Protein AF-A0A8J1ZLV4-F1 (afdb_monomer)

Secondary structure (DSSP, 8-state):
-HHHHHHHHHHHHHHH-TTT-TTS-HHHHHHHHHHHHHHHHHHHHHHTTSSTTSS------------S--SSS------B--EEEEEEEEEEPTTT-PEEEEEEEEEEEEEPPB-SSPPPHHHHHHHHHHHHHHHHHHHHHHHHHHHH-----GGGS----------------------------------------------------------HHHHHHHHHHHHHHHHHHHHHHHHHHHS-HHHHHHHHHHHHHHHHHHHHHHHHHHT-SSHHHHHHHHHHHHHHHHHHHHHHH-STTSS---S------------------------SHHHHHHHHHHHHHHHT--GGGEEE-TT--HHHHHHHHHHHTTTTTTS--TTS---------S---TTHHHHHHHHHHHHHHHHHHTTS-TT-PPPEEEES-SS--EEETTEEEEETT--HHHHHHHHHHHHHHHHHHHHHHHHHHHHHHTS-------------------

Solvent-accessible surface area (backbone atoms only — not comparable to full-atom values): 31861 Å² total; per-residue (Å²): 115,77,76,54,55,58,52,53,51,51,52,52,48,60,48,37,35,46,84,72,35,75,52,40,44,69,69,46,31,53,44,19,50,54,34,50,51,54,50,48,56,52,50,46,57,67,53,68,50,72,73,80,81,83,79,79,76,93,71,92,70,90,74,92,82,81,90,88,81,87,87,80,86,76,79,65,70,70,57,47,66,62,44,76,37,55,38,39,29,66,37,56,43,84,90,77,65,46,69,43,73,71,34,66,43,69,35,63,41,76,45,74,58,43,71,75,71,66,74,56,70,74,52,48,58,48,53,53,52,51,49,52,52,42,53,52,49,29,57,52,50,40,63,52,48,67,73,72,56,72,88,79,55,81,91,70,56,75,82,73,76,71,91,65,77,91,68,94,76,82,93,79,82,89,84,87,88,86,88,89,85,88,90,75,89,84,88,83,90,83,85,85,83,88,81,89,78,91,79,90,78,82,91,78,92,78,80,89,82,74,88,78,78,66,54,76,72,50,53,53,47,53,55,47,52,51,48,49,53,50,51,52,50,50,50,54,47,45,51,60,67,69,48,50,68,66,57,56,52,49,50,56,49,50,52,56,48,42,54,55,44,42,54,53,44,49,53,58,21,69,69,42,86,50,70,68,62,21,50,56,39,54,69,44,35,60,62,55,29,52,52,54,48,34,74,74,74,44,73,92,69,81,65,84,84,80,69,78,90,80,72,90,81,77,89,79,83,90,81,88,88,80,88,89,80,94,72,89,72,90,75,71,68,67,66,58,55,53,56,50,51,51,51,34,46,74,78,69,42,62,71,94,35,63,44,72,43,87,83,44,50,76,67,47,51,51,46,24,49,33,49,75,69,39,53,59,54,74,49,75,74,92,78,84,81,82,81,90,73,79,89,84,83,97,76,80,71,83,60,72,75,54,54,38,56,52,53,43,53,47,49,54,48,53,59,45,58,40,47,67,41,88,84,34,61,46,38,37,32,33,33,70,52,83,80,49,75,47,78,54,91,34,29,38,36,32,18,32,80,59,54,67,66,61,54,48,54,52,45,74,74,40,47,69,60,31,36,51,46,34,45,53,49,55,51,52,58,55,59,66,65,71,61,70,82,79,68,88,74,83,78,74,81,80,78,77,85,80,80,85,88,134

Structure (mmCIF, N/CA/C/O backbone):
data_AF-A0A8J1ZLV4-F1
#
_entry.id   AF-A0A8J1ZLV4-F1
#
loop_
_atom_site.group_PDB
_atom_site.id
_atom_site.type_symbol
_atom_site.label_atom_id
_atom_site.label_alt_id
_atom_site.label_comp_id
_atom_site.label_asym_id
_atom_site.label_entity_id
_atom_site.label_seq_id
_atom_site.pdbx_PDB_ins_code
_atom_site.Cartn_x
_atom_site.Cartn_y
_atom_site.Cartn_z
_atom_site.occupancy
_atom_site.B_iso_or_equiv
_atom_site.auth_seq_id
_atom_site.auth_comp_id
_atom_site.auth_asym_id
_atom_site.auth_atom_id
_atom_site.pdbx_PDB_model_num
ATOM 1 N N . MET A 1 1 ? -1.671 8.544 0.742 1.00 43.75 1 MET A N 1
ATOM 2 C CA . MET A 1 1 ? -2.894 8.120 1.467 1.00 43.75 1 MET A CA 1
ATOM 3 C C . MET A 1 1 ? -3.347 6.707 1.066 1.00 43.75 1 MET A C 1
ATOM 5 O O . MET A 1 1 ? -3.432 5.865 1.949 1.00 43.75 1 MET A O 1
ATOM 9 N N . ALA A 1 2 ? -3.531 6.382 -0.225 1.00 36.53 2 ALA A N 1
ATOM 10 C CA . ALA A 1 2 ? -4.007 5.056 -0.681 1.00 36.53 2 ALA A CA 1
ATOM 11 C C . ALA A 1 2 ? -3.123 3.840 -0.300 1.00 36.53 2 ALA A C 1
ATOM 13 O O . ALA A 1 2 ? -3.612 2.726 -0.151 1.00 36.53 2 ALA A O 1
ATOM 14 N N . THR A 1 3 ? -1.817 4.026 -0.082 1.00 41.91 3 THR A N 1
ATOM 15 C CA . THR A 1 3 ? -0.927 2.947 0.393 1.00 41.91 3 THR A CA 1
ATOM 16 C C . THR A 1 3 ? -1.152 2.575 1.862 1.00 41.91 3 THR A C 1
ATOM 18 O O . THR A 1 3 ? -0.768 1.480 2.275 1.00 41.91 3 THR A O 1
ATOM 21 N N . SER A 1 4 ? -1.775 3.457 2.653 1.00 66.56 4 SER A N 1
ATOM 22 C CA . SER A 1 4 ? -2.093 3.206 4.064 1.00 66.56 4 SER A CA 1
ATOM 23 C C . SER A 1 4 ? -3.337 2.330 4.204 1.00 66.56 4 SER A C 1
ATOM 25 O O . SER A 1 4 ? -3.338 1.383 4.983 1.00 66.56 4 SER A O 1
ATOM 27 N N . THR A 1 5 ? -4.362 2.573 3.383 1.00 72.31 5 THR A N 1
ATOM 28 C CA . THR A 1 5 ? -5.672 1.910 3.484 1.00 72.31 5 THR A CA 1
ATOM 29 C C . THR A 1 5 ? -5.595 0.411 3.187 1.00 72.31 5 THR A C 1
ATOM 31 O O . THR A 1 5 ? -6.107 -0.406 3.954 1.00 72.31 5 THR A O 1
ATOM 34 N N . ARG A 1 6 ? -4.862 0.022 2.134 1.00 72.75 6 ARG A N 1
ATOM 35 C CA . ARG A 1 6 ? -4.633 -1.394 1.787 1.00 72.75 6 ARG A CA 1
ATOM 36 C C . ARG A 1 6 ? -3.902 -2.147 2.899 1.00 72.75 6 ARG A C 1
ATOM 38 O O . ARG A 1 6 ? -4.239 -3.291 3.190 1.00 72.75 6 ARG A O 1
ATOM 45 N N . LYS A 1 7 ? -2.915 -1.505 3.535 1.00 77.44 7 LYS A N 1
ATOM 46 C CA . LYS A 1 7 ? -2.153 -2.098 4.645 1.00 77.44 7 LYS A CA 1
ATOM 47 C C . LYS A 1 7 ? -3.035 -2.309 5.874 1.00 77.44 7 LYS A C 1
ATOM 49 O O . LYS A 1 7 ? -2.958 -3.380 6.474 1.00 77.44 7 LYS A O 1
ATOM 54 N N . SER A 1 8 ? -3.885 -1.340 6.210 1.00 81.25 8 SER A N 1
ATOM 55 C CA . SER A 1 8 ? -4.806 -1.433 7.346 1.00 81.25 8 SER A CA 1
ATOM 56 C C . SER A 1 8 ? -5.842 -2.543 7.163 1.00 81.25 8 SER A C 1
ATOM 58 O O . SER A 1 8 ? -5.988 -3.381 8.054 1.00 81.25 8 SER A O 1
ATOM 60 N N . LEU A 1 9 ? -6.477 -2.645 5.986 1.00 86.12 9 LEU A N 1
ATOM 61 C CA . LEU A 1 9 ? -7.403 -3.750 5.683 1.00 86.12 9 LEU A CA 1
ATOM 62 C C . LEU A 1 9 ? -6.711 -5.103 5.689 1.00 86.12 9 LEU A C 1
ATOM 64 O O . LEU A 1 9 ? -7.200 -6.041 6.311 1.00 86.12 9 LEU A O 1
ATOM 68 N N . HIS A 1 10 ? -5.554 -5.203 5.037 1.00 88.12 10 HIS A N 1
ATOM 69 C CA . HIS A 1 10 ? -4.784 -6.439 5.031 1.00 88.12 10 HIS A CA 1
ATOM 70 C C . HIS A 1 10 ? -4.438 -6.882 6.459 1.00 88.12 10 HIS A C 1
ATOM 72 O O . HIS A 1 10 ? -4.551 -8.061 6.792 1.00 88.12 10 HIS A O 1
ATOM 78 N N . PHE A 1 11 ? -4.058 -5.946 7.334 1.00 91.44 11 PHE A N 1
ATOM 79 C CA . PHE A 1 11 ? -3.778 -6.257 8.731 1.00 91.44 11 PHE A CA 1
ATOM 80 C C . PHE A 1 11 ? -5.035 -6.683 9.497 1.00 91.44 11 PHE A C 1
ATOM 82 O O . PHE A 1 11 ? -4.968 -7.651 10.254 1.00 91.44 11 PHE A O 1
ATOM 89 N N . PHE A 1 12 ? -6.173 -6.019 9.279 1.00 94.94 12 PHE A N 1
ATOM 90 C CA . PHE A 1 12 ? -7.457 -6.417 9.856 1.00 94.94 12 PHE A CA 1
ATOM 91 C C . PHE A 1 12 ? -7.840 -7.839 9.436 1.00 94.94 12 PHE A C 1
ATOM 93 O O . PHE A 1 12 ? -7.981 -8.706 10.301 1.00 94.94 12 PHE A O 1
ATOM 100 N N . VAL A 1 13 ? -7.892 -8.114 8.129 1.00 95.69 13 VAL A N 1
ATOM 101 C CA . VAL A 1 13 ? -8.229 -9.435 7.575 1.00 95.69 13 VAL A CA 1
ATOM 102 C C . VAL A 1 13 ? -7.271 -10.493 8.106 1.00 95.69 13 VAL A C 1
ATOM 104 O O . VAL A 1 13 ? -7.720 -11.495 8.650 1.00 95.69 13 VAL A O 1
ATOM 107 N N . LYS A 1 14 ? -5.957 -10.246 8.089 1.00 95.12 14 LYS A N 1
ATOM 108 C CA . LYS A 1 14 ? -4.962 -11.186 8.632 1.00 95.12 14 LYS A CA 1
ATOM 109 C C . LYS A 1 14 ? -5.216 -11.562 10.097 1.00 95.12 14 LYS A C 1
ATOM 111 O O . LYS A 1 14 ? -4.832 -12.649 10.518 1.00 95.12 14 LYS A O 1
ATOM 116 N N . LYS A 1 15 ? -5.826 -10.674 10.888 1.00 94.88 15 LYS A N 1
ATOM 117 C CA . LYS A 1 15 ? -6.109 -10.899 12.315 1.00 94.88 15 LYS A CA 1
ATOM 118 C C . LYS A 1 15 ? -7.453 -11.566 12.591 1.00 94.88 15 LYS A C 1
ATOM 120 O O . LYS A 1 15 ? -7.589 -12.135 13.673 1.00 94.88 15 LYS A O 1
ATOM 125 N N . VAL A 1 16 ? -8.419 -11.478 11.678 1.00 96.69 16 VAL A N 1
ATOM 126 C CA . VAL A 1 16 ? -9.776 -12.026 11.874 1.00 96.69 16 VAL A CA 1
ATOM 127 C C . VAL A 1 16 ? -10.106 -13.185 10.931 1.00 96.69 16 VAL A C 1
ATOM 129 O O . VAL A 1 16 ? -11.077 -13.895 11.168 1.00 96.69 16 VAL A O 1
ATOM 132 N N . HIS A 1 17 ? -9.317 -13.425 9.882 1.00 97.31 17 HIS A N 1
ATOM 133 C CA . HIS A 1 17 ? -9.607 -14.480 8.914 1.00 97.31 17 HIS A CA 1
ATOM 134 C C . HIS A 1 17 ? -9.605 -15.861 9.593 1.00 97.31 17 HIS A C 1
ATOM 136 O O . HIS A 1 17 ? -8.646 -16.167 10.320 1.00 97.31 17 HIS A O 1
ATOM 142 N N . PRO A 1 18 ? -10.635 -16.699 9.365 1.00 95.62 18 PRO A N 1
ATOM 143 C CA . PRO A 1 18 ? -10.770 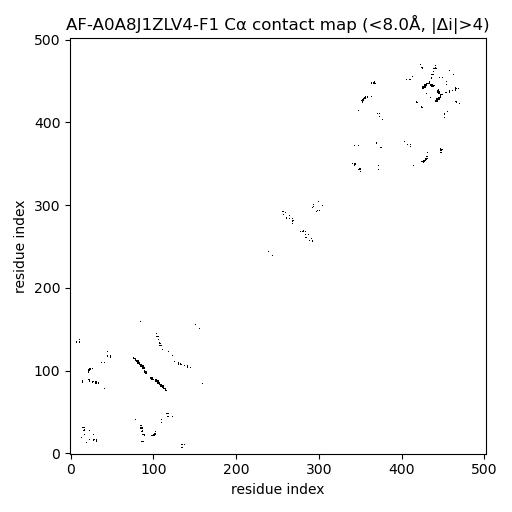-17.996 10.029 1.00 95.62 18 PRO A CA 1
ATOM 144 C C . PRO A 1 18 ? -9.582 -18.929 9.747 1.00 95.62 18 PRO A C 1
ATOM 146 O O . PRO A 1 18 ? -9.091 -19.579 10.672 1.00 95.62 18 PRO A O 1
ATOM 149 N N . ASP A 1 19 ? -9.063 -18.915 8.515 1.00 94.88 19 ASP A N 1
ATOM 150 C CA . ASP A 1 19 ? -7.973 -19.811 8.093 1.00 94.88 19 ASP A CA 1
ATOM 151 C C . ASP A 1 19 ? -6.590 -19.353 8.570 1.00 94.88 19 ASP A C 1
ATOM 153 O O . ASP A 1 19 ? -5.724 -20.168 8.884 1.00 94.88 19 ASP A O 1
ATOM 157 N N . LEU A 1 20 ? -6.383 -18.037 8.687 1.00 93.75 20 LEU A N 1
ATOM 158 C CA . LEU A 1 20 ? -5.107 -17.471 9.140 1.00 93.75 20 LEU A CA 1
ATOM 159 C C . LEU A 1 20 ? -4.970 -17.511 10.669 1.00 93.75 20 LEU A C 1
ATOM 161 O O . LEU A 1 20 ? -3.871 -17.375 11.206 1.00 93.75 20 LEU A O 1
ATOM 165 N N . SER A 1 21 ? -6.081 -17.712 11.378 1.00 91.19 21 SER A N 1
ATOM 166 C CA . SER A 1 21 ? -6.157 -17.673 12.837 1.00 91.19 21 SER A CA 1
ATOM 167 C C . SER A 1 21 ? -6.386 -19.072 13.409 1.00 91.19 21 SER A C 1
ATOM 169 O O . SER A 1 21 ? -7.411 -19.347 14.035 1.00 91.19 21 SER A O 1
ATOM 171 N N . GLN A 1 22 ? -5.424 -19.977 13.202 1.00 89.81 22 GLN A N 1
ATOM 172 C CA . GLN A 1 22 ? -5.557 -21.397 13.557 1.00 89.81 22 GLN A CA 1
ATOM 173 C C . GLN A 1 22 ? -5.930 -21.638 15.029 1.00 89.81 22 GLN A C 1
ATOM 175 O O . GLN A 1 22 ? -6.708 -22.547 15.309 1.00 89.81 22 GLN A O 1
ATOM 180 N N . THR A 1 23 ? -5.461 -20.783 15.940 1.00 93.25 23 THR A N 1
ATOM 181 C CA . THR A 1 23 ? -5.664 -20.880 17.397 1.00 93.25 23 THR A CA 1
ATOM 182 C C . THR A 1 23 ? -7.024 -20.382 17.898 1.00 93.25 23 THR A C 1
ATOM 184 O O . THR A 1 23 ? -7.307 -20.495 19.095 1.00 93.25 23 THR A O 1
ATOM 187 N N . LEU A 1 24 ? -7.860 -19.802 17.027 1.00 94.38 24 LEU A N 1
ATOM 188 C CA . LEU A 1 24 ? -9.204 -19.367 17.406 1.00 94.38 24 LEU A CA 1
ATOM 189 C C . LEU A 1 24 ? -10.125 -20.575 17.657 1.00 94.38 24 LEU A C 1
ATOM 191 O O . LEU A 1 24 ? -10.098 -21.531 16.876 1.00 94.38 24 LEU A O 1
ATOM 195 N N . PRO A 1 25 ? -11.008 -20.510 18.673 1.00 95.00 25 PRO A N 1
ATOM 196 C CA . PRO A 1 25 ? -12.066 -21.500 18.858 1.00 95.00 25 PRO A CA 1
ATOM 197 C C . PRO A 1 25 ? -12.945 -21.650 17.606 1.00 95.00 25 PRO A C 1
ATOM 199 O O . PRO A 1 25 ? -13.244 -20.663 16.931 1.00 95.00 25 PRO A O 1
ATOM 202 N N . ALA A 1 26 ? -13.422 -22.868 17.325 1.00 94.12 26 ALA A N 1
ATOM 203 C CA . ALA A 1 26 ? -14.232 -23.165 16.135 1.00 94.12 26 ALA A CA 1
ATOM 204 C C . ALA A 1 26 ? -15.488 -22.275 16.017 1.00 94.12 26 ALA A C 1
ATOM 206 O O . ALA A 1 26 ? -15.815 -21.795 14.933 1.00 94.12 26 ALA A O 1
ATOM 207 N N . HIS A 1 27 ? -16.144 -21.981 17.144 1.00 95.19 27 HIS A N 1
ATOM 208 C CA . HIS A 1 27 ? -17.286 -21.065 17.194 1.00 95.19 27 HIS A CA 1
ATOM 209 C C . HIS A 1 27 ? -16.918 -19.638 16.745 1.00 95.19 27 HIS A C 1
ATOM 211 O O . HIS A 1 27 ? -17.624 -19.036 15.939 1.00 95.19 27 HIS A O 1
ATOM 217 N N . ALA A 1 28 ? -15.771 -19.119 17.196 1.00 95.88 28 ALA A N 1
ATOM 218 C CA . ALA A 1 28 ? -15.279 -17.799 16.806 1.00 95.88 28 ALA A CA 1
ATOM 219 C C . ALA A 1 28 ? -14.928 -17.735 15.309 1.00 95.88 28 ALA A C 1
ATOM 221 O O . ALA A 1 28 ? -15.234 -16.744 14.649 1.00 95.88 28 ALA A O 1
ATOM 222 N N . LYS A 1 29 ? -14.352 -18.811 14.750 1.00 96.06 29 LYS A N 1
ATOM 223 C CA . LYS A 1 29 ? -14.090 -18.920 13.304 1.00 96.06 29 LYS A CA 1
ATOM 224 C C . LYS A 1 29 ? -15.383 -18.857 12.486 1.00 96.06 29 LYS A C 1
ATOM 226 O O . LYS A 1 29 ? -15.428 -18.126 11.501 1.00 96.06 29 LYS A O 1
ATOM 231 N N . ARG A 1 30 ? -16.441 -19.554 12.922 1.00 96.69 30 ARG A N 1
ATOM 232 C CA . ARG A 1 30 ? -17.759 -19.523 12.262 1.00 96.69 30 ARG A CA 1
ATOM 233 C C . ARG A 1 30 ? -18.365 -18.117 12.265 1.00 96.69 30 ARG A C 1
ATOM 235 O O . ARG A 1 30 ? -18.846 -17.674 11.227 1.00 96.69 30 ARG A O 1
ATOM 242 N N . ILE A 1 31 ? -18.292 -17.400 13.391 1.00 96.62 31 ILE A N 1
ATOM 243 C CA . ILE A 1 31 ? -18.765 -16.007 13.468 1.00 96.62 31 ILE A CA 1
ATOM 244 C C . ILE A 1 31 ? -17.950 -15.104 12.537 1.00 96.62 31 ILE A C 1
ATOM 246 O O . ILE A 1 31 ? -18.533 -14.346 11.769 1.00 96.62 31 ILE A O 1
ATOM 250 N N . ASN A 1 32 ? -16.619 -15.223 12.531 1.00 97.00 32 ASN A N 1
ATOM 251 C CA . ASN A 1 32 ? -15.780 -14.436 11.625 1.00 97.00 32 ASN A CA 1
ATOM 252 C C . ASN A 1 32 ? -16.119 -14.698 10.155 1.00 97.00 32 ASN A C 1
ATOM 254 O O . ASN A 1 32 ? -16.189 -13.752 9.378 1.00 97.00 32 ASN A O 1
ATOM 258 N N . GLN A 1 33 ? -16.359 -15.955 9.774 1.00 97.25 33 GLN A N 1
ATOM 259 C CA . GLN A 1 33 ? -16.752 -16.316 8.412 1.00 97.25 33 GLN A CA 1
ATOM 260 C C . GLN A 1 33 ? -18.093 -15.678 8.019 1.00 97.25 33 GLN A C 1
ATOM 262 O O . GLN A 1 33 ? -18.198 -15.089 6.944 1.00 97.25 33 GLN A O 1
ATOM 267 N N . GLN A 1 34 ? -19.096 -15.733 8.901 1.00 97.12 34 GLN A N 1
ATOM 268 C CA . GLN A 1 34 ? -20.394 -15.089 8.676 1.00 97.12 34 GLN A CA 1
ATOM 269 C C . GLN A 1 34 ? -20.260 -13.565 8.558 1.00 97.12 34 GLN A C 1
ATOM 271 O O . GLN A 1 34 ? -20.787 -12.971 7.620 1.00 97.12 34 GLN A O 1
ATOM 276 N N . SER A 1 35 ? -19.511 -12.932 9.460 1.00 96.75 35 SER A N 1
ATOM 277 C CA . SER A 1 35 ? -19.289 -11.485 9.439 1.00 96.75 35 SER A CA 1
ATOM 278 C C . SER A 1 35 ? -18.499 -11.028 8.210 1.00 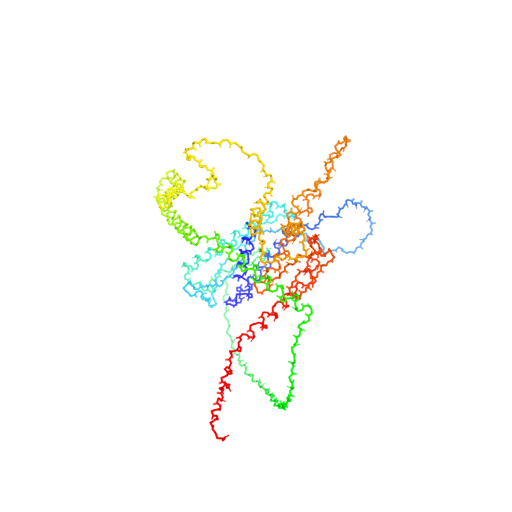96.75 35 SER A C 1
ATOM 280 O O . SER A 1 35 ? -18.826 -9.994 7.634 1.00 96.75 35 SER A O 1
ATOM 282 N N . LEU A 1 36 ? -17.501 -11.798 7.759 1.00 96.31 36 LEU A N 1
ATOM 283 C CA . LEU A 1 36 ? -16.779 -11.522 6.509 1.00 96.31 36 LEU A CA 1
ATOM 284 C C . LEU A 1 36 ? -17.695 -11.637 5.287 1.00 96.31 36 LEU A C 1
ATOM 286 O O . LEU A 1 36 ? -17.598 -10.814 4.384 1.00 96.31 36 LEU A O 1
ATOM 290 N N . MET A 1 37 ? -18.610 -12.608 5.268 1.00 95.69 37 MET A N 1
ATOM 291 C CA . MET A 1 37 ? -19.595 -12.737 4.193 1.00 95.69 37 MET A CA 1
ATOM 292 C C . MET A 1 37 ? -20.515 -11.509 4.123 1.00 95.69 37 MET A C 1
ATOM 294 O O . MET A 1 37 ? -20.711 -10.960 3.042 1.00 95.69 37 MET A O 1
ATOM 298 N N . VAL A 1 38 ? -21.037 -11.038 5.263 1.00 95.06 38 VAL A N 1
ATOM 299 C CA . VAL A 1 38 ? -21.876 -9.824 5.310 1.00 95.06 38 VAL A CA 1
ATOM 300 C C . VAL A 1 38 ? -21.075 -8.578 4.920 1.00 95.06 38 VAL A C 1
ATOM 302 O O . VAL A 1 38 ? -21.583 -7.726 4.193 1.00 95.06 38 VAL A O 1
ATOM 305 N N . LEU A 1 39 ? -19.813 -8.483 5.350 1.00 95.44 39 LEU A N 1
ATOM 306 C CA . LEU A 1 39 ? -18.914 -7.398 4.956 1.00 95.44 39 LEU A CA 1
ATOM 307 C C . LEU A 1 39 ? -18.675 -7.381 3.439 1.00 95.44 39 LEU A C 1
ATOM 309 O O . LEU A 1 39 ? -18.774 -6.320 2.833 1.00 95.44 39 LEU A O 1
ATOM 313 N N . ASN A 1 40 ? -18.415 -8.536 2.821 1.00 92.81 40 ASN A N 1
ATOM 314 C CA . ASN A 1 40 ? -18.231 -8.634 1.372 1.00 92.81 40 ASN A CA 1
ATOM 315 C C . ASN A 1 40 ? -19.504 -8.230 0.624 1.00 92.81 40 ASN A C 1
ATOM 317 O O . ASN A 1 40 ? -19.433 -7.390 -0.260 1.00 92.81 40 ASN A O 1
ATOM 321 N N . GLN A 1 41 ? -20.678 -8.701 1.056 1.00 91.75 41 GLN A N 1
ATOM 322 C CA . GLN A 1 41 ? -21.953 -8.269 0.468 1.00 91.75 41 GLN A CA 1
ATOM 323 C C . GLN A 1 41 ? -22.170 -6.751 0.575 1.00 91.75 41 GLN A C 1
ATOM 325 O O . GLN A 1 41 ? -22.767 -6.141 -0.314 1.00 91.75 41 GLN A O 1
ATOM 330 N N . TRP A 1 42 ? -21.717 -6.127 1.665 1.00 93.62 42 TRP A N 1
ATOM 331 C CA . TRP A 1 42 ? -21.770 -4.674 1.832 1.00 93.62 42 TRP A CA 1
ATOM 332 C C . TRP A 1 42 ? -20.806 -3.955 0.874 1.00 93.62 42 TRP A C 1
ATOM 334 O O . TRP A 1 42 ? -21.210 -2.984 0.234 1.00 93.62 42 TRP A O 1
ATOM 344 N N . ILE A 1 43 ? -19.578 -4.462 0.714 1.00 92.12 43 ILE A N 1
ATOM 345 C CA . ILE A 1 43 ? -18.584 -3.945 -0.244 1.00 92.12 43 ILE A CA 1
ATOM 346 C C . ILE A 1 43 ? -19.100 -4.083 -1.682 1.00 92.12 43 ILE A C 1
ATOM 348 O O . ILE A 1 43 ? -19.110 -3.102 -2.422 1.00 92.12 43 ILE A O 1
ATOM 352 N N . ASP A 1 44 ? -19.635 -5.246 -2.051 1.00 88.94 44 ASP A N 1
ATOM 353 C CA . ASP A 1 44 ? -20.192 -5.504 -3.381 1.00 88.94 44 ASP A CA 1
ATOM 354 C C . ASP A 1 44 ? -21.329 -4.529 -3.708 1.00 88.94 44 ASP A C 1
ATOM 356 O O . ASP A 1 44 ? -21.441 -4.039 -4.827 1.00 88.94 44 ASP A O 1
ATOM 360 N N . ARG A 1 45 ? -22.174 -4.161 -2.738 1.00 89.12 45 ARG A N 1
ATOM 361 C CA . ARG A 1 45 ? -23.234 -3.156 -2.961 1.00 89.12 45 ARG A CA 1
ATOM 362 C C . ARG A 1 45 ? -22.671 -1.764 -3.250 1.00 89.12 45 ARG A C 1
ATOM 364 O O . ARG A 1 45 ? -23.234 -1.036 -4.075 1.00 89.12 45 ARG A O 1
ATOM 371 N N . ILE A 1 46 ? -21.572 -1.405 -2.598 1.00 90.38 46 ILE A N 1
ATOM 372 C CA . ILE A 1 46 ? -20.864 -0.145 -2.835 1.00 90.38 46 ILE A CA 1
ATOM 373 C C . ILE A 1 46 ? -20.177 -0.156 -4.206 1.00 90.38 46 ILE A C 1
ATOM 375 O O . ILE A 1 46 ? -20.219 0.854 -4.914 1.00 90.38 46 ILE A O 1
ATOM 379 N N . ASP A 1 47 ? -19.604 -1.293 -4.603 1.00 85.56 47 ASP A N 1
ATOM 380 C CA . ASP A 1 47 ? -18.777 -1.431 -5.804 1.00 85.56 47 ASP A CA 1
ATOM 381 C C . ASP A 1 47 ? -19.587 -1.718 -7.074 1.00 85.56 47 ASP A C 1
ATOM 383 O O . ASP A 1 47 ? -19.418 -1.011 -8.068 1.00 85.56 47 ASP A O 1
ATOM 387 N N . CYS A 1 48 ? -20.539 -2.660 -7.043 1.00 72.62 48 CYS A N 1
ATOM 388 C CA . CYS A 1 48 ? -21.437 -3.001 -8.161 1.00 72.62 48 CYS A CA 1
ATOM 389 C C . CYS A 1 48 ? -22.360 -1.853 -8.580 1.00 72.62 48 CYS A C 1
ATOM 391 O O . CYS A 1 48 ? -23.132 -1.977 -9.525 1.00 72.62 48 CYS A O 1
ATOM 393 N N . SER A 1 49 ? -22.309 -0.726 -7.884 1.00 58.66 49 SER A N 1
ATOM 394 C CA . SER A 1 49 ? -22.935 0.495 -8.356 1.00 58.66 49 SER A CA 1
ATOM 395 C C . SER A 1 49 ? -22.238 1.083 -9.596 1.00 58.66 49 SER A C 1
ATOM 397 O O . SER A 1 49 ? -22.815 1.935 -10.259 1.00 58.66 49 SER A O 1
ATOM 399 N N . SER A 1 50 ? -21.018 0.668 -9.946 1.00 54.75 50 SER A N 1
ATOM 400 C CA . SER A 1 50 ? -20.231 1.288 -11.023 1.00 54.75 50 SER A CA 1
ATOM 401 C C . SER A 1 50 ? -20.606 0.873 -12.454 1.00 54.75 50 SER A C 1
ATOM 403 O O . SER A 1 50 ? -20.357 1.662 -13.362 1.00 54.75 50 SER A O 1
ATOM 405 N N . ALA A 1 51 ? -21.216 -0.299 -12.666 1.00 53.81 51 ALA A N 1
ATOM 406 C CA . ALA A 1 51 ? -21.190 -0.969 -13.973 1.00 53.81 51 ALA A CA 1
ATOM 407 C C . ALA A 1 51 ? -22.387 -0.718 -14.918 1.00 53.81 51 ALA A C 1
ATOM 409 O O . ALA A 1 51 ? -22.280 -1.011 -16.103 1.00 53.81 51 ALA A O 1
ATOM 410 N N . THR A 1 52 ? -23.518 -0.169 -14.464 1.00 52.41 52 THR A N 1
ATOM 411 C CA . THR A 1 52 ? -24.765 -0.187 -15.266 1.00 52.41 52 THR A CA 1
ATOM 412 C C . THR A 1 52 ? -25.061 1.038 -16.139 1.00 52.41 52 THR A C 1
ATOM 414 O O . THR A 1 52 ? -26.069 1.032 -16.832 1.00 52.41 52 THR A O 1
ATOM 417 N N . ASN A 1 53 ? -24.200 2.062 -16.197 1.00 50.97 53 ASN A N 1
ATOM 418 C CA . ASN A 1 53 ? -24.516 3.309 -16.926 1.00 50.97 53 ASN A CA 1
ATOM 419 C C . ASN A 1 53 ? -23.710 3.561 -18.214 1.00 50.97 53 ASN A C 1
ATOM 421 O O . ASN A 1 53 ? -23.682 4.691 -18.688 1.00 50.97 53 ASN A O 1
ATOM 425 N N . ALA A 1 54 ? -23.073 2.547 -18.804 1.00 51.19 54 ALA A N 1
ATOM 426 C CA . ALA A 1 54 ? -22.266 2.748 -20.014 1.00 51.19 54 ALA A CA 1
ATOM 427 C C . ALA A 1 54 ? -22.967 2.419 -21.352 1.00 51.19 54 ALA A C 1
ATOM 429 O O . ALA A 1 54 ? -22.319 2.534 -22.385 1.00 51.19 54 ALA A O 1
ATOM 430 N N . GLY A 1 55 ? -24.255 2.038 -21.399 1.00 49.50 55 GLY A N 1
ATOM 431 C CA . GLY A 1 55 ? -24.835 1.629 -22.694 1.00 49.50 55 GLY A CA 1
ATOM 432 C C . GLY A 1 55 ? -26.350 1.465 -22.820 1.00 49.50 55 GLY A C 1
ATOM 433 O O . GLY A 1 55 ? -26.790 0.706 -23.673 1.00 49.50 55 GLY A O 1
ATOM 434 N N . GLY A 1 56 ? -27.160 2.138 -22.002 1.00 43.31 56 GLY A N 1
ATOM 435 C CA . GLY A 1 56 ? -28.624 2.050 -22.075 1.00 43.31 56 GLY A CA 1
ATOM 436 C C . GLY A 1 56 ? -29.259 3.325 -22.608 1.00 43.31 56 GLY A C 1
ATOM 437 O O . GLY A 1 56 ? -29.936 4.023 -21.859 1.00 43.31 56 GLY A O 1
ATOM 438 N N . GLY A 1 57 ? -28.997 3.654 -23.873 1.00 41.84 57 GLY A N 1
ATOM 439 C CA . GLY A 1 57 ? -29.737 4.690 -24.584 1.00 41.84 57 GLY A CA 1
ATOM 440 C C . GLY A 1 57 ? -31.231 4.373 -24.579 1.00 41.84 57 GLY A C 1
ATOM 441 O O . GLY A 1 57 ? -31.643 3.227 -24.756 1.00 41.84 57 GLY A O 1
ATOM 442 N N . LEU A 1 58 ? -32.025 5.410 -24.347 1.00 46.19 58 LEU A N 1
ATOM 443 C CA . LEU A 1 58 ? -33.476 5.410 -24.419 1.00 46.19 58 LEU A CA 1
ATOM 444 C C . LEU A 1 58 ? -33.937 4.789 -25.746 1.00 46.19 58 LEU A C 1
ATOM 446 O O . LEU A 1 58 ? -33.852 5.406 -26.804 1.00 46.19 58 LEU A O 1
ATOM 450 N N . SER A 1 59 ? -34.444 3.564 -25.683 1.00 42.59 59 SER A N 1
ATOM 451 C CA . SER A 1 59 ? -35.343 3.029 -26.696 1.00 42.59 59 SER A CA 1
ATOM 452 C C . SER A 1 59 ? -36.492 2.343 -25.970 1.00 42.59 59 SER A C 1
ATOM 454 O O . SER A 1 59 ? -36.544 1.124 -25.816 1.00 42.59 59 SER A O 1
ATOM 456 N N . GLU A 1 60 ? -37.409 3.176 -25.475 1.00 44.84 60 GLU A N 1
ATOM 457 C CA . GLU A 1 60 ? -38.797 2.792 -25.228 1.00 44.84 60 GLU A CA 1
ATOM 458 C C . GLU A 1 60 ? -39.411 2.365 -26.569 1.00 44.84 60 GLU A C 1
ATOM 460 O O . GLU A 1 60 ? -40.088 3.131 -27.251 1.00 44.84 60 GLU A O 1
ATOM 465 N N . SER A 1 61 ? -39.131 1.133 -26.991 1.00 48.94 61 SER A N 1
ATOM 466 C CA . SER A 1 61 ? -39.907 0.481 -28.037 1.00 48.94 61 SER A CA 1
ATOM 467 C C . SER A 1 61 ? -40.998 -0.343 -27.365 1.00 48.94 61 SER A C 1
ATOM 469 O O . SER A 1 61 ? -40.760 -1.353 -26.703 1.00 48.94 61 SER A O 1
ATOM 471 N N . ASN A 1 62 ? -42.222 0.158 -27.502 1.00 50.84 62 ASN A N 1
ATOM 472 C CA . ASN A 1 62 ? -43.454 -0.542 -27.187 1.00 50.84 62 ASN A CA 1
ATOM 473 C C . ASN A 1 62 ? -43.479 -1.885 -27.924 1.00 50.84 62 ASN A C 1
ATOM 475 O O . ASN A 1 62 ? -43.787 -1.922 -29.113 1.00 50.84 62 ASN A O 1
ATOM 479 N N . ASN A 1 63 ? -43.199 -2.987 -27.232 1.00 46.19 63 ASN A N 1
ATOM 480 C CA . ASN A 1 63 ? -43.540 -4.308 -27.742 1.00 46.19 63 ASN A CA 1
ATOM 481 C C . ASN A 1 63 ? -44.319 -5.089 -26.685 1.00 46.19 63 ASN A C 1
ATOM 483 O O . ASN A 1 63 ? -43.782 -5.753 -25.799 1.00 46.19 63 ASN A O 1
ATOM 487 N N . ALA A 1 64 ? -45.638 -4.945 -26.785 1.00 53.44 64 ALA A N 1
ATOM 488 C CA . ALA A 1 64 ? -46.609 -5.771 -26.103 1.00 53.44 64 ALA A CA 1
ATOM 489 C C . ALA A 1 64 ? -46.606 -7.166 -26.742 1.00 53.44 64 ALA A C 1
ATOM 491 O O . ALA A 1 64 ? -47.063 -7.330 -27.869 1.00 53.44 64 ALA A O 1
ATOM 492 N N . GLY A 1 65 ? -46.121 -8.180 -26.023 1.00 54.66 65 GLY A N 1
ATOM 493 C CA . GLY A 1 65 ? -46.322 -9.573 -26.431 1.00 54.66 65 GLY A CA 1
ATOM 494 C C . GLY A 1 65 ? -45.175 -10.503 -26.070 1.00 54.66 65 GLY A C 1
ATOM 495 O O . GLY A 1 65 ? -44.434 -10.936 -26.940 1.00 54.66 65 GLY A O 1
ATOM 496 N N . GLY A 1 66 ? -45.048 -10.854 -24.792 1.00 43.03 66 GLY A N 1
ATOM 497 C CA . GLY A 1 66 ? -44.059 -11.838 -24.352 1.00 43.03 66 GLY A CA 1
ATOM 498 C C . GLY A 1 66 ? -44.336 -12.319 -22.939 1.00 43.03 66 GLY A C 1
ATOM 499 O O . GLY A 1 66 ? -43.667 -11.922 -21.994 1.00 43.03 66 GLY A O 1
ATOM 500 N N . ARG A 1 67 ? -45.384 -13.131 -22.785 1.00 52.38 67 ARG A N 1
ATOM 501 C CA . ARG A 1 67 ? -45.703 -13.841 -21.541 1.00 52.38 67 ARG A CA 1
ATOM 502 C C . ARG A 1 67 ? -44.650 -14.921 -21.269 1.00 52.38 67 ARG A C 1
ATOM 504 O O . ARG A 1 67 ? -44.455 -15.783 -22.116 1.00 52.38 67 ARG A O 1
ATOM 511 N N . GLY A 1 68 ? -44.122 -14.948 -20.044 1.00 50.47 68 GLY A N 1
ATOM 512 C CA . GLY A 1 68 ? -43.615 -16.172 -19.412 1.00 50.47 68 GLY A CA 1
ATOM 513 C C . GLY A 1 68 ? -42.142 -16.126 -19.018 1.00 50.47 68 GLY A C 1
ATOM 514 O O . GLY A 1 68 ? -41.287 -16.531 -19.791 1.00 50.47 68 GLY A O 1
ATOM 515 N N . GLY A 1 69 ? -41.867 -15.678 -17.791 1.00 48.38 69 GLY A N 1
ATOM 516 C CA . GLY A 1 69 ? -40.530 -15.729 -17.185 1.00 48.38 69 GLY A CA 1
ATOM 517 C C . GLY A 1 69 ? -40.286 -14.690 -16.087 1.00 48.38 69 GLY A C 1
ATOM 518 O O . GLY A 1 69 ? -39.147 -14.309 -15.852 1.00 48.38 69 GLY A O 1
ATOM 519 N N . ALA A 1 70 ? -41.345 -14.179 -15.454 1.00 51.47 70 ALA A N 1
ATOM 520 C CA . ALA A 1 70 ? -41.238 -13.345 -14.264 1.00 51.47 70 ALA A CA 1
ATOM 521 C C . ALA A 1 70 ? -40.980 -14.265 -13.064 1.00 51.47 70 ALA A C 1
ATOM 523 O O . ALA A 1 70 ? -41.724 -15.227 -12.920 1.00 51.47 70 ALA A O 1
ATOM 524 N N . ASP A 1 71 ? -39.895 -14.018 -12.316 1.00 45.47 71 ASP A N 1
ATOM 525 C CA . ASP A 1 71 ? -39.777 -14.192 -10.847 1.00 45.47 71 ASP A CA 1
ATOM 526 C C . ASP A 1 71 ? -38.310 -14.144 -10.337 1.00 45.47 71 ASP A C 1
ATOM 528 O O . ASP A 1 71 ? -38.077 -14.184 -9.132 1.00 45.47 71 ASP A O 1
ATOM 532 N N . GLY A 1 72 ? -37.297 -13.998 -11.207 1.00 52.06 72 GLY A N 1
ATOM 533 C CA . GLY A 1 72 ? -35.883 -14.102 -10.791 1.00 52.06 72 GLY A CA 1
ATOM 534 C C . GLY A 1 72 ? -35.135 -12.811 -10.417 1.00 52.06 72 GLY A C 1
ATOM 535 O O . GLY A 1 72 ? -34.287 -12.842 -9.529 1.00 52.06 72 GLY A O 1
ATOM 536 N N . GLU A 1 73 ? -35.398 -11.673 -11.070 1.00 50.16 73 GLU A N 1
ATOM 537 C CA . GLU A 1 73 ? -34.435 -10.546 -11.049 1.00 50.16 73 GLU A CA 1
ATOM 538 C C . GLU A 1 73 ? -34.873 -9.307 -10.261 1.00 50.16 73 GLU A C 1
ATOM 540 O O . GLU A 1 73 ? -34.076 -8.397 -10.041 1.00 50.16 73 GLU A O 1
ATOM 545 N N . ASN A 1 74 ? -36.104 -9.289 -9.744 1.00 43.84 74 ASN A N 1
ATOM 546 C CA . ASN A 1 74 ? -36.656 -8.144 -9.015 1.00 43.84 74 ASN A CA 1
ATOM 547 C C . ASN A 1 74 ? -36.737 -8.348 -7.499 1.00 43.84 74 ASN A C 1
ATOM 549 O O . ASN A 1 74 ? -37.506 -7.663 -6.821 1.00 43.84 74 ASN A O 1
ATOM 553 N N . SER A 1 75 ? -35.872 -9.197 -6.929 1.00 47.44 75 SER A N 1
ATOM 554 C CA . SER A 1 75 ? -35.503 -9.083 -5.510 1.00 47.44 75 SER A CA 1
ATOM 555 C C . SER A 1 75 ? -34.642 -7.825 -5.320 1.00 47.44 75 SER A C 1
ATOM 557 O O . SER A 1 75 ? -33.468 -7.879 -4.949 1.00 47.44 75 SER A O 1
ATOM 559 N N . LEU A 1 76 ? -35.256 -6.685 -5.648 1.00 49.00 76 LEU A N 1
ATOM 560 C CA . LEU A 1 76 ? -34.813 -5.318 -5.486 1.00 49.00 76 LEU A CA 1
ATOM 561 C C . LEU A 1 76 ? -34.120 -5.226 -4.139 1.00 49.00 76 LEU A C 1
ATOM 563 O O . LEU A 1 76 ? -34.745 -5.382 -3.090 1.00 49.00 76 LEU A O 1
ATOM 567 N N . ARG A 1 77 ? -32.796 -5.063 -4.225 1.00 61.44 77 ARG A N 1
ATOM 568 C CA . ARG A 1 77 ? -31.836 -4.954 -3.128 1.00 61.44 77 ARG A CA 1
ATOM 569 C C . ARG A 1 77 ? -32.470 -4.237 -1.942 1.00 61.44 77 ARG A C 1
ATOM 571 O O . ARG A 1 77 ? -32.496 -3.007 -1.909 1.00 61.44 77 ARG A O 1
ATOM 578 N N . ALA A 1 78 ? -32.954 -5.009 -0.970 1.00 64.31 78 ALA A N 1
ATOM 579 C CA . ALA A 1 78 ? -33.467 -4.447 0.266 1.00 64.31 78 ALA A CA 1
ATOM 580 C C . ALA A 1 78 ? -32.401 -3.495 0.838 1.00 64.31 78 ALA A C 1
ATOM 582 O O . ALA A 1 78 ? -31.208 -3.848 0.797 1.00 64.31 78 ALA A O 1
ATOM 583 N N . PRO A 1 79 ? -32.793 -2.296 1.312 1.00 77.12 79 PRO A N 1
ATOM 584 C CA . PRO A 1 79 ? -31.849 -1.322 1.840 1.00 77.12 79 PRO A CA 1
ATOM 585 C C . PRO A 1 79 ? -30.961 -2.007 2.875 1.00 77.12 79 PRO A C 1
ATOM 587 O O . PRO A 1 79 ? -31.441 -2.782 3.706 1.00 77.12 79 PRO A O 1
ATOM 590 N N . PHE A 1 80 ? -29.650 -1.780 2.789 1.00 84.31 80 PHE A N 1
ATOM 591 C CA . PHE A 1 80 ? -28.757 -2.315 3.807 1.00 84.31 80 PHE A CA 1
ATOM 592 C C . PHE A 1 80 ? -28.986 -1.481 5.064 1.00 84.31 80 PHE A C 1
ATOM 594 O O . PHE A 1 80 ? -28.604 -0.313 5.110 1.00 84.31 80 PHE A O 1
ATOM 601 N N . VAL A 1 81 ? -29.662 -2.050 6.056 1.00 89.94 81 VAL A N 1
ATOM 602 C CA . VAL A 1 81 ? -29.848 -1.399 7.353 1.00 89.94 81 VAL A CA 1
ATOM 603 C C . VAL A 1 81 ? -28.538 -1.502 8.128 1.00 89.94 81 VAL A C 1
ATOM 605 O O . VAL A 1 81 ? -27.819 -2.497 8.016 1.00 89.94 81 VAL A O 1
ATOM 608 N N . GLN A 1 82 ? -28.214 -0.454 8.888 1.00 94.31 82 GLN A N 1
ATOM 609 C CA . GLN A 1 82 ? -27.023 -0.420 9.730 1.00 94.31 82 GLN A CA 1
ATOM 610 C C . GLN A 1 82 ? -26.902 -1.723 10.529 1.00 94.31 82 GLN A C 1
ATOM 612 O O . GLN A 1 82 ? -27.856 -2.147 11.181 1.00 94.31 82 GLN A O 1
ATOM 617 N N . THR A 1 83 ? -25.739 -2.365 10.451 1.00 95.19 83 THR A N 1
ATOM 618 C CA . THR A 1 83 ? -25.508 -3.684 11.048 1.00 95.19 83 THR A CA 1
ATOM 619 C C . THR A 1 83 ? -24.168 -3.695 11.766 1.00 95.19 83 THR A C 1
ATOM 621 O O . THR A 1 83 ? -23.146 -3.316 11.197 1.00 95.19 83 THR A O 1
ATOM 624 N N . THR A 1 84 ? -24.149 -4.159 13.014 1.00 96.81 84 THR A N 1
ATOM 625 C CA . THR A 1 84 ? -22.906 -4.366 13.764 1.00 96.81 84 THR A CA 1
ATOM 626 C C . THR A 1 84 ? -22.401 -5.785 13.533 1.00 96.81 84 THR A C 1
ATOM 628 O O . THR A 1 84 ? -23.063 -6.758 13.889 1.00 96.81 84 THR A O 1
ATOM 631 N N . LEU A 1 85 ? -21.213 -5.907 12.952 1.00 96.75 85 LEU A N 1
ATOM 632 C CA . LEU A 1 85 ? -20.527 -7.173 12.745 1.00 96.75 85 LEU A CA 1
ATOM 633 C C . LEU A 1 85 ? -19.649 -7.509 13.946 1.00 96.75 85 LEU A C 1
ATOM 635 O O . LEU A 1 85 ? -18.848 -6.687 14.397 1.00 96.75 85 LEU A O 1
ATOM 639 N N . ALA A 1 86 ? -19.771 -8.742 14.431 1.00 97.12 86 ALA A N 1
ATOM 640 C CA . ALA A 1 86 ? -18.907 -9.280 15.468 1.00 97.12 86 ALA A CA 1
ATOM 641 C C . ALA A 1 86 ? -17.736 -10.037 14.833 1.00 97.12 86 ALA A C 1
ATOM 643 O O . ALA A 1 86 ? -17.924 -10.903 13.980 1.00 97.12 86 ALA A O 1
ATOM 644 N N . PHE A 1 87 ? -16.528 -9.737 15.284 1.00 97.62 87 PHE A N 1
ATOM 645 C CA . PHE A 1 87 ? -15.315 -10.458 14.939 1.00 97.62 87 PHE A CA 1
ATOM 646 C C . PHE A 1 87 ? -14.594 -10.907 16.206 1.00 97.62 87 PHE A C 1
ATOM 648 O O . PHE A 1 87 ? -14.775 -10.373 17.298 1.00 97.62 87 PHE A O 1
ATOM 655 N N . PHE A 1 88 ? -13.716 -11.879 16.043 1.00 96.88 88 PHE A N 1
ATOM 656 C CA . PHE A 1 88 ? -12.848 -12.393 17.081 1.00 96.88 88 PHE A CA 1
ATOM 657 C C . PHE A 1 88 ? -11.425 -12.434 16.557 1.00 96.88 88 PHE A C 1
ATOM 659 O O . PHE A 1 88 ? -11.178 -12.885 15.439 1.00 96.88 88 PHE A O 1
ATOM 666 N N . ARG A 1 89 ? -10.471 -12.001 17.377 1.00 95.62 89 ARG A N 1
ATOM 667 C CA . ARG A 1 89 ? -9.047 -12.141 17.065 1.00 95.62 89 ARG A CA 1
ATOM 668 C C . ARG A 1 89 ? -8.312 -12.918 18.149 1.00 95.62 89 ARG A C 1
ATOM 670 O O . ARG A 1 89 ? -8.692 -12.828 19.319 1.00 95.62 89 ARG A O 1
ATOM 677 N N . PRO A 1 90 ? -7.231 -13.629 17.805 1.00 95.12 90 PRO A N 1
ATOM 678 C CA . PRO A 1 90 ? -6.409 -14.303 18.795 1.00 95.12 90 PRO A CA 1
ATOM 679 C C . PRO A 1 90 ? -5.779 -13.307 19.780 1.00 95.12 90 PRO A C 1
ATOM 681 O O . PRO A 1 90 ? -5.337 -12.209 19.406 1.00 95.12 90 PRO A O 1
ATOM 684 N N . VAL A 1 91 ? -5.719 -13.697 21.054 1.00 94.00 91 VAL A N 1
ATOM 685 C CA . VAL A 1 91 ? -5.041 -12.922 22.102 1.00 94.00 91 VAL A CA 1
ATOM 686 C C . VAL A 1 91 ? -3.557 -13.280 22.112 1.00 94.00 91 VAL A C 1
ATOM 688 O O . VAL A 1 91 ? -3.188 -14.411 22.402 1.00 94.00 91 VAL A O 1
ATOM 691 N N . THR A 1 92 ? -2.689 -12.312 21.828 1.00 90.56 92 THR A N 1
ATOM 692 C CA . THR A 1 92 ? -1.228 -12.478 21.908 1.00 90.56 92 THR A CA 1
ATOM 693 C C . THR A 1 92 ? -0.693 -11.999 23.254 1.00 90.56 92 THR A C 1
ATOM 695 O O . THR A 1 92 ? -1.024 -10.890 23.691 1.00 90.56 92 THR A O 1
ATOM 698 N N . ARG A 1 93 ? 0.184 -12.782 23.892 1.00 86.69 93 ARG A N 1
ATOM 699 C CA . ARG A 1 93 ? 0.973 -12.337 25.048 1.00 86.69 93 ARG A CA 1
ATOM 700 C C . ARG A 1 93 ? 1.902 -11.209 24.615 1.00 86.69 93 ARG A C 1
ATOM 702 O O . ARG A 1 93 ? 2.646 -11.340 23.652 1.00 86.69 93 ARG A O 1
ATOM 709 N N . ARG A 1 94 ? 1.881 -10.090 25.342 1.00 76.62 94 ARG A N 1
ATOM 710 C CA . ARG A 1 94 ? 2.715 -8.918 25.017 1.00 76.62 94 ARG A CA 1
ATOM 711 C C . ARG A 1 94 ? 4.209 -9.179 25.155 1.00 76.62 94 ARG A C 1
ATOM 713 O O . ARG A 1 94 ? 4.973 -8.610 24.392 1.00 76.62 94 ARG A O 1
ATOM 720 N N . SER A 1 95 ? 4.602 -9.980 26.144 1.00 84.69 95 SER A N 1
ATOM 721 C CA . SER A 1 95 ? 6.010 -10.239 26.446 1.00 84.69 95 SER A CA 1
ATOM 722 C C . SER A 1 95 ? 6.666 -11.149 25.414 1.00 84.69 95 SER A C 1
ATOM 724 O O . SER A 1 95 ? 7.808 -10.914 25.048 1.00 84.69 95 SER A O 1
ATOM 726 N N . THR A 1 96 ? 5.947 -12.167 24.937 1.00 86.81 96 THR A N 1
ATOM 727 C CA . THR A 1 96 ? 6.509 -13.208 24.064 1.00 86.81 96 THR A CA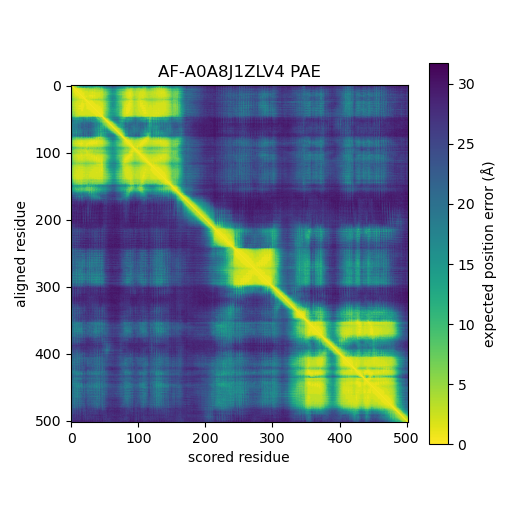 1
ATOM 728 C C . THR A 1 96 ? 6.026 -13.115 22.619 1.00 86.81 96 THR A C 1
ATOM 730 O O . THR A 1 96 ? 6.581 -13.771 21.748 1.00 86.81 96 THR A O 1
ATO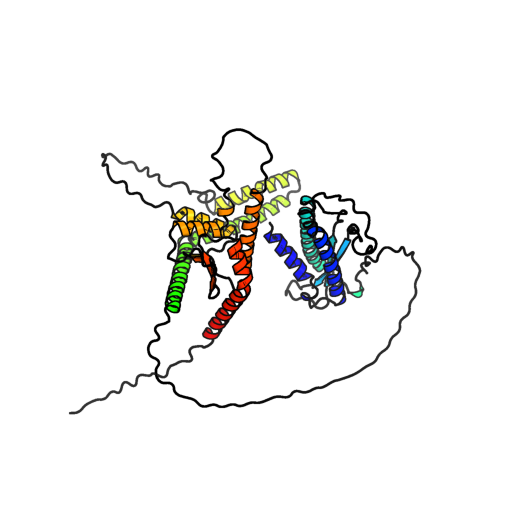M 733 N N . GLY A 1 97 ? 4.969 -12.341 22.343 1.00 87.50 97 GLY A N 1
ATOM 734 C CA . GLY A 1 97 ? 4.278 -12.354 21.049 1.00 87.50 97 GLY A CA 1
ATOM 735 C C . GLY A 1 97 ? 3.487 -13.642 20.786 1.00 87.50 97 GLY A C 1
ATOM 736 O O . GLY A 1 97 ? 2.803 -13.745 19.771 1.00 87.50 97 GLY A O 1
ATOM 737 N N . GLU A 1 98 ? 3.543 -14.602 21.709 1.00 88.81 98 GLU A N 1
ATOM 738 C CA . GLU A 1 98 ? 2.931 -15.916 21.579 1.00 88.81 98 GLU A CA 1
ATOM 739 C C . GLU A 1 98 ? 1.407 -15.811 21.637 1.00 88.81 98 GLU A C 1
ATOM 741 O O . GLU A 1 98 ? 0.833 -15.106 22.477 1.00 88.81 98 GLU A O 1
ATOM 746 N N . VAL A 1 99 ? 0.737 -16.505 20.725 1.00 88.56 99 VAL A N 1
ATOM 747 C CA . VAL A 1 99 ? -0.720 -16.546 20.678 1.00 88.56 99 VAL A CA 1
ATOM 748 C C . VAL A 1 99 ? -1.225 -17.509 21.746 1.00 88.56 99 VAL A C 1
ATOM 750 O O . VAL A 1 99 ? -0.862 -18.679 21.753 1.00 88.56 99 VAL A O 1
ATOM 753 N N . LEU A 1 100 ? -2.091 -17.028 22.635 1.00 87.00 100 LEU A N 1
ATOM 754 C CA . LEU A 1 100 ? -2.719 -17.873 23.643 1.00 87.00 100 LEU A CA 1
ATOM 755 C C . LEU A 1 100 ? -3.731 -18.814 22.971 1.00 87.00 100 LEU A C 1
ATOM 757 O O . LEU A 1 100 ? -4.659 -18.320 22.320 1.00 87.00 100 LEU A O 1
ATOM 761 N N . PRO A 1 101 ? -3.596 -20.142 23.132 1.00 89.19 101 PRO A N 1
ATOM 762 C CA . PRO A 1 101 ? -4.538 -21.089 22.552 1.00 89.19 101 PRO A CA 1
ATOM 763 C C . PRO A 1 101 ? -5.924 -20.913 23.178 1.00 89.19 101 PRO A C 1
ATOM 765 O O . PRO A 1 101 ? -6.047 -20.612 24.368 1.00 89.19 101 PRO A O 1
ATOM 768 N N . ASN A 1 102 ? -6.970 -21.091 22.368 1.00 89.38 102 ASN A N 1
ATOM 769 C CA . ASN A 1 102 ? -8.376 -21.033 22.782 1.00 89.38 102 ASN A CA 1
ATOM 770 C C . ASN A 1 102 ? -8.823 -19.707 23.424 1.00 89.38 102 ASN A C 1
ATOM 772 O O . ASN A 1 102 ? -9.883 -19.650 24.044 1.00 89.38 102 ASN A O 1
ATOM 776 N N . ARG A 1 103 ? -8.056 -18.620 23.262 1.00 90.62 103 ARG A N 1
ATOM 777 C CA . ARG A 1 103 ? -8.443 -17.284 23.733 1.00 90.62 103 ARG A CA 1
ATOM 778 C C . ARG A 1 103 ? -8.680 -16.340 22.569 1.00 90.62 103 ARG A C 1
ATOM 780 O O . ARG A 1 103 ? -7.787 -16.079 21.762 1.00 90.62 103 ARG A O 1
ATOM 787 N N . ALA A 1 104 ? -9.877 -15.771 22.545 1.00 94.50 104 ALA A N 1
ATOM 788 C CA . ALA A 1 104 ? -10.287 -14.788 21.561 1.00 94.50 104 ALA A CA 1
ATOM 789 C C . ALA A 1 104 ? -10.659 -13.466 22.240 1.00 94.50 104 ALA A C 1
ATOM 791 O O . ALA A 1 104 ? -11.291 -13.457 23.295 1.00 94.50 104 ALA A O 1
ATOM 792 N N . ALA A 1 105 ? -10.267 -12.351 21.630 1.00 94.56 105 ALA A N 1
ATOM 793 C CA . ALA A 1 105 ? -10.756 -11.026 21.984 1.00 94.56 105 ALA A CA 1
ATOM 794 C C . ALA A 1 105 ? -11.863 -10.628 20.999 1.00 94.56 105 ALA A C 1
ATOM 796 O O . ALA A 1 105 ? -11.613 -10.691 19.788 1.00 94.56 105 ALA A O 1
ATOM 797 N N . PRO A 1 106 ? -13.048 -10.214 21.485 1.00 96.06 106 PRO A N 1
ATOM 798 C CA . PRO A 1 106 ? -14.105 -9.718 20.621 1.00 96.06 106 PRO A CA 1
ATOM 799 C C . PRO A 1 106 ? -13.717 -8.367 20.008 1.00 96.06 106 PRO A C 1
ATOM 801 O O . PRO A 1 106 ? -12.980 -7.569 20.597 1.00 96.06 106 PRO A O 1
ATOM 804 N N . LEU A 1 107 ? -14.230 -8.135 18.812 1.00 96.44 107 LEU A N 1
ATOM 805 C CA . LEU A 1 107 ? -14.095 -6.950 17.980 1.00 96.44 107 LEU A CA 1
ATOM 806 C C . LEU A 1 107 ? -15.482 -6.645 17.413 1.00 96.44 107 LEU A C 1
ATOM 808 O O . LEU A 1 107 ? -16.175 -7.564 16.984 1.00 96.44 107 LEU A O 1
ATOM 812 N N . SER A 1 108 ? -15.861 -5.375 17.367 1.00 96.06 108 SER A N 1
ATOM 813 C CA . SER A 1 108 ? -17.114 -4.945 16.746 1.00 96.06 108 SER A CA 1
ATOM 814 C C . SER A 1 108 ? -16.809 -3.948 15.639 1.00 96.06 108 SER A C 1
ATOM 816 O O . SER A 1 108 ? -15.966 -3.070 15.823 1.00 96.06 108 SER A O 1
ATOM 818 N N . LEU A 1 109 ? -17.477 -4.104 14.502 1.00 96.50 109 LEU A N 1
ATOM 819 C CA . LEU A 1 109 ? -17.379 -3.220 13.343 1.00 96.50 109 LEU A CA 1
ATOM 820 C C . LEU A 1 109 ? -18.793 -2.777 12.961 1.00 96.50 109 LEU A C 1
ATOM 822 O O . LEU A 1 109 ? -19.668 -3.624 12.800 1.00 96.50 109 LEU A O 1
ATOM 826 N N . GLU A 1 110 ? -19.045 -1.480 12.836 1.00 96.50 110 GLU A N 1
ATOM 827 C CA . GLU A 1 110 ? -20.380 -0.951 12.551 1.00 96.50 110 GLU A CA 1
ATOM 828 C C . GLU A 1 110 ? -20.504 -0.581 11.075 1.00 96.50 110 GLU A C 1
ATOM 830 O O . GLU A 1 110 ? -19.954 0.414 10.606 1.00 96.50 110 GLU A O 1
ATOM 835 N N . LEU A 1 111 ? -21.270 -1.370 10.326 1.00 95.81 111 LEU A N 1
ATOM 836 C CA . LEU A 1 111 ? -21.563 -1.057 8.936 1.00 95.81 111 LEU A CA 1
ATOM 837 C C . LEU A 1 111 ? -22.699 -0.035 8.870 1.00 95.81 111 LEU A C 1
ATOM 839 O O . LEU A 1 111 ? -23.805 -0.351 9.318 1.00 95.81 111 LEU A O 1
ATOM 843 N N . PRO A 1 112 ? -22.468 1.168 8.316 1.00 95.19 112 PRO A N 1
ATOM 844 C CA . PRO A 1 112 ? -23.517 2.165 8.151 1.00 95.19 112 PRO A CA 1
ATOM 845 C C . PRO A 1 112 ? -24.556 1.696 7.127 1.00 95.19 112 PRO A C 1
ATOM 847 O O . PRO A 1 112 ? -24.283 0.855 6.260 1.00 95.19 112 PRO A O 1
ATOM 850 N N . SER A 1 113 ? -25.762 2.255 7.229 1.00 93.31 113 SER A N 1
ATOM 851 C CA . SER A 1 113 ? -26.828 1.968 6.278 1.00 93.31 113 SER A CA 1
ATOM 852 C C . SER A 1 113 ? -26.474 2.466 4.876 1.00 93.31 113 SER A C 1
ATOM 854 O O . SER A 1 113 ? -25.860 3.521 4.705 1.00 93.31 113 SER A O 1
ATOM 856 N N . LEU A 1 114 ? -26.879 1.701 3.863 1.00 92.38 114 LEU A N 1
ATOM 857 C CA . LEU A 1 114 ? -26.763 2.104 2.464 1.00 92.38 114 LEU A CA 1
ATOM 858 C C . LEU A 1 114 ? -28.152 2.500 1.951 1.00 92.38 114 LEU A C 1
ATOM 860 O O . LEU A 1 114 ? -29.098 1.723 2.136 1.00 92.38 114 LEU A O 1
ATOM 864 N N . PRO A 1 115 ? -28.297 3.676 1.311 1.00 86.94 115 PRO A N 1
ATOM 865 C CA . PRO A 1 115 ? -29.557 4.049 0.685 1.00 86.94 115 PRO A CA 1
ATOM 866 C C . PRO A 1 115 ? -29.928 3.036 -0.411 1.00 86.94 115 PRO A C 1
ATOM 868 O O . PRO A 1 115 ? -29.040 2.390 -0.978 1.00 86.94 115 PRO A O 1
ATOM 871 N N . PRO A 1 116 ? -31.225 2.878 -0.731 1.00 84.94 116 PRO A N 1
ATOM 872 C CA . PRO A 1 116 ? -31.620 2.110 -1.902 1.00 84.94 116 PRO A CA 1
ATOM 873 C C . PRO A 1 116 ? -31.021 2.761 -3.159 1.00 84.94 116 PRO A C 1
ATOM 875 O O . PRO A 1 116 ? -31.137 3.969 -3.357 1.00 84.94 116 PRO A O 1
ATOM 878 N N . GLY A 1 117 ? -30.366 1.961 -4.001 1.00 83.06 117 GLY A N 1
ATOM 879 C CA . GLY A 1 117 ? -29.699 2.432 -5.219 1.00 83.06 117 GLY A CA 1
ATOM 880 C C . GLY A 1 117 ? -28.196 2.690 -5.060 1.00 83.06 117 GLY A C 1
ATOM 881 O O . GLY A 1 117 ? -27.555 2.224 -4.119 1.00 83.06 117 GLY A O 1
ATOM 882 N N . ARG A 1 118 ? -27.613 3.387 -6.042 1.00 81.00 118 ARG A N 1
ATOM 883 C CA . ARG A 1 118 ? -26.175 3.683 -6.100 1.00 81.00 118 ARG A CA 1
ATOM 884 C C . ARG A 1 118 ? -25.832 4.848 -5.168 1.00 81.00 118 ARG A C 1
ATOM 886 O O . ARG A 1 118 ? -26.339 5.948 -5.395 1.00 81.00 118 ARG A O 1
ATOM 893 N N . PRO A 1 119 ? -24.936 4.673 -4.178 1.00 86.50 119 PRO A N 1
ATOM 894 C CA . PRO A 1 119 ? -24.427 5.810 -3.432 1.00 86.50 119 PRO A CA 1
ATOM 895 C C . PRO A 1 119 ? -23.608 6.719 -4.372 1.00 86.50 119 PRO A C 1
ATOM 897 O O . PRO A 1 119 ? -22.847 6.214 -5.207 1.00 86.50 119 PRO A O 1
ATOM 900 N N . PRO A 1 120 ? -23.732 8.055 -4.261 1.00 87.62 120 PRO A N 1
ATOM 901 C CA . PRO A 1 120 ? -22.892 8.978 -5.016 1.00 87.62 120 PRO A CA 1
ATOM 902 C C . PRO A 1 120 ? -21.410 8.757 -4.680 1.00 87.62 120 PRO A C 1
ATOM 904 O O . PRO A 1 120 ? -21.073 8.343 -3.571 1.00 87.62 120 PRO A O 1
ATOM 907 N N . PHE A 1 121 ? -20.513 9.054 -5.625 1.00 86.12 121 PHE A N 1
ATOM 908 C CA . PHE A 1 121 ? -19.071 8.791 -5.491 1.00 86.12 121 PHE A CA 1
ATOM 909 C C . PHE A 1 121 ? -18.475 9.362 -4.190 1.00 86.12 121 PHE A C 1
ATOM 911 O O . PHE A 1 121 ? -17.801 8.651 -3.450 1.00 86.12 121 PHE A O 1
ATOM 918 N N . ALA A 1 122 ? -18.833 10.601 -3.841 1.00 87.69 122 ALA A N 1
ATOM 919 C CA . ALA A 1 122 ? -18.396 11.237 -2.598 1.00 87.69 122 ALA A CA 1
ATOM 920 C C . ALA A 1 122 ? -18.865 10.492 -1.330 1.00 87.69 122 ALA A C 1
ATOM 922 O O . ALA A 1 122 ? -18.154 10.462 -0.326 1.00 87.69 122 ALA A O 1
ATOM 923 N N . LEU A 1 123 ? -20.052 9.871 -1.366 1.00 90.31 123 LEU A N 1
ATOM 924 C CA . LEU A 1 123 ? -20.540 9.049 -0.259 1.00 90.31 123 LEU A CA 1
ATOM 925 C C . LEU A 1 123 ? -19.766 7.730 -0.182 1.00 90.31 123 LEU A C 1
ATOM 927 O O . LEU A 1 123 ? -19.406 7.322 0.915 1.00 90.31 123 LEU A O 1
ATOM 931 N N . ARG A 1 124 ? -19.452 7.094 -1.318 1.00 90.75 124 ARG A N 1
ATOM 932 C CA . ARG A 1 124 ? -18.644 5.862 -1.361 1.00 90.75 124 ARG A CA 1
ATOM 933 C C . ARG A 1 124 ? -17.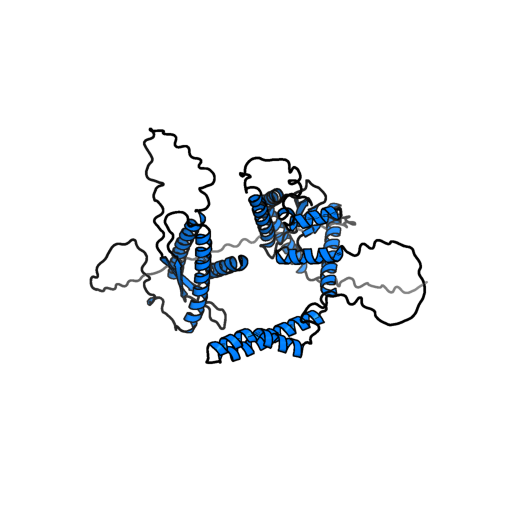282 6.054 -0.697 1.00 90.75 124 ARG A C 1
ATOM 935 O O . ARG A 1 124 ? -16.943 5.289 0.203 1.00 90.75 124 ARG A O 1
ATOM 942 N N . ASP A 1 125 ? -16.544 7.092 -1.075 1.00 89.38 125 ASP A N 1
ATOM 943 C CA . ASP A 1 125 ? -15.213 7.352 -0.511 1.00 89.38 125 ASP A CA 1
ATOM 944 C C . ASP A 1 125 ? -15.266 7.615 0.997 1.00 89.38 125 ASP A C 1
ATOM 946 O O . ASP A 1 125 ? -14.414 7.138 1.756 1.00 89.38 125 ASP A O 1
ATOM 950 N N . ARG A 1 126 ? -16.305 8.325 1.450 1.00 93.38 126 ARG A N 1
ATOM 951 C CA . ARG A 1 126 ? -16.554 8.551 2.875 1.00 93.38 126 ARG A CA 1
ATOM 952 C C . ARG A 1 126 ? -16.865 7.247 3.609 1.00 93.38 126 ARG A C 1
ATOM 954 O O . ARG A 1 126 ? -16.246 6.983 4.632 1.00 93.38 126 ARG A O 1
ATOM 961 N N . LEU A 1 127 ? -17.763 6.419 3.078 1.00 93.81 127 LEU A N 1
ATOM 962 C CA . LEU A 1 127 ? -18.142 5.134 3.673 1.00 93.81 127 LEU A CA 1
ATOM 963 C C . LEU A 1 127 ? -16.946 4.181 3.792 1.00 93.81 127 LEU A C 1
ATOM 965 O O . LEU A 1 127 ? -16.773 3.532 4.821 1.00 93.81 127 LEU A O 1
ATOM 969 N N . VAL A 1 128 ? -16.095 4.127 2.765 1.00 92.19 128 VAL A N 1
ATOM 970 C CA . VAL A 1 128 ? -14.856 3.335 2.789 1.00 92.19 128 VAL A CA 1
ATOM 971 C C . VAL A 1 128 ? -13.882 3.886 3.831 1.00 92.19 128 VAL A C 1
ATOM 973 O O . VAL A 1 128 ? -13.298 3.118 4.594 1.00 92.19 128 VAL A O 1
ATOM 976 N N . SER A 1 129 ? -13.723 5.208 3.905 1.00 91.81 129 SER A N 1
ATOM 977 C CA . SER A 1 129 ? -12.855 5.850 4.900 1.00 91.81 129 SER A CA 1
ATOM 978 C C . SER A 1 129 ? -13.332 5.597 6.334 1.00 91.81 129 SER A C 1
ATOM 980 O O . SER A 1 129 ? -12.520 5.268 7.199 1.00 91.81 129 SER A O 1
ATOM 982 N N . ASP A 1 130 ? -14.642 5.677 6.574 1.00 93.69 130 ASP A N 1
ATOM 983 C CA . ASP A 1 130 ? -15.253 5.409 7.876 1.00 93.69 130 ASP A CA 1
ATOM 984 C C . ASP A 1 130 ? -15.085 3.930 8.268 1.00 93.69 130 ASP A C 1
ATOM 986 O O . ASP A 1 130 ? -14.674 3.639 9.393 1.00 93.69 130 ASP A O 1
ATOM 990 N N . LEU A 1 131 ? -15.297 2.993 7.333 1.00 94.69 131 LEU A N 1
ATOM 991 C CA . LEU A 1 131 ? -15.062 1.559 7.551 1.00 94.69 131 LEU A CA 1
ATOM 992 C C . LEU A 1 131 ? -13.613 1.281 7.979 1.00 94.69 131 LEU A C 1
ATOM 994 O O . LEU A 1 131 ? -13.364 0.534 8.927 1.00 94.69 131 LEU A O 1
ATOM 998 N N . LEU A 1 132 ? -12.651 1.888 7.283 1.00 93.50 132 LEU A N 1
ATOM 999 C CA . LEU A 1 132 ? -11.226 1.745 7.578 1.00 93.50 132 LEU A CA 1
ATOM 1000 C C . LEU A 1 132 ? -10.881 2.279 8.964 1.00 93.50 132 LEU A C 1
ATOM 1002 O O . LEU A 1 132 ? -10.213 1.597 9.744 1.00 93.50 132 LEU A O 1
ATOM 1006 N N . HIS A 1 133 ? -11.373 3.474 9.282 1.00 93.62 133 HIS A N 1
ATOM 1007 C CA . HIS A 1 133 ? -11.144 4.099 10.574 1.00 93.62 133 HIS A CA 1
ATOM 1008 C C . HIS A 1 133 ? -11.735 3.269 11.721 1.00 93.62 133 HIS A C 1
ATOM 1010 O O . HIS A 1 133 ? -11.099 3.097 12.766 1.00 93.62 133 HIS A O 1
ATOM 1016 N N . GLN A 1 134 ? -12.922 2.693 11.525 1.00 94.31 134 GLN A N 1
ATOM 1017 C CA . GLN A 1 134 ? -13.525 1.792 12.503 1.00 94.31 134 GLN A CA 1
ATOM 1018 C C . GLN A 1 134 ? -12.738 0.490 12.664 1.00 94.31 134 GLN A C 1
ATOM 1020 O O . GLN A 1 134 ? -12.530 0.051 13.794 1.00 94.31 134 GLN A O 1
ATOM 1025 N N . ALA A 1 135 ? -12.264 -0.115 11.571 1.00 94.56 135 ALA A N 1
ATOM 1026 C CA . ALA A 1 135 ? -11.458 -1.333 11.631 1.00 94.56 135 ALA A CA 1
ATOM 1027 C C . ALA A 1 135 ? -10.152 -1.108 12.414 1.00 94.56 135 ALA A C 1
ATOM 1029 O O . ALA A 1 135 ? -9.784 -1.923 13.265 1.00 94.56 135 ALA A O 1
ATOM 1030 N N . GLU A 1 136 ? -9.479 0.023 12.184 1.00 94.06 136 GLU A N 1
ATOM 1031 C CA . GLU A 1 136 ? -8.296 0.440 12.946 1.00 94.06 136 GLU A CA 1
ATOM 1032 C C . GLU A 1 136 ? -8.631 0.658 14.426 1.00 94.06 136 GLU A C 1
ATOM 1034 O O . GLU A 1 136 ? -8.003 0.061 15.307 1.00 94.06 136 GLU A O 1
ATOM 1039 N N . THR A 1 137 ? -9.683 1.428 14.710 1.00 93.31 137 THR A N 1
ATOM 1040 C CA . THR A 1 137 ? -10.125 1.718 16.081 1.00 93.31 137 THR A CA 1
ATOM 1041 C C . THR A 1 137 ? -10.514 0.441 16.833 1.00 93.31 137 THR A C 1
ATOM 1043 O O . THR A 1 137 ? -10.167 0.278 18.006 1.00 93.31 137 THR A O 1
ATOM 1046 N N . ALA A 1 138 ? -11.175 -0.519 16.183 1.00 92.69 138 ALA A N 1
ATOM 1047 C CA . ALA A 1 138 ? -11.527 -1.811 16.773 1.00 92.69 138 ALA A CA 1
ATOM 1048 C C . ALA A 1 138 ? -10.270 -2.625 17.147 1.00 92.69 138 ALA A C 1
ATOM 1050 O O . ALA A 1 138 ? -10.165 -3.196 18.243 1.00 92.69 138 ALA A O 1
ATOM 1051 N N . LEU A 1 139 ? -9.259 -2.645 16.277 1.00 92.19 139 LEU A N 1
ATOM 1052 C CA . LEU A 1 139 ? -7.990 -3.323 16.555 1.00 92.19 139 LEU A CA 1
ATOM 1053 C C . LEU A 1 139 ? -7.233 -2.678 17.725 1.00 92.19 139 LEU A C 1
ATOM 1055 O O . LEU A 1 139 ? -6.692 -3.393 18.579 1.00 92.19 139 LEU A O 1
ATOM 1059 N N . GLU A 1 140 ? -7.227 -1.350 17.814 1.00 91.69 140 GLU A N 1
ATOM 1060 C CA . GLU A 1 140 ? -6.576 -0.619 18.904 1.00 91.69 140 GLU A CA 1
ATOM 1061 C C . GLU A 1 140 ? -7.306 -0.794 20.240 1.00 91.69 140 GLU A C 1
ATOM 1063 O O . GLU A 1 140 ? -6.693 -1.163 21.250 1.00 91.69 140 GLU A O 1
ATOM 1068 N N . THR A 1 141 ? -8.624 -0.600 20.249 1.00 89.56 141 THR A N 1
ATOM 1069 C CA . THR A 1 141 ? -9.460 -0.716 21.454 1.00 89.56 141 THR A CA 1
ATOM 1070 C C . THR A 1 141 ? -9.438 -2.129 22.016 1.00 89.56 141 THR A C 1
ATOM 1072 O O . THR A 1 141 ? -9.242 -2.298 23.219 1.00 89.56 141 THR A O 1
ATOM 1075 N N . SER A 1 142 ? -9.511 -3.163 21.176 1.00 85.25 142 SER A N 1
ATOM 1076 C CA . SER A 1 142 ? -9.361 -4.550 21.635 1.00 85.25 142 SER A CA 1
ATOM 1077 C C . SER A 1 142 ? -7.963 -4.818 22.216 1.00 85.25 142 SER A C 1
ATOM 1079 O O . SER A 1 142 ? -7.811 -5.613 23.144 1.00 85.25 142 SER A O 1
ATOM 1081 N N . SER A 1 143 ? -6.914 -4.161 21.701 1.00 83.88 143 SER A N 1
ATOM 1082 C CA . SER A 1 143 ? -5.538 -4.270 22.224 1.00 83.88 143 SER A CA 1
ATOM 1083 C C . SER A 1 143 ? -5.376 -3.611 23.593 1.00 83.88 143 SER A C 1
ATOM 1085 O O . SER A 1 143 ? -4.534 -4.042 24.393 1.00 83.88 143 SER A O 1
ATOM 1087 N N . LEU A 1 144 ? -6.188 -2.591 23.878 1.00 81.31 144 LEU A N 1
ATOM 1088 C CA . LEU A 1 144 ? -6.304 -1.956 25.188 1.00 81.31 144 LEU A CA 1
ATOM 1089 C C . LEU A 1 144 ? -7.192 -2.771 26.135 1.00 81.31 144 LEU A C 1
ATOM 1091 O O . LEU A 1 144 ? -6.783 -3.019 27.264 1.00 81.31 144 LEU A O 1
ATOM 1095 N N . ALA A 1 145 ? -8.351 -3.251 25.685 1.00 77.25 145 ALA A N 1
ATOM 1096 C CA . ALA A 1 145 ? -9.292 -4.024 26.499 1.00 77.25 145 ALA A CA 1
ATOM 1097 C C . ALA A 1 145 ? -8.684 -5.343 26.998 1.00 77.25 145 ALA A C 1
ATOM 1099 O O . ALA A 1 145 ? -8.853 -5.694 28.166 1.00 77.25 145 ALA A O 1
ATOM 1100 N N . ALA A 1 146 ? -7.882 -6.010 26.160 1.00 71.38 146 ALA A N 1
ATOM 1101 C CA . ALA A 1 146 ? -7.106 -7.188 26.551 1.00 71.38 146 ALA A CA 1
ATOM 1102 C C . ALA A 1 146 ? -6.077 -6.910 27.669 1.00 71.38 146 ALA A C 1
ATOM 1104 O O . ALA A 1 146 ? -5.546 -7.853 28.246 1.00 71.38 146 ALA A O 1
ATOM 1105 N N . ARG A 1 147 ? -5.771 -5.637 27.980 1.00 69.50 147 ARG A N 1
ATOM 1106 C CA . ARG A 1 147 ? -4.922 -5.267 29.130 1.00 69.50 147 ARG A CA 1
ATOM 1107 C C . ARG A 1 147 ? -5.689 -5.250 30.447 1.00 69.50 147 ARG A C 1
ATOM 1109 O O . ARG A 1 147 ? -5.076 -5.455 31.484 1.00 69.50 147 ARG A O 1
ATOM 1116 N N . PHE A 1 148 ? -6.981 -4.930 30.402 1.00 67.56 148 PHE A N 1
ATOM 1117 C CA . PHE A 1 148 ? -7.762 -4.602 31.596 1.00 67.56 148 PHE A CA 1
ATOM 1118 C C . PHE A 1 148 ? -8.737 -5.702 32.005 1.00 67.56 148 PHE A C 1
ATOM 1120 O O . PHE A 1 148 ? -9.072 -5.797 33.181 1.00 67.56 148 PHE A O 1
ATOM 1127 N N . ARG A 1 149 ? -9.188 -6.545 31.069 1.00 59.22 149 ARG A N 1
ATOM 1128 C CA . ARG A 1 149 ? -10.072 -7.667 31.401 1.00 59.22 149 ARG A CA 1
ATOM 1129 C C . ARG A 1 149 ? -9.248 -8.935 31.611 1.00 59.22 149 ARG A C 1
ATOM 1131 O O . ARG A 1 149 ? -8.660 -9.462 30.668 1.00 59.22 149 ARG A O 1
ATOM 1138 N N . GLY A 1 150 ? -9.212 -9.411 32.856 1.00 57.72 150 GLY A N 1
ATOM 1139 C CA . GLY A 1 150 ? -8.853 -10.796 33.160 1.00 57.72 150 GLY A CA 1
ATOM 1140 C C . GLY A 1 150 ? -9.802 -11.762 32.441 1.00 57.72 150 GLY A C 1
ATOM 1141 O O . GLY A 1 150 ? -10.906 -11.371 32.072 1.00 57.72 150 GLY A O 1
ATOM 1142 N N . ASN A 1 151 ? -9.326 -12.985 32.195 1.00 55.38 151 ASN A N 1
ATOM 1143 C CA . ASN A 1 151 ? -9.998 -14.078 31.479 1.00 55.38 151 ASN A CA 1
ATOM 1144 C C . ASN A 1 151 ? -11.528 -13.975 31.403 1.00 55.38 151 ASN A C 1
ATOM 1146 O O . ASN A 1 151 ? -12.212 -14.221 32.391 1.00 55.38 151 ASN A O 1
ATOM 1150 N N . ILE A 1 152 ? -12.053 -13.691 30.211 1.00 57.25 152 ILE A N 1
ATOM 1151 C CA . ILE A 1 152 ? -13.468 -13.920 29.921 1.00 57.25 152 ILE A CA 1
ATOM 1152 C C . ILE A 1 152 ? -13.575 -15.356 29.420 1.00 57.25 152 ILE A C 1
ATOM 1154 O O . ILE A 1 152 ? -13.038 -15.683 28.359 1.00 57.25 152 ILE A O 1
ATOM 1158 N N . ASP A 1 153 ? -14.226 -16.201 30.212 1.00 61.38 153 ASP A N 1
ATOM 1159 C CA . ASP A 1 153 ? -14.542 -17.575 29.840 1.00 61.38 153 ASP A CA 1
ATOM 1160 C C . ASP A 1 153 ? -15.444 -17.562 28.589 1.00 61.38 153 ASP A C 1
ATOM 1162 O O . ASP A 1 153 ? -16.420 -16.799 28.578 1.00 61.38 153 ASP A O 1
ATOM 1166 N N . PRO A 1 154 ? -15.157 -18.347 27.533 1.00 60.50 154 PRO A N 1
ATOM 1167 C CA . PRO A 1 154 ? -16.051 -18.497 26.383 1.00 60.50 154 PRO A CA 1
ATOM 1168 C C . PRO A 1 154 ? -17.508 -18.812 26.750 1.00 60.50 154 PRO A C 1
ATOM 1170 O O . PRO A 1 154 ? -18.404 -18.407 26.012 1.00 60.50 154 PRO A O 1
ATOM 1173 N N . ALA A 1 155 ? -17.769 -19.438 27.903 1.00 63.59 155 ALA A N 1
ATOM 1174 C CA . ALA A 1 155 ? -19.128 -19.679 28.399 1.00 63.59 155 ALA A CA 1
ATOM 1175 C C . ALA A 1 155 ? -19.896 -18.398 28.799 1.00 63.59 155 ALA A C 1
ATOM 1177 O O . ALA A 1 155 ? -21.120 -18.410 28.873 1.00 63.59 155 ALA A O 1
ATOM 1178 N N . THR A 1 156 ? -19.193 -17.288 29.045 1.00 63.50 156 THR A N 1
ATOM 1179 C CA . THR A 1 156 ? -19.780 -15.996 29.458 1.00 63.50 156 THR A CA 1
ATOM 1180 C C . THR A 1 156 ? -19.919 -14.999 28.311 1.00 63.50 156 THR A C 1
ATOM 1182 O O . THR A 1 156 ? -20.260 -13.834 28.533 1.00 63.50 156 THR A O 1
ATOM 1185 N N . TRP A 1 157 ? -19.630 -15.416 27.075 1.00 68.12 157 TRP A N 1
ATOM 1186 C CA . TRP A 1 157 ? -19.777 -14.528 25.931 1.00 68.12 157 TRP A CA 1
ATOM 1187 C C . TRP A 1 157 ? -21.252 -14.171 25.754 1.00 68.12 157 TRP A C 1
ATOM 1189 O O . TRP A 1 157 ? -22.093 -15.073 25.745 1.00 68.12 157 TRP A O 1
ATOM 1199 N N . PRO A 1 158 ? -21.585 -12.873 25.623 1.00 54.66 158 PRO A N 1
ATOM 1200 C CA . PRO A 1 158 ? -22.953 -12.493 25.340 1.00 54.66 158 PRO A CA 1
ATOM 1201 C C . PRO A 1 158 ? -23.384 -13.234 24.078 1.00 54.66 158 PRO A C 1
ATOM 1203 O O . PRO A 1 158 ? -22.655 -13.238 23.082 1.00 54.66 158 PRO A O 1
ATOM 1206 N N . GLN A 1 159 ? -24.547 -13.885 24.137 1.00 54.22 159 GLN A N 1
ATOM 1207 C CA . GLN A 1 159 ? -25.244 -14.342 22.944 1.00 54.22 159 GLN A CA 1
ATOM 1208 C C . GLN A 1 159 ? -25.534 -13.085 22.124 1.00 54.22 159 GLN A C 1
ATOM 1210 O O . GLN A 1 159 ? -26.534 -12.404 22.341 1.00 54.22 159 GLN A O 1
ATOM 1215 N N . PHE A 1 160 ? -24.601 -12.705 21.252 1.00 48.06 160 PHE A N 1
ATOM 1216 C CA . PHE A 1 160 ? -24.838 -11.671 20.265 1.00 48.06 160 PHE A CA 1
ATOM 1217 C C . PHE A 1 160 ? -25.981 -12.201 19.415 1.00 48.06 160 PHE A C 1
ATOM 1219 O O . PHE A 1 160 ? -25.819 -13.188 18.698 1.00 48.06 160 PHE A O 1
ATOM 1226 N N . ALA A 1 161 ? -27.163 -11.618 19.607 1.00 38.56 161 ALA A N 1
ATOM 1227 C CA . ALA A 1 161 ? -28.355 -12.007 18.888 1.00 38.56 161 ALA A CA 1
ATOM 1228 C C . ALA A 1 161 ? -28.032 -11.952 17.394 1.00 38.56 161 ALA A C 1
ATOM 1230 O O . ALA A 1 161 ? -27.691 -10.896 16.859 1.00 38.56 161 ALA A O 1
ATOM 1231 N N . HIS A 1 162 ? -28.089 -13.110 16.738 1.00 43.31 162 HIS A N 1
ATOM 1232 C CA . HIS A 1 162 ? -28.083 -13.171 15.289 1.00 43.31 162 HIS A CA 1
ATOM 1233 C C . HIS A 1 162 ? -29.173 -12.221 14.772 1.00 43.31 162 HIS A C 1
ATOM 1235 O O . HIS A 1 162 ? -30.273 -12.225 15.336 1.00 43.31 162 HIS A O 1
ATOM 1241 N N . PRO A 1 163 ? -28.935 -11.445 13.701 1.00 39.97 163 PRO A N 1
ATOM 1242 C CA . PRO A 1 163 ? -30.013 -10.796 12.975 1.00 39.97 163 PRO A CA 1
ATOM 1243 C C . PRO A 1 163 ? -30.796 -11.884 12.223 1.00 39.97 163 PRO A C 1
ATOM 1245 O O . PRO A 1 163 ? -30.693 -12.036 11.010 1.00 39.97 163 PRO A O 1
ATOM 1248 N N . ALA A 1 164 ? -31.539 -12.707 12.961 1.00 35.03 164 ALA A N 1
ATOM 1249 C CA . ALA A 1 164 ? -32.623 -13.484 12.405 1.00 35.03 164 ALA A CA 1
ATOM 1250 C C . ALA A 1 164 ? -33.745 -12.492 12.094 1.00 35.03 164 ALA A C 1
ATOM 1252 O O . ALA A 1 164 ? -34.145 -11.703 12.952 1.00 35.03 164 ALA A O 1
ATOM 1253 N N . LEU A 1 165 ? -34.179 -12.519 10.837 1.00 39.28 165 LEU A N 1
ATOM 1254 C CA . LEU A 1 165 ? -35.344 -11.835 10.287 1.00 39.28 165 LEU A CA 1
ATOM 1255 C C . LEU A 1 165 ? -36.431 -11.636 11.351 1.00 39.28 165 LEU A C 1
ATOM 1257 O O . LEU A 1 165 ? -36.830 -12.585 12.027 1.00 39.28 165 LEU A O 1
ATOM 1261 N N . GLY A 1 166 ? -36.865 -10.386 11.511 1.00 34.31 166 GLY A N 1
ATOM 1262 C CA . GLY A 1 166 ? -37.767 -9.965 12.572 1.00 34.31 166 GLY A CA 1
ATOM 1263 C C . GLY A 1 166 ? -39.027 -10.822 12.654 1.00 34.31 166 GLY A C 1
ATOM 1264 O O . GLY A 1 166 ? -39.941 -10.683 11.849 1.00 34.31 166 GLY A O 1
ATOM 1265 N N . LEU A 1 167 ? -39.101 -11.645 13.694 1.00 33.59 167 LEU A N 1
ATOM 1266 C CA . LEU A 1 167 ? -40.355 -12.123 14.249 1.00 33.59 167 LEU A CA 1
ATOM 1267 C C . LEU A 1 167 ? -40.369 -11.761 15.731 1.00 33.59 167 LEU A C 1
ATOM 1269 O O . LEU A 1 167 ? -39.557 -12.234 16.525 1.00 33.59 167 LEU A O 1
ATOM 1273 N N . PHE A 1 168 ? -41.301 -10.874 16.076 1.00 36.03 168 PHE A N 1
ATOM 1274 C CA . PHE A 1 168 ? -41.653 -10.513 17.443 1.00 36.03 168 PHE A CA 1
ATOM 1275 C C . PHE A 1 168 ? -41.853 -11.779 18.288 1.00 36.03 168 PHE A C 1
ATOM 1277 O O . PHE A 1 168 ? -42.752 -12.573 18.012 1.00 36.03 168 PHE A O 1
ATOM 1284 N N . ARG A 1 169 ? -41.072 -11.948 19.363 1.00 29.55 169 ARG A N 1
ATOM 1285 C CA . ARG A 1 169 ? -41.359 -12.953 20.395 1.00 29.55 169 ARG A CA 1
ATOM 1286 C C . ARG A 1 169 ? -41.389 -12.311 21.781 1.00 29.55 169 ARG A C 1
ATOM 1288 O O . ARG A 1 169 ? -40.402 -11.752 22.247 1.00 29.55 169 ARG A O 1
ATOM 1295 N N . ARG A 1 170 ? -42.569 -12.386 22.406 1.00 33.72 170 ARG A N 1
ATOM 1296 C CA . ARG A 1 170 ? -42.854 -12.048 23.812 1.00 33.72 170 ARG A CA 1
ATOM 1297 C C . ARG A 1 170 ? -42.117 -12.995 24.779 1.00 33.72 170 ARG A C 1
ATOM 1299 O O . ARG A 1 170 ? -41.813 -14.122 24.385 1.00 33.72 170 ARG A O 1
ATOM 1306 N N . PRO A 1 171 ? -41.887 -12.583 26.042 1.00 36.72 171 PRO A N 1
ATOM 1307 C CA . PRO A 1 171 ? -41.155 -13.383 27.016 1.00 36.72 171 PRO A CA 1
ATOM 1308 C C . PRO A 1 171 ? -42.057 -14.445 27.659 1.00 36.72 171 PRO A C 1
ATOM 1310 O O . PRO A 1 171 ? -43.197 -14.164 28.029 1.00 36.72 171 PRO A O 1
ATOM 1313 N N . GLY A 1 172 ? -41.522 -15.656 27.818 1.00 31.16 172 GLY A N 1
ATOM 1314 C CA . GLY A 1 172 ? -42.147 -16.768 28.530 1.00 31.16 172 GLY A CA 1
ATOM 1315 C C . GLY A 1 172 ? -41.098 -17.623 29.250 1.00 31.16 172 GLY A C 1
ATOM 1316 O O . GLY A 1 172 ? -40.074 -17.966 28.671 1.00 31.16 172 GLY A O 1
ATOM 1317 N N . ASN A 1 173 ? -41.392 -17.890 30.522 1.00 32.09 173 ASN A N 1
ATOM 1318 C CA . ASN A 1 173 ? -40.645 -18.571 31.585 1.00 32.09 173 ASN A CA 1
ATOM 1319 C C . ASN A 1 173 ? -39.893 -19.883 31.267 1.00 32.09 173 ASN A C 1
ATOM 1321 O O . ASN A 1 173 ? -40.381 -20.735 30.534 1.00 32.09 173 ASN A O 1
ATOM 1325 N N . ASN A 1 174 ? -38.770 -20.036 31.989 1.00 34.06 174 ASN A N 1
ATOM 1326 C CA . ASN A 1 174 ? -38.161 -21.223 32.624 1.00 34.06 174 ASN A CA 1
ATOM 1327 C C . ASN A 1 174 ? -38.722 -22.628 32.304 1.00 34.06 174 ASN A C 1
ATOM 1329 O O . ASN A 1 174 ? -39.893 -22.886 32.557 1.00 34.06 174 ASN A O 1
ATOM 1333 N N . GLN A 1 175 ? -37.837 -23.597 32.020 1.00 31.17 175 GLN A N 1
ATOM 1334 C CA . GLN A 1 175 ? -37.341 -24.594 32.995 1.00 31.17 175 GLN A CA 1
ATOM 1335 C C . GLN A 1 175 ? -36.404 -25.646 32.351 1.00 31.17 175 GLN A C 1
ATOM 1337 O O . GLN A 1 175 ? -36.491 -25.974 31.175 1.00 31.17 175 GLN A O 1
ATOM 1342 N N . SER A 1 176 ? -35.496 -26.115 33.204 1.00 34.97 176 SER A N 1
ATOM 1343 C CA . SER A 1 176 ? -34.485 -27.178 33.171 1.00 34.97 176 SER A CA 1
ATOM 1344 C C . SER A 1 176 ? -34.775 -28.478 32.401 1.00 34.97 176 SER A C 1
ATOM 1346 O O . SER A 1 176 ? -35.889 -28.988 32.431 1.00 34.97 176 SER A O 1
ATOM 1348 N N . SER A 1 177 ? -33.718 -29.131 31.897 1.00 32.22 177 SER A N 1
ATOM 1349 C CA . SER A 1 177 ? -33.310 -30.495 32.315 1.00 32.22 177 SER A CA 1
ATOM 1350 C C . SER A 1 177 ? -32.072 -30.994 31.553 1.00 32.22 177 SER A C 1
ATOM 1352 O O . SER A 1 177 ? -31.842 -30.672 30.392 1.00 32.22 177 SER A O 1
ATOM 1354 N N . ALA A 1 178 ? -31.245 -31.742 32.283 1.00 35.03 178 ALA A N 1
ATOM 1355 C CA . ALA A 1 178 ? -30.009 -32.386 31.861 1.00 35.03 178 ALA A CA 1
ATOM 1356 C C . ALA A 1 178 ? -30.277 -33.781 31.278 1.00 35.03 178 ALA A C 1
ATOM 1358 O O . ALA A 1 178 ? -31.235 -34.416 31.700 1.00 35.03 178 ALA A O 1
ATOM 1359 N N . HIS A 1 179 ? -29.380 -34.292 30.425 1.00 34.50 179 HIS A N 1
ATOM 1360 C CA . HIS A 1 179 ? -29.093 -35.729 30.329 1.00 34.50 179 HIS A CA 1
ATOM 1361 C C . HIS A 1 179 ? -27.677 -35.999 29.788 1.00 34.50 179 HIS A C 1
ATOM 1363 O O . HIS A 1 179 ? -27.181 -35.334 28.881 1.00 34.50 179 HIS A O 1
ATOM 1369 N N . THR A 1 180 ? -27.049 -36.978 30.430 1.00 32.78 180 THR A N 1
ATOM 1370 C CA . THR A 1 180 ? -25.748 -37.628 30.230 1.00 32.78 180 THR A CA 1
ATOM 1371 C C . THR A 1 180 ? -25.838 -38.820 29.268 1.00 32.78 180 THR A C 1
ATOM 1373 O O . THR A 1 180 ? -26.888 -39.451 29.224 1.00 32.78 180 THR A O 1
ATOM 1376 N N . SER A 1 181 ? -24.727 -39.171 28.591 1.00 30.66 181 SER A N 1
ATOM 1377 C CA . SER A 1 181 ? -24.310 -40.527 28.122 1.00 30.66 181 SER A CA 1
ATOM 1378 C C . SER A 1 181 ? -23.231 -40.358 27.022 1.00 30.66 181 SER A C 1
ATOM 1380 O O . SER A 1 181 ? -23.452 -39.559 26.120 1.00 30.66 181 SER A O 1
ATOM 1382 N N . THR A 1 182 ? -21.958 -40.787 27.118 1.00 33.53 182 THR A N 1
ATOM 1383 C CA . THR A 1 182 ? -21.261 -42.100 27.269 1.00 33.53 182 THR A CA 1
ATOM 1384 C C . THR A 1 182 ? -21.148 -42.957 25.995 1.00 33.53 182 THR A C 1
ATOM 1386 O O . THR A 1 182 ? -22.116 -43.071 25.258 1.00 33.53 182 THR A O 1
ATOM 1389 N N . HIS A 1 183 ? -19.971 -43.604 25.854 1.00 30.84 183 HIS A N 1
ATOM 1390 C CA . HIS A 1 183 ? -19.465 -44.560 24.835 1.00 30.84 183 HIS A CA 1
ATOM 1391 C C . HIS A 1 183 ? -18.782 -43.990 23.584 1.00 30.84 183 HIS A C 1
ATOM 1393 O O . HIS A 1 183 ? -19.231 -42.995 23.034 1.00 30.84 183 HIS A O 1
ATOM 1399 N N . GLU A 1 184 ? -17.769 -44.622 22.985 1.00 31.95 184 GLU A N 1
ATOM 1400 C CA . GLU A 1 184 ? -16.662 -45.541 23.348 1.00 31.95 184 GLU A CA 1
ATOM 1401 C C . GLU A 1 184 ? -15.897 -45.782 22.026 1.00 31.95 184 GLU A C 1
ATOM 1403 O O . GLU A 1 184 ? -16.521 -45.650 20.981 1.00 31.95 184 GLU A O 1
ATOM 1408 N N . HIS A 1 185 ? -14.614 -46.180 22.109 1.00 31.50 185 HIS A N 1
ATOM 1409 C CA . HIS A 1 185 ? -13.823 -46.968 21.132 1.00 31.50 185 HIS A CA 1
ATOM 1410 C C . HIS A 1 185 ? -13.786 -46.504 19.644 1.00 31.50 185 HIS A C 1
ATOM 1412 O O . HIS A 1 185 ? -14.745 -46.052 19.053 1.00 31.50 185 HIS A O 1
ATOM 1418 N N . GLU A 1 186 ? -12.667 -46.533 18.920 1.00 31.11 186 GLU A N 1
ATOM 1419 C CA . GLU A 1 186 ? -11.904 -47.733 18.601 1.00 31.11 186 GLU A CA 1
ATOM 1420 C C . GLU A 1 186 ? -10.587 -47.355 17.890 1.00 31.11 186 GLU A C 1
ATOM 1422 O O . GLU A 1 186 ? -10.469 -46.328 17.220 1.00 31.11 186 GLU A O 1
ATOM 1427 N N . SER A 1 187 ? -9.576 -48.198 18.080 1.00 38.47 187 SER A N 1
ATOM 1428 C CA . SER A 1 187 ? -8.242 -48.108 17.489 1.00 38.47 187 SER A CA 1
ATOM 1429 C C . SER A 1 187 ? -8.219 -48.639 16.053 1.00 38.47 187 SER A C 1
ATOM 1431 O O . SER A 1 187 ? -8.885 -49.621 15.754 1.00 38.47 187 SER A O 1
ATOM 1433 N N . GLY A 1 188 ? -7.367 -48.073 15.191 1.00 34.91 188 GLY A N 1
ATOM 1434 C CA . GLY A 1 188 ? -7.136 -48.582 13.835 1.00 34.91 188 GLY A CA 1
ATOM 1435 C C . GLY A 1 188 ? -5.705 -48.338 13.356 1.00 34.91 188 GLY A C 1
ATOM 1436 O O . GLY A 1 188 ? -5.356 -47.233 12.955 1.00 34.91 188 GLY A O 1
ATOM 1437 N N . ARG A 1 189 ? -4.885 -49.393 13.431 1.00 36.50 189 ARG A N 1
ATOM 1438 C CA . ARG A 1 189 ? -3.581 -49.586 12.765 1.00 36.50 189 ARG A CA 1
ATOM 1439 C C . ARG A 1 189 ? -3.744 -49.626 11.238 1.00 36.50 189 ARG A C 1
ATOM 1441 O O . ARG A 1 189 ? -4.715 -50.209 10.781 1.00 36.50 189 ARG A O 1
ATOM 1448 N N . SER A 1 190 ? -2.739 -49.158 10.488 1.00 34.97 190 SER A N 1
ATOM 1449 C CA . SER A 1 190 ? -2.326 -49.691 9.166 1.00 34.97 190 SER A CA 1
ATOM 1450 C C . SER A 1 190 ? -1.057 -48.941 8.716 1.00 34.97 190 SER A C 1
ATOM 1452 O O . SER A 1 190 ? -1.103 -47.736 8.510 1.00 34.97 190 SER A O 1
ATOM 1454 N N . GLU A 1 191 ? 0.139 -49.503 8.890 1.00 33.81 191 GLU A N 1
ATOM 1455 C CA . GLU A 1 191 ? 0.908 -50.294 7.905 1.00 33.81 191 GLU A CA 1
ATOM 1456 C C . GLU A 1 191 ? 1.639 -49.467 6.827 1.00 33.81 191 GLU A C 1
ATOM 1458 O O . GLU A 1 191 ? 1.050 -48.829 5.960 1.00 33.81 191 GLU A O 1
ATOM 1463 N N . HIS A 1 192 ? 2.974 -49.528 6.919 1.00 41.84 192 HIS A N 1
ATOM 1464 C CA . HIS A 1 192 ? 3.944 -49.231 5.866 1.00 41.84 192 HIS A CA 1
ATOM 1465 C C . HIS A 1 192 ? 3.871 -50.290 4.753 1.00 41.84 192 HIS A C 1
ATOM 1467 O O . HIS A 1 192 ? 3.524 -51.439 5.022 1.00 41.84 192 HIS A O 1
ATOM 1473 N N . PRO A 1 193 ? 4.377 -49.967 3.553 1.00 48.59 193 PRO A N 1
ATOM 1474 C CA . PRO A 1 193 ? 5.552 -50.729 3.134 1.00 48.59 193 PRO A CA 1
ATOM 1475 C C . PRO A 1 193 ? 6.650 -49.868 2.505 1.00 48.59 193 PRO A C 1
ATOM 1477 O O . PRO A 1 193 ? 6.406 -48.905 1.778 1.00 48.59 193 PRO A O 1
ATOM 1480 N N . GLY A 1 194 ? 7.888 -50.260 2.806 1.00 38.25 194 GLY A N 1
ATOM 1481 C CA . GLY A 1 194 ? 9.086 -49.793 2.131 1.00 38.25 194 GLY A CA 1
ATOM 1482 C C . GLY A 1 194 ? 9.265 -50.451 0.765 1.00 38.25 194 GLY A C 1
ATOM 1483 O O . GLY A 1 194 ? 8.835 -51.579 0.535 1.00 38.25 194 GLY A O 1
ATOM 1484 N N . VAL A 1 195 ? 9.961 -49.743 -0.120 1.00 38.84 195 VAL A N 1
ATOM 1485 C CA . VAL A 1 195 ? 10.554 -50.309 -1.330 1.00 38.84 195 VAL A CA 1
ATOM 1486 C C . VAL A 1 195 ? 11.980 -49.784 -1.425 1.00 38.84 195 VAL A C 1
ATOM 1488 O O . VAL A 1 195 ? 12.215 -48.615 -1.725 1.00 38.84 195 VAL A O 1
ATOM 1491 N N . SER A 1 196 ? 12.921 -50.678 -1.134 1.00 40.12 196 SER A N 1
ATOM 1492 C CA . SER A 1 196 ? 14.328 -50.566 -1.500 1.00 40.12 196 SER A CA 1
ATOM 1493 C C . SER A 1 196 ? 14.477 -50.691 -3.013 1.00 40.12 196 SER A C 1
ATOM 1495 O O . SER A 1 196 ? 13.865 -51.569 -3.627 1.00 40.12 196 SER A O 1
ATOM 1497 N N . ARG A 1 197 ? 15.346 -49.878 -3.616 1.00 36.84 197 ARG A N 1
ATOM 1498 C CA . ARG A 1 197 ? 15.933 -50.210 -4.916 1.00 36.84 197 ARG A CA 1
ATOM 1499 C C . ARG A 1 197 ? 17.345 -49.645 -5.011 1.00 36.84 197 ARG A C 1
ATOM 1501 O O . ARG A 1 197 ? 17.543 -48.472 -5.309 1.00 36.84 197 ARG A O 1
ATOM 1508 N N . ASP A 1 198 ? 18.300 -50.524 -4.734 1.00 35.91 198 ASP A N 1
ATOM 1509 C CA . ASP A 1 198 ? 19.699 -50.373 -5.107 1.00 35.91 198 ASP A CA 1
ATOM 1510 C C . ASP A 1 198 ? 19.835 -50.491 -6.630 1.00 35.91 198 ASP A C 1
ATOM 1512 O O . ASP A 1 198 ? 19.205 -51.337 -7.270 1.00 35.91 198 ASP A O 1
ATOM 1516 N N . GLY A 1 199 ? 20.665 -49.628 -7.209 1.00 36.59 199 GLY A N 1
ATOM 1517 C CA . GLY A 1 199 ? 20.932 -49.563 -8.641 1.00 36.59 199 GLY A CA 1
ATOM 1518 C C . GLY A 1 199 ? 22.287 -48.921 -8.894 1.00 36.59 199 GLY A C 1
ATOM 1519 O O . GLY A 1 199 ? 22.378 -47.755 -9.260 1.00 36.59 199 GLY A O 1
ATOM 1520 N N . SER A 1 200 ? 23.333 -49.700 -8.632 1.00 40.06 200 SER A N 1
ATOM 1521 C CA . SER A 1 200 ? 24.714 -49.455 -9.043 1.00 40.06 200 SER A CA 1
ATOM 1522 C C . SER A 1 200 ? 24.824 -49.437 -10.571 1.00 40.06 200 SER A C 1
ATOM 1524 O O . SER A 1 200 ? 24.448 -50.413 -11.217 1.00 40.06 200 SER A O 1
ATOM 1526 N N . THR A 1 201 ? 25.399 -48.373 -11.137 1.00 37.44 201 THR A N 1
ATOM 1527 C CA . THR A 1 201 ? 25.949 -48.385 -12.503 1.00 37.44 201 THR A CA 1
ATOM 1528 C C . THR A 1 201 ? 27.201 -47.511 -12.577 1.00 37.44 201 THR A C 1
ATOM 1530 O O . THR A 1 201 ? 27.140 -46.287 -12.577 1.00 37.44 201 THR A O 1
ATOM 1533 N N . THR A 1 202 ? 28.336 -48.212 -12.549 1.00 37.25 202 THR A N 1
ATOM 1534 C CA . THR A 1 202 ? 29.550 -48.062 -13.370 1.00 37.25 202 THR A CA 1
ATOM 1535 C C . THR A 1 202 ? 29.909 -46.697 -13.965 1.00 37.25 202 THR A C 1
ATOM 1537 O O . THR A 1 202 ? 29.226 -46.151 -14.827 1.00 37.25 202 THR A O 1
ATOM 1540 N N . ALA A 1 203 ? 31.108 -46.264 -13.574 1.00 41.00 203 ALA A N 1
ATOM 1541 C CA . ALA A 1 203 ? 31.909 -45.201 -14.151 1.00 41.00 203 ALA A CA 1
ATOM 1542 C C . ALA A 1 203 ? 32.245 -45.438 -15.634 1.00 41.00 203 ALA A C 1
ATOM 1544 O O . ALA A 1 203 ? 32.703 -46.516 -16.011 1.00 41.00 203 ALA A O 1
ATOM 1545 N N . ALA A 1 204 ? 32.109 -44.382 -16.435 1.00 36.75 204 ALA A N 1
ATOM 1546 C CA . ALA A 1 204 ? 32.752 -44.242 -17.732 1.00 36.75 204 ALA A CA 1
ATOM 1547 C C . ALA A 1 204 ? 33.533 -42.921 -17.742 1.00 36.75 204 ALA A C 1
ATOM 1549 O O . ALA A 1 204 ? 32.989 -41.841 -17.517 1.00 36.75 204 ALA A O 1
ATOM 1550 N N . SER A 1 205 ? 34.837 -43.051 -17.946 1.00 45.56 205 SER A N 1
ATOM 1551 C CA . SER A 1 205 ? 35.812 -41.998 -18.205 1.00 45.56 205 SER A CA 1
ATOM 1552 C C . SER A 1 205 ? 35.483 -41.244 -19.495 1.00 45.56 205 SER A C 1
ATOM 1554 O O . SER A 1 205 ? 35.401 -41.875 -20.547 1.00 45.56 205 SER A O 1
ATOM 1556 N N . ASN A 1 206 ? 35.376 -39.913 -19.427 1.00 38.25 206 ASN A N 1
ATOM 1557 C CA . ASN A 1 206 ? 35.367 -39.047 -20.608 1.00 38.25 206 ASN A CA 1
ATOM 1558 C C . ASN A 1 206 ? 36.683 -38.251 -20.695 1.00 38.25 206 ASN A C 1
ATOM 1560 O O . ASN A 1 206 ? 37.103 -37.679 -19.684 1.00 38.25 206 ASN A O 1
ATOM 1564 N N . PRO A 1 207 ? 37.343 -38.231 -21.869 1.00 49.28 207 PRO A N 1
ATOM 1565 C CA . PRO A 1 207 ? 38.573 -37.488 -22.104 1.00 49.28 207 PRO A CA 1
ATOM 1566 C C . PRO A 1 207 ? 38.282 -35.998 -22.346 1.00 49.28 207 PRO A C 1
ATOM 1568 O O . PRO A 1 207 ? 37.136 -35.597 -22.533 1.00 49.28 207 PRO A O 1
ATOM 1571 N N . GLY A 1 208 ? 39.346 -35.195 -22.284 1.00 48.88 208 GLY A N 1
ATOM 1572 C CA . GLY A 1 208 ? 39.339 -33.736 -22.203 1.00 48.88 208 GLY A CA 1
ATOM 1573 C C . GLY A 1 208 ? 38.409 -33.011 -23.177 1.00 48.88 208 GLY A C 1
ATOM 1574 O O . GLY A 1 208 ? 38.373 -33.298 -24.369 1.00 48.88 208 GLY A O 1
ATOM 1575 N N . CYS A 1 209 ? 37.705 -32.018 -22.633 1.00 37.00 209 CYS A N 1
ATOM 1576 C CA . CYS A 1 209 ? 36.963 -31.031 -23.398 1.00 37.00 209 CYS A CA 1
ATOM 1577 C C . CYS A 1 209 ? 37.775 -29.736 -23.435 1.00 37.00 209 CYS A C 1
ATOM 1579 O O . CYS A 1 209 ? 37.940 -29.059 -22.417 1.00 37.00 209 CYS A O 1
ATOM 1581 N N . ASP A 1 210 ? 38.271 -29.437 -24.628 1.00 43.94 210 ASP A N 1
ATOM 1582 C CA . ASP A 1 210 ? 38.869 -28.174 -25.021 1.00 43.94 210 ASP A CA 1
ATOM 1583 C C . ASP A 1 210 ? 37.917 -26.982 -24.820 1.00 43.94 210 ASP A C 1
ATOM 1585 O O . ASP A 1 210 ? 36.690 -27.113 -24.789 1.00 43.94 210 ASP A O 1
ATOM 1589 N N . PHE A 1 211 ? 38.537 -25.807 -24.684 1.00 46.72 211 PHE A N 1
ATOM 1590 C CA . PHE A 1 211 ? 37.955 -24.471 -24.549 1.00 46.72 211 PHE A CA 1
ATOM 1591 C C . PHE A 1 211 ? 36.606 -24.299 -25.275 1.00 46.72 211 PHE A C 1
ATOM 1593 O O . PHE A 1 211 ? 36.540 -24.053 -26.480 1.00 46.72 211 PHE A O 1
ATOM 1600 N N . SER A 1 212 ? 35.513 -24.348 -24.510 1.00 42.16 212 SER A N 1
ATOM 1601 C CA . SER A 1 212 ? 34.196 -23.919 -24.979 1.00 42.16 212 SER A CA 1
ATOM 1602 C C . SER A 1 212 ? 34.182 -22.402 -25.121 1.00 42.16 212 SER A C 1
ATOM 1604 O O . SER A 1 212 ? 34.059 -21.666 -24.142 1.00 42.16 212 SER A O 1
ATOM 1606 N N . THR A 1 213 ? 34.287 -21.925 -26.357 1.00 50.50 213 THR A N 1
ATOM 1607 C CA . THR A 1 213 ? 33.841 -20.580 -26.707 1.00 50.50 213 THR A CA 1
ATOM 1608 C C . THR A 1 213 ? 32.326 -20.542 -26.504 1.00 50.50 213 THR A C 1
ATOM 1610 O O . THR A 1 213 ? 31.567 -21.195 -27.218 1.00 50.50 213 THR A O 1
ATOM 1613 N N . GLY A 1 214 ? 31.878 -19.846 -25.455 1.00 59.56 214 GLY A N 1
ATOM 1614 C CA . GLY A 1 214 ? 30.454 -19.690 -25.163 1.00 59.56 214 GLY A CA 1
ATOM 1615 C C . GLY A 1 214 ? 29.710 -19.152 -26.385 1.00 59.56 214 GLY A C 1
ATOM 1616 O O . GLY A 1 214 ? 30.249 -18.334 -27.136 1.00 59.56 214 GLY A O 1
ATOM 1617 N N . SER A 1 215 ? 28.478 -19.622 -26.594 1.00 70.50 215 SER A N 1
ATOM 1618 C CA . SER A 1 215 ? 27.642 -19.194 -27.722 1.00 70.50 215 SER A CA 1
ATOM 1619 C C . SER A 1 215 ? 27.543 -17.655 -27.806 1.00 70.50 215 SER A C 1
ATOM 1621 O O . SER A 1 215 ? 27.601 -16.980 -26.772 1.00 70.50 215 SER A O 1
ATOM 1623 N N . PRO A 1 216 ? 27.331 -17.056 -28.994 1.00 64.38 216 PRO A N 1
ATOM 1624 C CA . PRO A 1 216 ? 27.230 -15.598 -29.143 1.00 64.38 216 PRO A CA 1
ATOM 1625 C C . PRO A 1 216 ? 26.180 -14.940 -28.227 1.00 64.38 216 PRO A C 1
ATOM 1627 O O . PRO A 1 216 ? 26.352 -13.806 -27.783 1.00 64.38 216 PRO A O 1
ATOM 1630 N N . GLN A 1 217 ? 25.102 -15.656 -27.890 1.00 54.12 217 GLN A N 1
ATOM 1631 C CA . GLN A 1 217 ? 24.084 -15.198 -26.935 1.00 54.12 217 GLN A CA 1
ATOM 1632 C C . GLN A 1 217 ? 24.565 -15.231 -25.477 1.00 54.12 217 GLN A C 1
ATOM 1634 O O . GLN A 1 217 ? 24.111 -14.435 -24.655 1.00 54.12 217 GLN A O 1
ATOM 1639 N N . GLN A 1 218 ? 25.473 -16.144 -25.138 1.00 58.84 218 GLN A N 1
ATOM 1640 C CA . GLN A 1 218 ? 26.079 -16.233 -23.812 1.00 58.84 218 GLN A CA 1
ATOM 1641 C C . GLN A 1 218 ? 27.115 -15.125 -23.602 1.00 58.84 218 GLN A C 1
ATOM 1643 O O . GLN A 1 218 ? 27.076 -14.463 -22.572 1.00 58.84 218 GLN A O 1
ATOM 1648 N N . GLN A 1 219 ? 27.923 -14.812 -24.620 1.00 68.06 219 GLN A N 1
ATOM 1649 C CA . GLN A 1 219 ? 28.856 -13.675 -24.578 1.00 68.06 219 GLN A CA 1
ATOM 1650 C C . GLN A 1 219 ? 28.129 -12.327 -24.433 1.00 68.06 219 GLN A C 1
ATOM 1652 O O . GLN A 1 219 ? 28.571 -11.447 -23.696 1.00 68.06 219 GLN A O 1
ATOM 1657 N N . ARG A 1 220 ? 26.969 -12.159 -25.091 1.00 62.38 220 ARG A N 1
ATOM 1658 C CA . ARG A 1 220 ? 26.114 -10.970 -24.900 1.00 62.38 220 ARG A CA 1
ATOM 1659 C C . ARG A 1 220 ? 25.577 -10.865 -23.470 1.00 62.38 220 ARG A C 1
ATOM 1661 O O . ARG A 1 220 ? 25.479 -9.760 -22.944 1.00 62.38 220 ARG A O 1
ATOM 1668 N N . PHE A 1 221 ? 25.252 -11.996 -22.847 1.00 62.91 221 PHE A N 1
ATOM 1669 C CA . PHE A 1 221 ? 24.762 -12.040 -21.472 1.00 62.91 221 PHE A CA 1
ATOM 1670 C C . PHE A 1 221 ? 25.863 -11.746 -20.449 1.00 62.91 221 PHE A C 1
ATOM 1672 O O . PHE A 1 221 ? 25.628 -10.966 -19.533 1.00 62.91 221 PHE A O 1
ATOM 1679 N N . GLU A 1 222 ? 27.062 -12.304 -20.624 1.00 67.00 222 GLU A N 1
ATOM 1680 C CA . GLU A 1 222 ? 28.226 -11.990 -19.780 1.00 67.00 222 GLU A CA 1
ATOM 1681 C C . GLU A 1 222 ? 28.551 -10.495 -19.850 1.00 67.00 222 GLU A C 1
ATOM 1683 O O . GLU A 1 222 ? 28.617 -9.828 -18.821 1.00 67.00 222 GLU A O 1
ATOM 1688 N N . LYS A 1 223 ? 28.559 -9.921 -21.060 1.00 69.81 223 LYS A N 1
ATOM 1689 C CA . LYS A 1 223 ? 28.737 -8.477 -21.258 1.00 69.81 223 LYS A CA 1
ATOM 1690 C C . LYS A 1 223 ? 27.650 -7.635 -20.576 1.00 69.81 223 LYS A C 1
ATOM 1692 O O . LYS A 1 223 ? 27.939 -6.556 -20.067 1.00 69.81 223 LYS A O 1
ATOM 1697 N N . PHE A 1 224 ? 26.401 -8.104 -20.556 1.00 59.69 224 PHE A N 1
ATOM 1698 C CA . PHE A 1 224 ? 25.310 -7.428 -19.847 1.00 59.69 224 PHE A CA 1
ATOM 1699 C C . PHE A 1 224 ? 25.440 -7.560 -18.322 1.00 59.69 224 PHE A C 1
ATOM 1701 O O . PHE A 1 224 ? 25.193 -6.595 -17.605 1.00 59.69 224 PHE A O 1
ATOM 1708 N N . SER A 1 225 ? 25.869 -8.722 -17.824 1.00 58.97 225 SER A N 1
ATOM 1709 C CA . SER A 1 225 ? 26.146 -8.948 -16.401 1.00 58.97 225 SER A CA 1
ATOM 1710 C C . SER A 1 225 ? 27.281 -8.050 -15.899 1.00 58.97 225 SER A C 1
ATOM 1712 O O . SER A 1 225 ? 27.181 -7.480 -14.812 1.00 58.97 225 SER A O 1
ATOM 1714 N N . ASP A 1 226 ? 28.321 -7.857 -16.710 1.00 67.19 226 ASP A N 1
ATOM 1715 C CA . ASP A 1 226 ? 29.432 -6.953 -16.402 1.00 67.19 226 ASP A CA 1
ATOM 1716 C C . ASP A 1 226 ? 28.991 -5.485 -16.411 1.00 67.19 226 ASP A C 1
ATOM 1718 O O . ASP A 1 226 ? 29.361 -4.722 -15.517 1.00 67.19 226 ASP A O 1
ATOM 1722 N N . LEU A 1 227 ? 28.139 -5.085 -17.363 1.00 62.97 227 LEU A N 1
ATOM 1723 C CA . LEU A 1 227 ? 27.529 -3.750 -17.381 1.00 62.97 227 LEU A CA 1
ATOM 1724 C C . LEU A 1 227 ? 26.620 -3.519 -16.167 1.00 62.97 227 LEU A C 1
ATOM 1726 O O . LEU A 1 227 ? 26.672 -2.447 -15.570 1.00 62.97 227 LEU A O 1
ATOM 1730 N N . TRP A 1 228 ? 25.839 -4.521 -15.758 1.00 56.25 228 TRP A N 1
ATOM 1731 C CA . TRP A 1 228 ? 25.008 -4.475 -14.553 1.00 56.25 228 TRP A CA 1
ATOM 1732 C C . TRP A 1 228 ? 25.851 -4.270 -13.295 1.00 56.25 228 TRP A C 1
ATOM 1734 O O . TRP A 1 228 ? 25.559 -3.381 -12.491 1.00 56.25 228 TRP A O 1
ATOM 1744 N N . HIS A 1 229 ? 26.921 -5.048 -13.130 1.00 62.50 229 HIS A N 1
ATOM 1745 C CA . HIS A 1 229 ? 27.835 -4.887 -12.003 1.00 62.50 229 HIS A CA 1
ATOM 1746 C C . HIS A 1 229 ? 28.577 -3.552 -12.044 1.00 62.50 229 HIS A C 1
ATOM 1748 O O . HIS A 1 229 ? 28.666 -2.895 -11.011 1.00 62.50 229 HIS A O 1
ATOM 1754 N N . SER A 1 230 ? 29.020 -3.098 -13.217 1.00 63.41 230 SER A N 1
ATOM 1755 C CA . SER A 1 230 ? 29.667 -1.794 -13.383 1.00 63.41 230 SER A CA 1
ATOM 1756 C C . SER A 1 230 ? 28.724 -0.639 -13.036 1.00 63.41 230 SER A C 1
ATOM 1758 O O . SER A 1 230 ? 29.087 0.219 -12.235 1.00 63.41 230 SER A O 1
ATOM 1760 N N . GLN A 1 231 ? 27.490 -0.655 -13.541 1.00 58.09 231 GLN A N 1
ATOM 1761 C CA . GLN A 1 231 ? 26.515 0.411 -13.321 1.00 58.09 231 GLN A CA 1
ATOM 1762 C C . GLN A 1 231 ? 25.994 0.426 -11.879 1.00 58.09 231 GLN A C 1
ATOM 1764 O O . GLN A 1 231 ? 25.878 1.500 -11.298 1.00 58.09 231 GLN A O 1
ATOM 1769 N N . THR A 1 232 ? 25.751 -0.746 -11.278 1.00 57.16 232 THR A N 1
ATOM 1770 C CA . THR A 1 232 ? 25.346 -0.866 -9.864 1.00 57.16 232 THR A CA 1
ATOM 1771 C C . THR A 1 232 ? 26.465 -0.400 -8.940 1.00 57.16 232 THR A C 1
ATOM 1773 O O . THR A 1 232 ? 26.209 0.316 -7.972 1.00 57.16 232 THR A O 1
ATOM 1776 N N . HIS A 1 233 ? 27.711 -0.766 -9.253 1.00 64.38 233 HIS A N 1
ATOM 1777 C CA . HIS A 1 233 ? 28.877 -0.311 -8.509 1.00 64.38 233 HIS A CA 1
ATOM 1778 C C . HIS A 1 233 ? 29.074 1.196 -8.675 1.00 64.38 233 HIS A C 1
ATOM 1780 O O . HIS A 1 233 ? 29.359 1.861 -7.693 1.00 64.38 233 HIS A O 1
ATOM 1786 N N . GLU A 1 234 ? 28.843 1.762 -9.861 1.00 54.56 234 GLU A N 1
ATOM 1787 C CA . GLU A 1 234 ? 28.916 3.205 -10.101 1.00 54.56 234 GLU A CA 1
ATOM 1788 C C . GLU A 1 234 ? 27.794 3.979 -9.392 1.00 54.56 234 GLU A C 1
ATOM 1790 O O . GLU A 1 234 ? 28.059 5.055 -8.867 1.00 54.56 234 GLU A O 1
ATOM 1795 N N . THR A 1 235 ? 26.562 3.462 -9.312 1.00 53.06 235 THR A N 1
ATOM 1796 C CA . THR A 1 235 ? 25.486 4.097 -8.528 1.00 53.06 235 THR A CA 1
ATOM 1797 C C . THR A 1 235 ? 25.708 3.965 -7.032 1.00 53.06 235 THR A C 1
ATOM 1799 O O . THR A 1 235 ? 25.575 4.961 -6.338 1.00 53.06 235 THR A O 1
ATOM 1802 N N . MET A 1 236 ? 26.134 2.802 -6.530 1.00 53.88 236 MET A N 1
ATOM 1803 C CA . MET A 1 236 ? 26.513 2.658 -5.118 1.00 53.88 236 MET A CA 1
ATOM 1804 C C . MET A 1 236 ? 27.737 3.513 -4.772 1.00 53.88 236 MET A C 1
ATOM 1806 O O . MET A 1 236 ? 27.820 4.059 -3.678 1.00 53.88 236 MET A O 1
ATOM 1810 N N . PHE A 1 237 ? 28.670 3.669 -5.710 1.00 48.84 237 PHE A N 1
ATOM 1811 C CA . PHE A 1 237 ? 29.833 4.540 -5.580 1.00 48.84 237 PHE A CA 1
ATOM 1812 C C . PHE A 1 237 ? 29.450 6.019 -5.644 1.00 48.84 237 PHE A C 1
ATOM 1814 O O . PHE A 1 237 ? 29.984 6.792 -4.865 1.00 48.84 237 PHE A O 1
ATOM 1821 N N . LYS A 1 238 ? 28.503 6.420 -6.503 1.00 48.62 238 LYS A N 1
ATOM 1822 C CA . LYS A 1 238 ? 27.953 7.785 -6.556 1.00 48.62 238 LYS A CA 1
ATOM 1823 C C . LYS A 1 238 ? 27.141 8.104 -5.305 1.00 48.62 238 LYS A C 1
ATOM 1825 O O . LYS A 1 238 ? 27.375 9.145 -4.708 1.00 48.62 238 LYS A O 1
ATOM 1830 N N . ASP A 1 239 ? 26.285 7.199 -4.848 1.00 51.84 239 ASP A N 1
ATOM 1831 C CA . ASP A 1 239 ? 25.574 7.346 -3.575 1.00 51.84 239 ASP A CA 1
ATOM 1832 C C . ASP A 1 239 ? 26.576 7.419 -2.412 1.00 51.84 239 ASP A C 1
ATOM 1834 O O . ASP A 1 239 ? 26.456 8.284 -1.557 1.00 51.84 239 ASP A O 1
ATOM 1838 N N . SER A 1 240 ? 27.654 6.626 -2.436 1.00 54.22 240 SER A N 1
ATOM 1839 C CA . SER A 1 240 ? 28.749 6.710 -1.457 1.00 54.22 240 SER A CA 1
ATOM 1840 C C . SER A 1 240 ? 29.659 7.942 -1.611 1.00 54.22 240 SER A C 1
ATOM 1842 O O . SER A 1 240 ? 30.376 8.267 -0.665 1.00 54.22 240 SER A O 1
ATOM 1844 N N . LEU A 1 241 ? 29.697 8.586 -2.780 1.00 44.88 241 LEU A N 1
ATOM 1845 C CA . LEU A 1 241 ? 30.478 9.799 -3.059 1.00 44.88 241 LEU A CA 1
ATOM 1846 C C . LEU A 1 241 ? 29.704 11.070 -2.704 1.00 44.88 241 LEU A C 1
ATOM 1848 O O . LEU A 1 241 ? 30.326 12.078 -2.377 1.00 44.88 241 LEU A O 1
ATOM 1852 N N . TYR A 1 242 ? 28.372 11.032 -2.801 1.00 50.97 242 TYR A N 1
ATOM 1853 C CA . TYR A 1 242 ? 27.497 12.184 -2.584 1.00 50.97 242 TYR A CA 1
ATOM 1854 C C . TYR A 1 242 ? 26.746 12.144 -1.243 1.00 50.97 242 TYR A C 1
ATOM 1856 O O . TYR A 1 242 ? 26.371 13.208 -0.750 1.00 50.97 242 TYR A O 1
ATOM 1864 N N . ASP A 1 243 ? 26.604 10.983 -0.595 1.00 55.91 243 ASP A N 1
ATOM 1865 C CA . ASP A 1 243 ? 26.341 10.919 0.843 1.00 55.91 243 ASP A CA 1
ATOM 1866 C C . ASP A 1 243 ? 27.671 11.079 1.576 1.00 55.91 243 ASP A C 1
ATOM 1868 O O . ASP A 1 243 ? 28.367 10.100 1.840 1.00 55.91 243 ASP A O 1
ATOM 1872 N N . ASP A 1 244 ? 28.029 12.307 1.959 1.00 68.94 244 ASP A N 1
ATOM 1873 C CA . ASP A 1 244 ? 29.024 12.465 3.016 1.00 68.94 244 ASP A CA 1
ATOM 1874 C C . ASP A 1 244 ? 28.489 11.709 4.253 1.00 68.94 244 ASP A C 1
ATOM 1876 O O . ASP A 1 244 ? 27.489 12.127 4.857 1.00 68.94 244 ASP A O 1
ATOM 1880 N N . PRO A 1 245 ? 29.113 10.591 4.677 1.00 73.75 245 PRO A N 1
ATOM 1881 C CA . PRO A 1 245 ? 28.618 9.812 5.804 1.00 73.75 245 PRO A CA 1
ATOM 1882 C C . PRO A 1 245 ? 28.610 10.646 7.090 1.00 73.75 245 PRO A C 1
ATOM 1884 O O . PRO A 1 245 ? 27.926 10.291 8.057 1.00 73.75 245 PRO A O 1
ATOM 1887 N N . ALA A 1 246 ? 29.366 11.746 7.158 1.00 76.81 246 ALA A N 1
ATOM 1888 C CA . ALA A 1 246 ? 29.262 12.716 8.238 1.00 76.81 246 ALA A CA 1
ATOM 1889 C C . ALA A 1 246 ? 27.961 13.535 8.159 1.00 76.81 246 ALA A C 1
ATOM 1891 O O . ALA A 1 246 ? 27.297 13.684 9.189 1.00 76.81 246 ALA A O 1
ATOM 1892 N N . ALA A 1 247 ? 27.545 13.990 6.975 1.00 77.69 247 ALA A N 1
ATOM 1893 C CA . ALA A 1 247 ? 26.280 14.695 6.765 1.00 77.69 247 ALA A CA 1
ATOM 1894 C C . ALA A 1 247 ? 25.071 13.814 7.119 1.00 77.69 247 ALA A C 1
ATOM 1896 O O . ALA A 1 247 ? 24.221 14.232 7.912 1.00 77.69 247 ALA A O 1
ATOM 1897 N N . THR A 1 248 ? 25.039 12.560 6.659 1.00 77.19 248 THR A N 1
ATOM 1898 C CA . THR A 1 248 ? 23.947 11.615 6.965 1.00 77.19 248 THR A CA 1
ATOM 1899 C C . THR A 1 248 ? 23.873 11.297 8.462 1.00 77.19 248 THR A C 1
ATOM 1901 O O . THR A 1 248 ? 22.796 11.345 9.069 1.00 77.19 248 THR A O 1
ATOM 1904 N N . ARG A 1 249 ? 25.022 11.058 9.116 1.00 82.19 249 ARG A N 1
ATOM 1905 C CA . ARG A 1 249 ? 25.085 10.860 10.580 1.00 82.19 249 ARG A CA 1
ATOM 1906 C C . ARG A 1 249 ? 24.631 12.103 11.345 1.00 82.19 249 ARG A C 1
ATOM 1908 O O . ARG A 1 249 ? 23.919 11.985 12.346 1.00 82.19 249 ARG A O 1
ATOM 1915 N N . ARG A 1 250 ? 25.003 13.296 10.878 1.00 83.25 250 ARG A N 1
ATOM 1916 C CA . ARG A 1 250 ? 24.613 14.571 11.492 1.00 83.25 250 ARG A CA 1
ATOM 1917 C C . ARG A 1 250 ? 23.119 14.842 11.330 1.00 83.25 250 ARG A C 1
ATOM 1919 O O . ARG A 1 250 ? 22.485 15.218 12.314 1.00 83.25 250 ARG A O 1
ATOM 1926 N N . TRP A 1 251 ? 22.534 14.572 10.163 1.00 85.94 251 TRP A N 1
ATOM 1927 C CA . TRP A 1 251 ? 21.090 14.680 9.934 1.00 85.94 251 TRP A CA 1
ATOM 1928 C C . TRP A 1 251 ? 20.299 13.728 10.839 1.00 85.94 251 TRP A C 1
ATOM 1930 O O . TRP A 1 251 ? 19.370 14.149 11.534 1.00 85.94 251 TRP A O 1
ATOM 1940 N N . ALA A 1 252 ? 20.724 12.465 10.941 1.00 83.25 252 ALA A N 1
ATOM 1941 C CA . ALA A 1 252 ? 20.108 11.499 11.852 1.00 83.25 252 ALA A CA 1
ATOM 1942 C C . ALA A 1 252 ? 20.200 11.947 13.327 1.00 83.25 252 ALA A C 1
ATOM 1944 O O . ALA A 1 252 ? 19.249 11.780 14.105 1.00 83.25 252 ALA A O 1
ATOM 1945 N N . ALA A 1 253 ? 21.321 12.566 13.718 1.00 90.75 253 ALA A N 1
ATOM 1946 C CA . ALA A 1 253 ? 21.491 13.157 15.042 1.00 90.75 253 ALA A CA 1
ATOM 1947 C C . ALA A 1 253 ? 20.568 14.371 15.265 1.00 90.75 253 ALA A C 1
ATOM 1949 O O . ALA A 1 253 ? 19.976 14.487 16.345 1.00 90.75 253 ALA A O 1
ATOM 1950 N N . MET A 1 254 ? 20.395 15.240 14.262 1.00 93.12 254 MET A N 1
ATOM 1951 C CA . MET A 1 254 ? 19.459 16.373 14.299 1.00 93.12 254 MET A CA 1
ATOM 1952 C C . MET A 1 254 ? 18.017 15.900 14.471 1.00 93.12 254 MET A C 1
ATOM 1954 O O . MET A 1 254 ? 17.309 16.403 15.344 1.00 93.12 254 MET A O 1
ATOM 1958 N N . GLU A 1 255 ? 17.589 14.892 13.713 1.00 91.38 255 GLU A N 1
ATOM 1959 C CA . GLU A 1 255 ? 16.219 14.378 13.777 1.00 91.38 255 GLU A CA 1
ATOM 1960 C C . GLU A 1 255 ? 15.927 13.685 15.117 1.00 91.38 255 GLU A C 1
ATOM 1962 O O . GLU A 1 255 ? 14.889 13.903 15.753 1.00 91.38 255 GLU A O 1
ATOM 1967 N N . SER A 1 256 ? 16.894 12.923 15.629 1.00 91.88 256 SER A N 1
ATOM 1968 C CA . SER A 1 256 ? 16.816 12.341 16.974 1.00 91.88 256 SER A CA 1
ATOM 1969 C C . SER A 1 256 ? 16.689 13.425 18.053 1.00 91.88 256 SER A C 1
ATOM 1971 O O . SER A 1 256 ? 15.910 13.291 19.006 1.00 91.88 2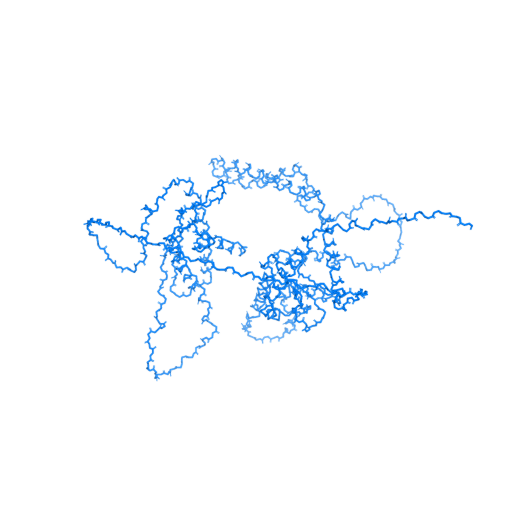56 SER A O 1
ATOM 1973 N N . PHE A 1 257 ? 17.412 14.536 17.889 1.00 96.81 257 PHE A N 1
ATOM 1974 C CA . PHE A 1 257 ? 17.349 15.683 18.790 1.00 96.81 257 PHE A CA 1
ATOM 1975 C C . PHE A 1 257 ? 16.000 16.411 18.702 1.00 96.81 257 PHE A C 1
ATOM 1977 O O . PHE A 1 257 ? 15.377 16.654 19.743 1.00 96.81 257 PHE A O 1
ATOM 1984 N N . ARG A 1 258 ? 15.488 16.662 17.488 1.00 96.69 258 ARG A N 1
ATOM 1985 C CA . ARG A 1 258 ? 14.142 17.211 17.242 1.00 96.69 258 ARG A CA 1
ATOM 1986 C C . ARG A 1 258 ? 13.082 16.400 17.963 1.00 96.69 258 ARG A C 1
ATOM 1988 O O . ARG A 1 258 ? 12.293 16.952 18.732 1.00 96.69 258 ARG A O 1
ATOM 1995 N N . ARG A 1 259 ? 13.097 15.077 17.787 1.00 95.25 259 ARG A N 1
ATOM 1996 C CA . ARG A 1 259 ? 12.130 14.165 18.410 1.00 95.25 259 ARG A CA 1
ATOM 1997 C C . ARG A 1 259 ? 12.157 14.256 19.937 1.00 95.25 259 ARG A C 1
ATOM 1999 O O . ARG A 1 259 ? 11.098 14.357 20.564 1.00 95.25 259 ARG A O 1
ATOM 2006 N N . LYS A 1 260 ? 13.353 14.278 20.539 1.00 97.69 260 LYS A N 1
ATOM 2007 C CA . LYS A 1 260 ? 13.534 14.391 21.996 1.00 97.69 260 LYS A CA 1
ATOM 2008 C C . LYS A 1 260 ? 12.955 15.699 22.545 1.00 97.69 260 LYS A C 1
ATOM 2010 O O . LYS A 1 260 ? 12.156 15.667 23.485 1.00 97.69 260 LYS A O 1
ATOM 2015 N N . TYR A 1 261 ? 13.312 16.840 21.955 1.00 97.69 261 TYR A N 1
ATOM 2016 C CA . TYR A 1 261 ? 12.856 18.147 22.441 1.00 97.69 261 TYR A CA 1
ATOM 2017 C C . TYR A 1 261 ? 11.384 18.400 22.132 1.00 97.69 261 TYR A C 1
ATOM 2019 O O . TYR A 1 261 ? 10.673 18.931 22.986 1.00 97.69 261 TYR A O 1
ATOM 2027 N N . ARG A 1 262 ? 10.877 17.933 20.986 1.00 97.19 262 ARG A N 1
ATOM 2028 C CA . ARG A 1 262 ? 9.446 17.987 20.665 1.00 97.19 262 ARG A CA 1
ATOM 2029 C C . ARG A 1 262 ? 8.624 17.278 21.734 1.00 97.19 262 ARG A C 1
ATOM 2031 O O . ARG A 1 262 ? 7.686 17.866 22.267 1.00 97.19 262 ARG A O 1
ATOM 2038 N N . ALA A 1 263 ? 9.011 16.063 22.124 1.00 95.19 263 ALA A N 1
ATOM 2039 C CA . ALA A 1 263 ? 8.340 15.337 23.202 1.00 95.19 263 ALA A CA 1
ATOM 2040 C C . ALA A 1 263 ? 8.413 16.087 24.547 1.00 95.19 263 ALA A C 1
ATOM 2042 O O . ALA A 1 263 ? 7.421 16.154 25.277 1.00 95.19 263 ALA A O 1
ATOM 2043 N N . GLN A 1 264 ? 9.563 16.684 24.875 1.00 98.19 264 GLN A N 1
ATOM 2044 C CA . GLN A 1 264 ? 9.741 17.454 26.107 1.00 98.19 264 GLN A CA 1
ATOM 2045 C C . GLN A 1 264 ? 8.850 18.708 26.146 1.00 98.19 264 GLN A C 1
ATOM 2047 O O . GLN A 1 264 ? 8.156 18.935 27.143 1.00 98.19 264 GLN A O 1
ATOM 2052 N N . TYR A 1 265 ? 8.839 19.508 25.078 1.00 98.06 265 TYR A N 1
ATOM 2053 C CA . TYR A 1 265 ? 8.033 20.727 24.990 1.00 98.06 265 TYR A CA 1
ATOM 2054 C C . TYR A 1 265 ? 6.534 20.421 24.911 1.00 98.06 265 TYR A C 1
ATOM 2056 O O . TYR A 1 265 ? 5.761 21.090 25.595 1.00 98.06 265 TYR A O 1
ATOM 2064 N N . LEU A 1 266 ? 6.118 19.362 24.204 1.00 97.75 266 LEU A N 1
ATOM 2065 C CA . LEU A 1 266 ? 4.722 18.905 24.201 1.00 97.75 266 LEU A CA 1
ATOM 2066 C C . LEU A 1 266 ? 4.242 18.542 25.609 1.00 97.75 266 LEU A C 1
ATOM 2068 O O . LEU A 1 266 ? 3.190 19.012 26.038 1.00 97.75 266 LEU A O 1
ATOM 2072 N N . ARG A 1 267 ? 5.029 17.778 26.380 1.00 98.06 267 ARG A N 1
ATOM 2073 C CA . ARG A 1 267 ? 4.679 17.447 27.774 1.00 98.06 267 ARG A CA 1
ATOM 2074 C C . ARG A 1 267 ? 4.533 18.701 28.639 1.00 98.06 267 ARG A C 1
ATOM 2076 O O . ARG A 1 267 ? 3.607 18.779 29.442 1.00 98.06 267 ARG A O 1
ATOM 2083 N N . LYS A 1 268 ? 5.420 19.690 28.478 1.00 98.00 268 LYS A N 1
ATOM 2084 C CA . LYS A 1 268 ? 5.330 20.976 29.196 1.00 98.00 268 LYS A CA 1
ATOM 2085 C C . LYS A 1 268 ? 4.092 21.777 28.781 1.00 98.00 268 LYS A C 1
ATOM 2087 O O . LYS A 1 268 ? 3.406 22.314 29.648 1.00 98.00 268 LYS A O 1
ATOM 2092 N N . ALA A 1 269 ? 3.779 21.826 27.487 1.00 97.88 269 ALA A N 1
ATOM 2093 C CA . ALA A 1 269 ? 2.595 22.506 26.974 1.00 97.88 269 ALA A CA 1
ATOM 2094 C C . ALA A 1 269 ? 1.311 21.866 27.525 1.00 97.88 269 ALA A C 1
ATOM 2096 O O . ALA A 1 269 ? 0.472 22.574 28.082 1.00 97.88 269 ALA A O 1
ATOM 2097 N N . LEU A 1 270 ? 1.205 20.534 27.481 1.00 96.50 270 LEU A N 1
ATOM 2098 C CA . LEU A 1 270 ? 0.035 19.781 27.947 1.00 96.50 270 LEU A CA 1
ATOM 2099 C C . LEU A 1 270 ? -0.212 19.879 29.460 1.00 96.50 270 LEU A C 1
ATOM 2101 O O . LEU A 1 270 ? -1.366 19.856 29.875 1.00 96.50 270 LEU A O 1
ATOM 2105 N N . LYS A 1 271 ? 0.834 20.061 30.279 1.00 98.00 271 LYS A N 1
ATOM 2106 C CA . LYS A 1 271 ? 0.703 20.317 31.729 1.00 98.00 271 LYS A CA 1
ATOM 2107 C C . LYS A 1 271 ? 0.094 21.688 32.067 1.00 98.00 271 LYS A C 1
ATOM 2109 O O . LYS A 1 271 ? -0.216 21.951 33.226 1.00 98.00 271 LYS A O 1
ATOM 2114 N N . THR A 1 272 ? -0.061 22.579 31.089 1.00 98.00 272 THR A N 1
ATOM 2115 C CA . THR A 1 272 ? -0.633 23.915 31.304 1.00 98.00 272 THR A CA 1
ATOM 2116 C C . THR A 1 272 ? -2.139 23.808 31.528 1.00 98.00 272 THR A C 1
ATOM 2118 O O . THR A 1 272 ? -2.858 23.322 30.658 1.00 98.00 272 THR A O 1
ATOM 2121 N N . LYS A 1 273 ? -2.621 24.281 32.685 1.00 97.94 273 LYS A N 1
ATOM 2122 C CA . LYS A 1 273 ? -4.036 24.166 33.078 1.00 97.94 273 LYS A CA 1
ATOM 2123 C C . LYS A 1 273 ? -4.968 25.023 32.214 1.00 97.94 273 LYS A C 1
ATOM 2125 O O . LYS A 1 273 ? -6.065 24.593 31.876 1.00 97.94 273 LYS A O 1
ATOM 2130 N N . THR A 1 274 ? -4.540 26.226 31.832 1.00 98.31 274 THR A N 1
ATOM 2131 C CA . THR A 1 274 ? -5.379 27.165 31.076 1.00 98.31 274 THR A CA 1
ATOM 2132 C C . THR A 1 274 ? -5.399 26.820 29.584 1.00 98.31 274 THR A C 1
ATOM 2134 O O . THR A 1 274 ? -4.356 26.702 28.937 1.00 98.31 274 THR A O 1
ATOM 2137 N N . LYS A 1 275 ? -6.604 26.675 29.009 1.00 97.62 275 LYS A N 1
ATOM 2138 C CA . LYS A 1 275 ? -6.808 26.252 27.608 1.00 97.62 275 LYS A CA 1
ATOM 2139 C C . LYS A 1 275 ? -6.105 27.179 26.608 1.00 97.62 275 LYS A C 1
ATOM 2141 O O . LYS A 1 275 ? -5.434 26.688 25.702 1.00 97.62 275 LYS A O 1
ATOM 2146 N N . GLN A 1 276 ? -6.215 28.496 26.796 1.00 97.56 276 GLN A N 1
ATOM 2147 C CA . GLN A 1 276 ? -5.611 29.496 25.908 1.00 97.56 276 GLN A CA 1
ATOM 2148 C C . GLN A 1 276 ? -4.076 29.462 25.960 1.00 97.56 276 GLN A C 1
ATOM 2150 O O . GLN A 1 276 ? -3.428 29.414 24.916 1.00 97.56 276 GLN A O 1
ATOM 2155 N N . ALA A 1 277 ? -3.480 29.392 27.156 1.00 97.56 277 ALA A N 1
ATOM 2156 C CA . ALA A 1 277 ? -2.026 29.302 27.284 1.00 97.56 277 ALA A CA 1
ATOM 2157 C C . ALA A 1 277 ? -1.486 27.958 26.777 1.00 97.56 277 ALA A C 1
ATOM 2159 O O . ALA A 1 277 ? -0.412 27.917 26.181 1.00 97.56 277 ALA A O 1
ATOM 2160 N N . ARG A 1 278 ? -2.235 26.860 26.960 1.00 98.25 278 ARG A N 1
ATOM 2161 C CA . ARG A 1 278 ? -1.896 25.554 26.380 1.00 98.25 278 ARG A CA 1
ATOM 2162 C C . ARG A 1 278 ? -1.853 25.616 24.856 1.00 98.25 278 ARG A C 1
ATOM 2164 O O . ARG A 1 278 ? -0.880 25.142 24.283 1.00 98.25 278 ARG A O 1
ATOM 2171 N N . ARG A 1 279 ? -2.859 26.219 24.211 1.00 97.38 279 ARG A N 1
ATOM 2172 C CA . ARG A 1 279 ? -2.886 26.404 22.749 1.00 97.38 279 ARG A CA 1
ATOM 2173 C C . ARG A 1 279 ? -1.681 27.218 22.270 1.00 97.38 279 ARG A C 1
ATOM 2175 O O . ARG A 1 279 ? -0.916 26.712 21.458 1.00 97.38 279 ARG A O 1
ATOM 2182 N N . LYS A 1 280 ? -1.444 28.392 22.868 1.00 98.12 280 LYS A N 1
ATOM 2183 C CA . LYS A 1 280 ? -0.289 29.249 22.542 1.00 98.12 280 LYS A CA 1
ATOM 2184 C C . LYS A 1 280 ? 1.047 28.510 22.705 1.00 98.12 280 LYS A C 1
ATOM 2186 O O . LYS A 1 280 ? 1.947 28.650 21.887 1.00 98.12 280 LYS A O 1
ATOM 2191 N N . ARG A 1 281 ? 1.182 27.683 23.749 1.00 97.88 281 ARG A N 1
ATOM 2192 C CA . ARG A 1 281 ? 2.382 26.858 23.973 1.00 97.88 281 ARG A CA 1
ATOM 2193 C C . ARG A 1 281 ? 2.524 25.730 22.958 1.00 97.88 281 ARG A C 1
ATOM 2195 O O . ARG A 1 281 ? 3.648 25.448 22.575 1.00 97.88 281 ARG A O 1
ATOM 2202 N N . LEU A 1 282 ? 1.432 25.085 22.547 1.00 97.44 282 LEU A N 1
ATOM 2203 C CA . LEU A 1 282 ? 1.464 24.042 21.516 1.00 97.44 282 LEU A CA 1
ATOM 2204 C C . LEU A 1 282 ? 1.889 24.613 20.160 1.00 97.44 282 LEU A C 1
ATOM 2206 O O . LEU A 1 282 ? 2.726 24.006 19.499 1.00 97.44 282 LEU A O 1
ATOM 2210 N N . GLU A 1 283 ? 1.379 25.791 19.796 1.00 95.88 283 GLU A N 1
ATOM 2211 C CA . GLU A 1 283 ? 1.774 26.519 18.582 1.00 95.88 283 GLU A CA 1
ATOM 2212 C C . GLU A 1 283 ? 3.267 26.909 18.620 1.00 95.88 283 GLU A C 1
ATOM 2214 O O . GLU A 1 283 ? 3.966 26.773 17.622 1.00 95.88 283 GLU A O 1
ATOM 2219 N N . ALA A 1 284 ? 3.799 27.284 19.790 1.00 97.75 284 ALA A N 1
ATOM 2220 C CA . ALA A 1 284 ? 5.213 27.641 19.959 1.00 97.75 284 ALA A CA 1
ATOM 2221 C C . ALA A 1 284 ? 6.193 26.445 20.018 1.00 97.75 284 ALA A C 1
ATOM 2223 O O . ALA A 1 284 ? 7.409 26.649 19.991 1.00 97.75 284 ALA A O 1
ATOM 2224 N N . VAL A 1 285 ? 5.717 25.194 20.123 1.00 98.19 285 VAL A N 1
ATOM 2225 C CA . VAL A 1 285 ? 6.594 24.014 20.288 1.00 98.19 285 VAL A CA 1
ATOM 2226 C C . VAL A 1 285 ? 7.549 23.845 19.107 1.00 98.19 285 VAL A C 1
ATOM 2228 O O . VAL A 1 285 ? 8.726 23.580 19.337 1.00 98.19 285 VAL A O 1
ATOM 2231 N N . SER A 1 286 ? 7.075 23.984 17.866 1.00 95.50 286 SER A N 1
ATOM 2232 C CA . SER A 1 286 ? 7.917 23.812 16.672 1.00 95.50 286 SER A CA 1
ATOM 2233 C C . SER A 1 286 ? 9.046 24.842 16.634 1.00 95.50 286 SER A C 1
ATOM 2235 O O . SER A 1 286 ? 10.208 24.461 16.519 1.00 95.50 286 SER A O 1
ATOM 2237 N N . ALA A 1 287 ? 8.723 26.120 16.850 1.00 96.62 287 ALA A N 1
ATOM 2238 C CA . ALA A 1 287 ? 9.700 27.206 16.895 1.00 96.62 287 ALA A CA 1
ATOM 2239 C C . ALA A 1 287 ? 10.764 26.985 17.984 1.00 96.62 287 ALA A C 1
ATOM 2241 O O . ALA A 1 287 ? 11.955 27.168 17.739 1.00 96.62 287 ALA A O 1
ATOM 2242 N N . HIS A 1 288 ? 10.364 26.526 19.175 1.00 98.12 288 HIS A N 1
ATOM 2243 C CA . HIS A 1 288 ? 11.312 26.209 20.247 1.00 98.12 288 HIS A CA 1
ATOM 2244 C C . HIS A 1 288 ? 12.198 24.996 19.939 1.00 98.12 288 HIS A C 1
ATOM 2246 O O . HIS A 1 288 ? 13.363 24.980 20.339 1.00 98.12 288 HIS A O 1
ATOM 2252 N N . VAL A 1 289 ? 11.668 23.979 19.253 1.00 97.75 289 VAL A N 1
ATOM 2253 C CA . VAL A 1 289 ? 12.458 22.816 18.824 1.00 97.75 289 VAL A CA 1
ATOM 2254 C C . VAL A 1 289 ? 13.495 23.234 17.787 1.00 97.75 289 VAL A C 1
ATOM 2256 O O . VAL A 1 289 ? 14.667 22.924 17.977 1.00 97.75 289 VAL A O 1
ATOM 2259 N N . GLU A 1 290 ? 13.103 23.982 16.755 1.00 95.12 290 GLU A N 1
ATOM 2260 C CA . GLU A 1 290 ? 14.041 24.458 15.731 1.00 95.12 290 GLU A CA 1
ATOM 2261 C C . GLU A 1 290 ? 15.090 25.413 16.312 1.00 95.12 290 GLU A C 1
ATOM 2263 O O . GLU A 1 290 ? 16.269 25.282 15.998 1.00 95.12 290 GLU A O 1
ATOM 2268 N N . ALA A 1 291 ? 14.713 26.300 17.241 1.00 96.62 291 ALA A N 1
ATOM 2269 C CA . ALA A 1 291 ? 15.675 27.147 17.948 1.00 96.62 291 ALA A CA 1
ATOM 2270 C C . ALA A 1 291 ? 16.726 26.318 18.712 1.00 96.62 291 ALA A C 1
ATOM 2272 O O . ALA A 1 291 ? 17.915 26.617 18.636 1.00 96.62 291 ALA A O 1
ATOM 2273 N N . ARG A 1 292 ? 16.312 25.238 19.393 1.00 97.56 292 ARG A N 1
ATOM 2274 C CA . ARG A 1 292 ? 17.235 24.323 20.092 1.00 97.56 292 ARG A CA 1
ATOM 2275 C C . ARG A 1 292 ? 18.106 23.503 19.145 1.00 97.56 292 ARG A C 1
ATOM 2277 O O . ARG A 1 292 ? 19.248 23.205 19.482 1.00 97.56 292 ARG A O 1
ATOM 2284 N N . VAL A 1 293 ? 17.580 23.108 17.988 1.00 96.31 293 VAL A N 1
ATOM 2285 C CA . VAL A 1 293 ? 18.362 22.413 16.954 1.00 96.31 293 VAL A CA 1
ATOM 2286 C C . VAL A 1 293 ? 19.415 23.359 16.387 1.00 96.31 293 VAL A C 1
ATOM 2288 O O . VAL A 1 293 ? 20.580 22.982 16.327 1.00 96.31 293 VAL A O 1
ATOM 2291 N N . ARG A 1 294 ? 19.040 24.599 16.065 1.00 94.94 294 ARG A N 1
ATOM 2292 C CA . ARG A 1 294 ? 19.949 25.635 15.561 1.00 94.94 294 ARG A CA 1
ATOM 2293 C C . ARG A 1 294 ? 21.053 25.981 16.561 1.00 94.94 294 ARG A C 1
ATOM 2295 O O . ARG A 1 294 ? 22.211 26.056 16.178 1.00 94.94 294 ARG A O 1
ATOM 2302 N N . GLU A 1 295 ? 20.718 26.114 17.844 1.00 96.06 295 GLU A N 1
ATOM 2303 C CA . GLU A 1 295 ? 21.696 26.333 18.922 1.00 96.06 295 GLU A CA 1
ATOM 2304 C C . GLU A 1 295 ? 22.725 25.194 19.007 1.00 96.06 295 GLU A C 1
ATOM 2306 O O . GLU A 1 295 ? 23.907 25.442 19.220 1.00 96.06 295 GLU A O 1
ATOM 2311 N N . LYS A 1 296 ? 22.294 23.939 18.821 1.00 96.19 296 LYS A N 1
ATOM 2312 C CA . LYS A 1 296 ? 23.175 22.771 18.953 1.00 96.19 296 LYS A CA 1
ATOM 2313 C C . LYS A 1 296 ? 23.975 22.447 17.690 1.00 96.19 296 LYS A C 1
ATOM 2315 O O . LYS A 1 296 ? 25.095 21.957 17.797 1.00 96.19 296 LYS A O 1
ATOM 2320 N N . PHE A 1 297 ? 23.381 22.627 16.516 1.00 93.44 297 PHE A N 1
ATOM 2321 C CA . PHE A 1 297 ? 23.946 22.172 15.244 1.00 93.44 297 PHE A CA 1
ATOM 2322 C C . PHE A 1 297 ? 24.412 23.316 14.330 1.00 93.44 297 PHE A C 1
ATOM 2324 O O . PHE A 1 297 ? 25.020 23.018 13.302 1.00 93.44 297 PHE A O 1
ATOM 2331 N N . GLY A 1 298 ? 24.197 24.580 14.715 1.00 93.12 298 GLY A N 1
ATOM 2332 C CA . GLY A 1 298 ? 24.561 25.778 13.952 1.00 93.12 298 GLY A CA 1
ATOM 2333 C C . GLY A 1 298 ? 23.448 26.285 13.023 1.00 93.12 298 GLY A C 1
ATOM 2334 O O . GLY A 1 298 ? 22.451 25.602 12.783 1.00 93.12 298 GLY A O 1
ATOM 2335 N N . THR A 1 299 ? 23.614 27.508 12.507 1.00 80.94 299 THR A N 1
ATOM 2336 C CA . THR A 1 299 ? 22.710 28.176 11.545 1.00 80.94 299 THR A CA 1
ATOM 2337 C C . THR A 1 299 ? 22.896 27.716 10.103 1.00 80.94 299 THR A C 1
ATOM 2339 O O . THR A 1 299 ? 21.922 27.737 9.358 1.00 80.94 299 THR A O 1
ATOM 2342 N N . ALA A 1 300 ? 24.093 27.246 9.741 1.00 68.56 300 ALA A N 1
ATOM 2343 C CA . ALA A 1 300 ? 24.536 26.955 8.369 1.00 68.56 300 ALA A CA 1
ATOM 2344 C C . ALA A 1 300 ? 23.756 25.851 7.618 1.00 68.56 300 ALA A C 1
ATOM 2346 O O . ALA A 1 300 ? 24.175 25.408 6.561 1.00 68.56 300 ALA A O 1
ATOM 2347 N N . TYR A 1 301 ? 22.653 25.339 8.171 1.00 63.84 301 TYR A N 1
ATOM 2348 C CA . TYR A 1 301 ? 21.917 24.209 7.598 1.00 63.84 301 TYR A CA 1
ATOM 2349 C C . TYR A 1 301 ? 20.392 24.319 7.695 1.00 63.84 301 TYR A C 1
ATOM 2351 O O . TYR A 1 301 ? 19.704 23.421 7.208 1.00 63.84 301 TYR A O 1
ATOM 2359 N N . SER A 1 302 ? 19.820 25.352 8.340 1.00 54.94 302 SER A N 1
ATOM 2360 C CA . SER A 1 302 ? 18.356 25.378 8.509 1.00 54.94 302 SER A CA 1
ATOM 2361 C C . SER A 1 302 ? 17.597 25.742 7.235 1.00 54.94 302 SER A C 1
ATOM 2363 O O . SER A 1 302 ? 16.455 25.321 7.106 1.00 54.94 302 SER A O 1
ATOM 2365 N N . GLU A 1 303 ? 18.222 26.429 6.283 1.00 54.62 303 GLU A N 1
ATOM 2366 C CA . GLU A 1 303 ? 17.632 26.808 4.999 1.00 54.62 303 GLU A CA 1
ATOM 2367 C C . GLU A 1 303 ? 18.756 26.868 3.960 1.00 54.62 303 GLU A C 1
ATOM 2369 O O . GLU A 1 303 ? 19.679 27.651 4.116 1.00 54.62 303 GLU A O 1
ATOM 2374 N N . LYS A 1 304 ? 18.700 25.991 2.950 1.00 54.69 304 LYS A N 1
ATOM 2375 C CA . LYS A 1 304 ? 19.374 26.091 1.642 1.00 54.69 304 LYS A CA 1
ATOM 2376 C C . LYS A 1 304 ? 20.353 27.274 1.462 1.00 54.69 304 LYS A C 1
ATOM 2378 O O . LYS A 1 304 ? 20.003 28.261 0.822 1.00 54.69 304 LYS A O 1
ATOM 2383 N N . GLU A 1 305 ? 21.617 27.094 1.824 1.00 47.25 305 GLU A N 1
ATOM 2384 C CA . GLU A 1 305 ? 22.714 27.659 1.029 1.00 47.25 305 GLU A CA 1
ATOM 2385 C C . GLU A 1 305 ? 22.967 26.695 -0.140 1.00 47.25 305 GLU A C 1
ATOM 2387 O O . GLU A 1 305 ? 23.876 25.877 -0.152 1.00 47.25 305 GLU A O 1
ATOM 2392 N N . VAL A 1 306 ? 22.037 26.724 -1.099 1.00 49.75 306 VAL A N 1
ATOM 2393 C CA . VAL A 1 306 ? 22.271 26.304 -2.495 1.00 49.75 306 VAL A CA 1
ATOM 2394 C C . VAL A 1 306 ? 22.307 27.563 -3.382 1.00 49.75 306 VAL A C 1
ATOM 2396 O O . VAL A 1 306 ? 22.160 27.489 -4.595 1.00 49.75 306 VAL A O 1
ATOM 2399 N N . HIS A 1 307 ? 22.503 28.740 -2.778 1.00 44.25 307 HIS A N 1
ATOM 2400 C CA . HIS A 1 307 ? 22.875 29.945 -3.504 1.00 44.25 307 HIS A CA 1
ATOM 2401 C C . HIS A 1 307 ? 24.396 30.077 -3.488 1.00 44.25 307 HIS A C 1
ATOM 2403 O O . HIS A 1 307 ? 24.985 30.417 -2.472 1.00 44.25 307 HIS A O 1
ATOM 2409 N N . GLU A 1 308 ? 24.986 29.736 -4.634 1.00 53.41 308 GLU A N 1
ATOM 2410 C CA . GLU A 1 308 ? 26.023 30.531 -5.297 1.00 53.41 308 GLU A CA 1
ATOM 2411 C C . GLU A 1 308 ? 27.069 31.194 -4.385 1.00 53.41 308 GLU A C 1
ATOM 2413 O O . GLU A 1 308 ? 27.113 32.415 -4.263 1.00 53.41 308 GLU A O 1
ATOM 2418 N N . GLU A 1 309 ? 28.025 30.424 -3.866 1.00 42.72 309 GLU A N 1
ATOM 2419 C CA . GLU A 1 309 ? 29.350 30.994 -3.588 1.00 42.72 309 GLU A CA 1
ATOM 2420 C C . GLU A 1 309 ? 30.187 30.989 -4.875 1.00 42.72 309 GLU A C 1
ATOM 2422 O O . GLU A 1 309 ? 31.153 30.252 -5.049 1.00 42.72 309 GLU A O 1
ATOM 2427 N N . GLY A 1 310 ? 29.757 31.833 -5.813 1.00 47.03 310 GLY A N 1
ATOM 2428 C CA . GLY A 1 310 ? 30.543 32.342 -6.933 1.00 47.03 310 GLY A CA 1
ATOM 2429 C C . GLY A 1 310 ? 30.725 33.849 -6.768 1.00 47.03 310 GLY A C 1
ATOM 2430 O O . GLY A 1 310 ? 30.337 34.617 -7.637 1.00 47.03 310 GLY A O 1
ATOM 2431 N N . GLY A 1 311 ? 31.233 34.279 -5.612 1.00 41.31 311 GLY A N 1
ATOM 2432 C CA . GLY A 1 311 ? 31.354 35.687 -5.228 1.00 41.31 311 GLY A CA 1
ATOM 2433 C C . GLY A 1 311 ? 32.734 36.001 -4.670 1.00 41.31 311 GLY A C 1
ATOM 2434 O O . GLY A 1 311 ? 32.875 36.378 -3.513 1.00 41.31 311 GLY A O 1
ATOM 2435 N N . ASN A 1 312 ? 33.760 35.811 -5.497 1.00 45.25 312 ASN A N 1
ATOM 2436 C CA . ASN A 1 312 ? 35.106 36.305 -5.241 1.00 45.25 312 ASN A CA 1
ATOM 2437 C C . ASN A 1 312 ? 35.099 37.844 -5.277 1.00 45.25 312 ASN A C 1
ATOM 2439 O O . ASN A 1 312 ? 35.092 38.437 -6.353 1.00 45.25 312 ASN A O 1
ATOM 2443 N N . THR A 1 313 ? 35.132 38.495 -4.116 1.00 41.31 313 THR A N 1
ATOM 2444 C CA . THR A 1 313 ? 35.584 39.890 -3.998 1.00 41.31 313 THR A CA 1
ATOM 2445 C C . THR A 1 313 ? 36.841 39.947 -3.139 1.00 41.31 313 THR A C 1
ATOM 2447 O O . THR A 1 313 ? 36.827 40.435 -2.011 1.00 41.31 313 THR A O 1
ATOM 2450 N N . GLY A 1 314 ? 37.938 39.427 -3.691 1.00 42.34 314 GLY A N 1
ATOM 2451 C CA . GLY A 1 314 ? 39.285 39.892 -3.384 1.00 42.34 314 GLY A CA 1
ATOM 2452 C C . GLY A 1 314 ? 39.640 41.057 -4.310 1.00 42.34 314 GLY A C 1
ATOM 2453 O O . GLY A 1 314 ? 39.579 40.928 -5.529 1.00 42.34 314 GLY A O 1
ATOM 2454 N N . ALA A 1 315 ? 39.970 42.203 -3.723 1.00 46.38 315 ALA A N 1
ATOM 2455 C CA . ALA A 1 315 ? 40.474 43.380 -4.418 1.00 46.38 315 ALA A CA 1
ATOM 2456 C C . ALA A 1 315 ? 41.839 43.104 -5.079 1.00 46.38 315 ALA A C 1
ATOM 2458 O O . ALA A 1 315 ? 42.714 42.516 -4.445 1.00 46.38 315 ALA A O 1
ATOM 2459 N N . GLY A 1 316 ? 42.036 43.574 -6.316 1.00 37.75 316 GLY A N 1
ATOM 2460 C CA . GLY A 1 316 ? 43.340 43.541 -6.984 1.00 37.75 316 GLY A CA 1
ATOM 2461 C C . GLY A 1 316 ? 43.302 43.880 -8.478 1.00 37.75 316 GLY A C 1
ATOM 2462 O O . GLY A 1 316 ? 43.074 43.006 -9.299 1.00 37.75 316 GLY A O 1
ATOM 2463 N N . GLU A 1 317 ? 43.510 45.163 -8.783 1.00 37.34 317 GLU A N 1
ATOM 2464 C CA . GLU A 1 317 ? 44.331 45.717 -9.879 1.00 37.34 317 GLU A CA 1
ATOM 2465 C C . GLU A 1 317 ? 44.309 45.128 -11.318 1.00 37.34 317 GLU A C 1
ATOM 2467 O O . GLU A 1 317 ? 44.814 44.053 -11.610 1.00 37.34 317 GLU A O 1
ATOM 2472 N N . ALA A 1 318 ? 43.796 45.966 -12.231 1.00 44.38 318 ALA A N 1
ATOM 2473 C CA . ALA A 1 318 ? 44.144 46.203 -13.643 1.00 44.38 318 ALA A CA 1
ATOM 2474 C C . ALA A 1 318 ? 44.973 45.176 -14.461 1.00 44.38 318 ALA A C 1
ATOM 2476 O O . ALA A 1 318 ? 46.185 45.079 -14.295 1.00 44.38 318 ALA A O 1
ATOM 2477 N N . CYS A 1 319 ? 44.369 44.625 -15.530 1.00 32.31 319 CYS A N 1
ATOM 2478 C CA . CYS A 1 319 ? 44.873 44.728 -16.919 1.00 32.31 319 CYS A CA 1
ATOM 2479 C C . CYS A 1 319 ? 43.933 44.064 -17.954 1.00 32.31 319 CYS A C 1
ATOM 2481 O O . CYS A 1 319 ? 43.638 42.883 -17.852 1.00 32.31 319 CYS A O 1
ATOM 2483 N N . SER A 1 320 ? 43.525 44.876 -18.938 1.00 38.16 320 SER A N 1
ATOM 2484 C CA . SER A 1 320 ? 43.121 44.684 -20.351 1.00 38.16 320 SER A CA 1
ATOM 2485 C C .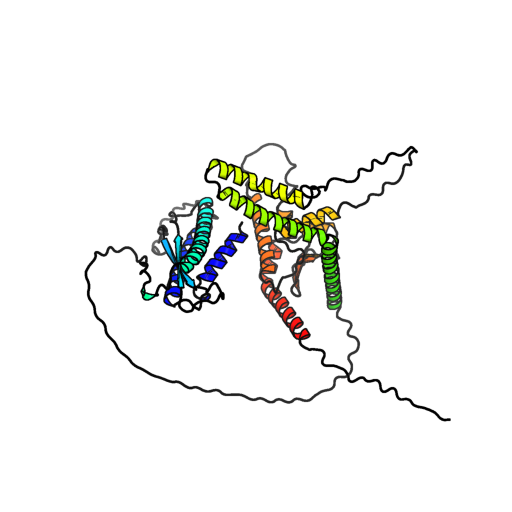 SER A 1 320 ? 42.681 43.326 -20.964 1.00 38.16 320 SER A C 1
ATOM 2487 O O . SER A 1 320 ? 43.098 42.255 -20.535 1.00 38.16 320 SER A O 1
ATOM 2489 N N . PRO A 1 321 ? 41.883 43.373 -22.061 1.00 47.44 321 PRO A N 1
ATOM 2490 C CA . PRO A 1 321 ? 41.070 42.261 -22.550 1.00 47.44 321 PRO A CA 1
ATOM 2491 C C . PRO A 1 321 ? 41.770 41.426 -23.631 1.00 47.44 321 PRO A C 1
ATOM 2493 O O . PRO A 1 321 ? 42.530 41.953 -24.446 1.00 47.44 321 PRO A O 1
ATOM 2496 N N . LYS A 1 322 ? 41.431 40.135 -23.707 1.00 39.25 322 LYS A N 1
ATOM 2497 C CA . LYS A 1 322 ? 41.564 39.350 -24.939 1.00 39.25 322 LYS A CA 1
ATOM 2498 C C . LYS A 1 322 ? 40.309 38.527 -25.190 1.00 39.25 322 LYS A C 1
ATOM 2500 O O . LYS A 1 322 ? 39.904 37.710 -24.370 1.00 39.25 322 LYS A O 1
ATOM 2505 N N . GLU A 1 323 ? 39.727 38.819 -26.343 1.00 47.53 323 GLU A N 1
ATOM 2506 C CA . GLU A 1 323 ? 38.690 38.075 -27.038 1.00 47.53 323 GLU A CA 1
ATOM 2507 C C . GLU A 1 323 ? 39.140 36.645 -27.368 1.00 47.53 323 GLU A C 1
ATOM 2509 O O . GLU A 1 323 ? 40.323 36.392 -27.606 1.00 47.53 323 GLU A O 1
ATOM 2514 N N . GLY A 1 324 ? 38.153 35.755 -27.492 1.00 41.03 324 GLY A N 1
ATOM 2515 C CA . GLY A 1 324 ? 38.254 34.553 -28.316 1.00 41.03 324 GLY A CA 1
ATOM 2516 C C . GLY A 1 324 ? 38.244 33.239 -27.544 1.00 41.03 324 GLY A C 1
ATOM 2517 O O . GLY A 1 324 ? 39.291 32.780 -27.101 1.00 41.03 324 GLY A O 1
ATOM 2518 N N . ALA A 1 325 ? 37.062 32.621 -27.454 1.00 36.66 325 ALA A N 1
ATOM 2519 C CA . ALA A 1 325 ? 36.798 31.214 -27.788 1.00 36.66 325 ALA A CA 1
ATOM 2520 C C . ALA A 1 325 ? 35.478 30.781 -27.133 1.00 36.66 325 ALA A C 1
ATOM 2522 O O . ALA A 1 325 ? 35.416 30.487 -25.941 1.00 36.66 325 ALA A O 1
ATOM 2523 N N . GLU A 1 326 ? 34.417 30.738 -27.933 1.00 38.50 326 GLU A N 1
ATOM 2524 C CA . GLU A 1 326 ? 33.167 30.074 -27.580 1.00 38.50 326 GLU A CA 1
ATOM 2525 C C . GLU A 1 326 ? 33.415 28.562 -27.530 1.00 38.50 326 GLU A C 1
ATOM 2527 O O . GLU A 1 326 ? 33.482 27.880 -28.550 1.00 38.50 326 GLU A O 1
ATOM 2532 N N . SER A 1 327 ? 33.603 28.033 -26.325 1.00 39.19 327 SER A N 1
ATOM 2533 C CA . SER A 1 327 ? 33.500 26.605 -26.043 1.00 39.19 327 SER A CA 1
ATOM 2534 C C . SER A 1 327 ? 32.176 26.355 -25.324 1.00 39.19 327 SER A C 1
ATOM 2536 O O . SER A 1 327 ? 32.071 26.582 -24.115 1.00 39.19 327 SER A O 1
ATOM 2538 N N . GLU A 1 328 ? 31.164 25.904 -26.072 1.00 40.50 328 GLU A N 1
ATOM 2539 C CA . GLU A 1 328 ? 29.914 25.359 -25.533 1.00 40.50 328 GLU A CA 1
ATOM 2540 C C . GLU A 1 328 ? 30.230 24.147 -24.648 1.00 40.50 328 GLU A C 1
ATOM 2542 O O . GLU A 1 328 ? 30.436 23.021 -25.103 1.00 40.50 328 GLU A O 1
ATOM 2547 N N . SER A 1 329 ? 30.298 24.388 -23.343 1.00 35.47 329 SER A N 1
ATOM 2548 C CA . SER A 1 329 ? 30.390 23.335 -22.344 1.00 35.47 329 SER A CA 1
ATOM 2549 C C . SER A 1 329 ? 28.988 22.791 -22.070 1.00 35.47 329 SER A C 1
ATOM 2551 O O . SER A 1 329 ? 28.136 23.434 -21.460 1.00 35.47 329 SER A O 1
ATOM 2553 N N . VAL A 1 330 ? 28.748 21.560 -22.520 1.00 46.00 330 VAL A N 1
ATOM 2554 C CA . VAL A 1 330 ? 27.558 20.755 -22.205 1.00 46.00 330 VAL A CA 1
ATOM 2555 C C . VAL A 1 330 ? 27.638 20.294 -20.739 1.00 46.00 330 VAL A C 1
ATOM 2557 O O . VAL A 1 330 ? 27.847 19.122 -20.441 1.00 46.00 330 VAL A O 1
ATOM 2560 N N . ALA A 1 331 ? 27.524 21.230 -19.795 1.00 39.09 331 ALA A N 1
ATOM 2561 C CA . ALA A 1 331 ? 27.598 20.972 -18.351 1.00 39.09 331 ALA A CA 1
ATOM 2562 C C . ALA A 1 331 ? 26.218 20.952 -17.654 1.00 39.09 331 ALA A C 1
ATOM 2564 O O . ALA A 1 331 ? 26.136 20.746 -16.446 1.00 39.09 331 ALA A O 1
ATOM 2565 N N . GLY A 1 332 ? 25.117 21.122 -18.397 1.00 40.62 332 GLY A N 1
ATOM 2566 C CA . GLY A 1 332 ? 23.763 21.244 -17.830 1.00 40.62 332 GLY A CA 1
ATOM 2567 C C . GLY A 1 332 ? 22.956 19.944 -17.683 1.00 40.62 332 GLY A C 1
ATOM 2568 O O . GLY A 1 332 ? 21.980 19.916 -16.942 1.00 40.62 332 GLY A O 1
ATOM 2569 N N . VAL A 1 333 ? 23.338 18.847 -18.348 1.00 46.44 333 VAL A N 1
ATOM 2570 C CA . VAL A 1 333 ? 22.454 17.664 -18.482 1.00 46.44 333 VAL A CA 1
ATOM 2571 C C . VAL A 1 333 ? 22.416 16.784 -17.219 1.00 46.44 333 VAL A C 1
ATOM 2573 O O . VAL A 1 333 ? 21.445 16.070 -16.979 1.00 46.44 333 VAL A O 1
ATOM 2576 N N . GLY A 1 334 ? 23.436 16.842 -16.356 1.00 42.84 334 GLY A N 1
ATOM 2577 C CA . GLY A 1 334 ? 23.536 15.953 -15.190 1.00 42.84 334 GLY A CA 1
ATOM 2578 C C . GLY A 1 334 ? 22.498 16.220 -14.091 1.00 42.84 334 GLY A C 1
ATOM 2579 O O . GLY A 1 334 ? 21.964 15.276 -13.505 1.00 42.84 334 GLY A O 1
ATOM 2580 N N . VAL A 1 335 ? 22.171 17.489 -13.830 1.00 48.06 335 VAL A N 1
ATOM 2581 C CA . VAL A 1 335 ? 21.352 17.900 -12.672 1.00 48.06 335 VAL A CA 1
ATOM 2582 C C . VAL A 1 335 ? 19.873 17.528 -12.844 1.00 48.06 335 VAL A C 1
ATOM 2584 O O . VAL A 1 335 ? 19.220 17.123 -11.875 1.00 48.06 335 VAL A O 1
ATOM 2587 N N . ASP A 1 336 ? 19.360 17.566 -14.075 1.00 54.22 336 ASP A N 1
ATOM 2588 C CA . ASP A 1 336 ? 17.967 17.208 -14.362 1.00 54.22 336 ASP A CA 1
ATOM 2589 C C . ASP A 1 336 ? 17.716 15.700 -14.267 1.00 54.22 336 ASP A C 1
ATOM 2591 O O . ASP A 1 336 ? 16.665 15.277 -13.775 1.00 54.22 336 ASP A O 1
ATOM 2595 N N . THR A 1 337 ? 18.703 14.866 -14.614 1.00 54.94 337 THR A N 1
ATOM 2596 C CA . THR A 1 337 ? 18.553 13.406 -14.488 1.00 54.94 337 THR A CA 1
ATOM 2597 C C . THR A 1 337 ? 18.410 12.951 -13.035 1.00 54.94 337 THR A C 1
ATOM 2599 O O . THR A 1 337 ? 17.638 12.035 -12.756 1.00 54.94 337 THR A O 1
ATOM 2602 N N . SER A 1 338 ? 19.075 13.614 -12.086 1.00 52.97 338 SER A N 1
ATOM 2603 C CA . SER A 1 338 ? 18.990 13.273 -10.660 1.00 52.97 338 SER A CA 1
ATOM 2604 C C . SER A 1 338 ? 17.645 13.663 -10.048 1.00 52.97 338 SER A C 1
ATOM 2606 O O . SER A 1 338 ? 17.043 12.867 -9.330 1.00 52.97 338 SER A O 1
ATOM 2608 N N . ARG A 1 339 ? 17.109 14.846 -10.380 1.00 56.25 339 ARG A N 1
ATOM 2609 C CA . ARG A 1 339 ? 15.753 15.244 -9.951 1.00 56.25 339 ARG A CA 1
ATOM 2610 C C . ARG A 1 339 ? 14.681 14.333 -10.542 1.00 56.25 339 ARG A C 1
ATOM 2612 O O . ARG A 1 339 ? 13.723 13.991 -9.848 1.00 56.25 339 ARG A O 1
ATOM 2619 N N . MET A 1 340 ? 14.869 13.903 -11.789 1.00 57.62 340 MET A N 1
ATOM 2620 C CA . MET A 1 340 ? 14.001 12.926 -12.442 1.00 57.62 340 MET A CA 1
ATOM 2621 C C . MET A 1 340 ? 14.052 11.565 -11.730 1.00 57.62 340 MET A C 1
ATOM 2623 O O . MET A 1 340 ? 13.001 11.008 -11.434 1.00 57.62 340 MET A O 1
ATOM 2627 N N . ARG A 1 341 ? 15.240 11.075 -11.346 1.00 56.81 341 ARG A N 1
ATOM 2628 C CA . ARG A 1 341 ? 15.411 9.824 -10.575 1.00 56.81 341 ARG A CA 1
ATOM 2629 C C . ARG A 1 341 ? 14.796 9.878 -9.173 1.00 56.81 341 ARG A C 1
ATOM 2631 O O . ARG A 1 341 ? 14.236 8.886 -8.719 1.00 56.81 341 ARG A O 1
ATOM 2638 N N . VAL A 1 342 ? 14.864 11.018 -8.485 1.00 55.34 342 VAL A N 1
ATOM 2639 C CA . VAL A 1 342 ? 14.220 11.181 -7.167 1.00 55.34 342 VAL A CA 1
ATOM 2640 C C . VAL A 1 342 ? 12.698 11.143 -7.301 1.00 55.34 342 VAL A C 1
ATOM 2642 O O . VAL A 1 342 ? 12.053 10.383 -6.583 1.00 55.34 342 VAL A O 1
ATOM 2645 N N . ARG A 1 343 ? 12.127 11.871 -8.272 1.00 58.75 343 ARG A N 1
ATOM 2646 C CA . ARG A 1 343 ? 10.683 11.802 -8.566 1.00 58.75 343 ARG A CA 1
ATOM 2647 C C . ARG A 1 343 ? 10.243 10.394 -8.953 1.00 58.75 343 ARG A C 1
ATOM 2649 O O . ARG A 1 343 ? 9.221 9.927 -8.468 1.00 58.75 343 ARG A O 1
ATOM 2656 N N . MET A 1 344 ? 11.052 9.693 -9.749 1.00 59.19 344 MET A N 1
ATOM 2657 C CA . MET A 1 344 ? 10.841 8.279 -10.052 1.00 59.19 344 MET A CA 1
ATOM 2658 C C . MET A 1 344 ? 10.694 7.460 -8.771 1.00 59.19 344 MET A C 1
ATOM 2660 O O . MET A 1 344 ? 9.680 6.794 -8.599 1.00 59.19 344 MET A O 1
ATOM 2664 N N . ILE A 1 345 ? 11.643 7.551 -7.839 1.00 58.09 345 ILE A N 1
ATOM 2665 C CA . ILE A 1 345 ? 11.585 6.806 -6.573 1.00 58.09 345 ILE A CA 1
ATOM 2666 C C . ILE A 1 345 ? 10.334 7.173 -5.758 1.00 58.09 345 ILE A C 1
ATOM 2668 O O . ILE A 1 345 ? 9.666 6.278 -5.231 1.00 58.09 345 ILE A O 1
ATOM 2672 N N . GLU A 1 346 ? 9.980 8.458 -5.689 1.00 54.22 346 GLU A N 1
ATOM 2673 C CA . GLU A 1 346 ? 8.811 8.966 -4.953 1.00 54.22 346 GLU A CA 1
ATOM 2674 C C . GLU A 1 346 ? 7.472 8.489 -5.535 1.00 54.22 346 GLU A C 1
ATOM 2676 O O . GLU A 1 346 ? 6.573 8.097 -4.781 1.00 54.22 346 GLU A O 1
ATOM 2681 N N . ASP A 1 347 ? 7.361 8.424 -6.862 1.00 55.91 347 ASP A N 1
ATOM 2682 C CA . ASP A 1 347 ? 6.199 7.873 -7.572 1.00 55.91 347 ASP A CA 1
ATOM 2683 C C . ASP A 1 347 ? 6.145 6.336 -7.504 1.00 55.91 347 ASP A C 1
ATOM 2685 O O . ASP A 1 347 ? 5.158 5.694 -7.889 1.00 55.91 347 ASP A O 1
ATOM 2689 N N . GLY A 1 348 ? 7.177 5.735 -6.909 1.00 49.53 348 GLY A N 1
ATOM 2690 C CA . GLY A 1 348 ? 7.310 4.310 -6.705 1.00 49.53 348 GLY A CA 1
ATOM 2691 C C . GLY A 1 348 ? 7.927 3.605 -7.902 1.00 49.53 348 GLY A C 1
ATOM 2692 O O . GLY A 1 348 ? 7.627 2.438 -8.091 1.00 49.53 348 GLY A O 1
ATOM 2693 N N . TYR A 1 349 ? 8.769 4.247 -8.698 1.00 63.12 349 TYR A N 1
ATOM 2694 C CA . TYR A 1 349 ? 9.637 3.626 -9.698 1.00 63.12 349 TYR A CA 1
ATOM 2695 C C . TYR A 1 349 ? 10.997 3.316 -9.068 1.00 63.12 349 TYR A C 1
ATOM 2697 O O . TYR A 1 349 ? 11.674 4.203 -8.561 1.00 63.12 349 TYR A O 1
ATOM 2705 N N . HIS A 1 350 ? 11.409 2.048 -9.079 1.00 63.12 350 HIS A N 1
ATOM 2706 C CA . HIS A 1 350 ? 12.746 1.682 -8.611 1.00 63.12 350 HIS A CA 1
ATOM 2707 C C . HIS A 1 350 ? 13.705 1.767 -9.807 1.00 63.12 350 HIS A C 1
ATOM 2709 O O . HIS A 1 350 ? 13.493 1.019 -10.765 1.00 63.12 350 HIS A O 1
ATOM 2715 N N . PRO A 1 351 ? 14.728 2.641 -9.790 1.00 64.69 351 PRO A N 1
ATOM 2716 C CA . PRO A 1 351 ? 15.664 2.773 -10.910 1.00 64.69 351 PRO A CA 1
ATOM 2717 C C . PRO A 1 351 ? 16.369 1.446 -11.236 1.00 64.69 351 PRO A C 1
ATOM 2719 O O . PRO A 1 351 ? 16.628 1.160 -12.396 1.00 64.69 351 PRO A O 1
ATOM 2722 N N . ASP A 1 352 ? 16.564 0.591 -10.233 1.00 68.44 352 ASP A N 1
ATOM 2723 C CA . ASP A 1 352 ? 17.184 -0.738 -10.342 1.00 68.44 352 ASP A CA 1
ATOM 2724 C C . ASP A 1 352 ? 16.409 -1.756 -11.194 1.00 68.44 352 ASP A C 1
ATOM 2726 O O . ASP A 1 352 ? 16.851 -2.894 -11.320 1.00 68.44 352 ASP A O 1
ATOM 2730 N N . LEU A 1 353 ? 15.234 -1.408 -11.726 1.00 83.12 353 LEU A N 1
ATOM 2731 C CA . LEU A 1 353 ? 14.441 -2.312 -12.564 1.00 83.12 353 LEU A CA 1
ATOM 2732 C C . LEU A 1 353 ? 14.291 -1.834 -14.002 1.00 83.12 353 LEU A C 1
ATOM 2734 O O . LEU A 1 353 ? 13.680 -2.557 -14.778 1.00 83.12 353 LEU A O 1
ATOM 2738 N N . VAL A 1 354 ? 14.818 -0.662 -14.367 1.00 91.50 354 VAL A N 1
ATOM 2739 C CA . VAL A 1 354 ? 14.748 -0.157 -15.744 1.00 91.50 354 VAL A CA 1
ATOM 2740 C C . VAL A 1 354 ? 16.150 -0.101 -16.337 1.00 91.50 354 VAL A C 1
ATOM 2742 O O . VAL A 1 354 ? 16.990 0.696 -15.924 1.00 91.50 354 VAL A O 1
ATOM 2745 N N . PHE A 1 355 ? 16.381 -0.935 -17.341 1.00 93.12 355 PHE A N 1
ATOM 2746 C CA . PHE A 1 355 ? 17.627 -1.049 -18.087 1.00 93.12 355 PHE A CA 1
ATOM 2747 C C . PHE A 1 355 ? 17.490 -0.422 -19.457 1.00 93.12 355 PHE A C 1
ATOM 2749 O O . PHE A 1 355 ? 16.399 -0.347 -20.014 1.00 93.12 355 PHE A O 1
ATOM 2756 N N . MET A 1 356 ? 18.615 0.003 -20.016 1.00 94.25 356 MET A N 1
ATOM 2757 C CA . MET A 1 356 ? 18.681 0.545 -21.366 1.00 94.25 356 MET A CA 1
ATOM 2758 C C . MET A 1 356 ? 19.675 -0.266 -22.177 1.00 94.25 356 MET A C 1
ATOM 2760 O O . MET A 1 356 ? 20.811 -0.477 -21.749 1.00 94.25 356 MET A O 1
ATOM 2764 N N . GLU A 1 357 ? 19.260 -0.690 -23.362 1.00 94.69 357 GLU A N 1
ATOM 2765 C CA . GLU A 1 357 ? 20.164 -1.268 -24.341 1.00 94.69 357 GLU A CA 1
ATOM 2766 C C . GLU A 1 357 ? 21.201 -0.215 -24.790 1.00 94.69 357 GLU A C 1
ATOM 2768 O O . GLU A 1 357 ? 20.845 0.942 -25.045 1.00 94.69 357 GLU A O 1
ATOM 2773 N N . PRO A 1 358 ? 22.496 -0.570 -24.914 1.00 91.50 358 PRO A N 1
ATOM 2774 C CA . PRO A 1 358 ? 23.546 0.392 -25.260 1.00 91.50 358 PRO A CA 1
ATOM 2775 C C . PRO A 1 358 ? 23.351 1.064 -26.629 1.00 91.50 358 PRO A C 1
ATOM 2777 O O . PRO A 1 358 ? 23.874 2.159 -26.830 1.00 91.50 358 PRO A O 1
ATOM 2780 N N . GLY A 1 359 ? 22.586 0.449 -27.539 1.00 91.38 359 GLY A N 1
ATOM 2781 C CA . GLY A 1 359 ? 22.283 0.984 -28.872 1.00 91.38 359 GLY A CA 1
ATOM 2782 C C . GLY A 1 359 ? 21.302 2.162 -28.896 1.00 91.38 359 GLY A C 1
ATOM 2783 O O . GLY A 1 359 ? 21.152 2.795 -29.935 1.00 91.38 359 GLY A O 1
ATOM 2784 N N . LEU A 1 360 ? 20.655 2.490 -27.773 1.00 94.31 360 LEU A N 1
ATOM 2785 C CA . LEU A 1 360 ? 19.719 3.611 -27.705 1.00 94.31 360 LEU A CA 1
ATOM 2786 C C . LEU A 1 360 ? 20.443 4.959 -27.780 1.00 94.31 360 LEU A C 1
ATOM 2788 O O . LEU A 1 360 ? 21.362 5.226 -26.993 1.00 94.31 360 LEU A O 1
ATOM 2792 N N . THR A 1 361 ? 19.959 5.842 -28.653 1.00 95.50 361 THR A N 1
ATOM 2793 C CA . THR A 1 361 ? 20.366 7.255 -28.699 1.00 95.50 361 THR A CA 1
ATOM 2794 C C . THR A 1 361 ? 19.944 7.994 -27.423 1.00 95.50 361 THR A C 1
ATOM 2796 O O . THR A 1 361 ? 19.026 7.574 -26.717 1.00 95.50 361 THR A O 1
ATOM 2799 N N . ALA A 1 362 ? 20.585 9.126 -27.110 1.00 90.06 362 ALA A N 1
ATOM 2800 C CA . ALA A 1 362 ? 20.247 9.916 -25.919 1.00 90.06 362 ALA A CA 1
ATOM 2801 C C . ALA A 1 362 ? 18.766 10.350 -25.892 1.00 90.06 362 ALA A C 1
ATOM 2803 O O . ALA A 1 362 ? 18.125 10.274 -24.844 1.00 90.06 362 ALA A O 1
ATOM 2804 N N . SER A 1 363 ? 18.214 10.722 -27.052 1.00 92.88 363 SER A N 1
ATOM 2805 C CA . SER A 1 363 ? 16.800 11.086 -27.200 1.00 92.88 363 SER A CA 1
ATOM 2806 C C . SER A 1 363 ? 15.871 9.899 -26.919 1.00 92.88 363 SER A C 1
ATOM 2808 O O . SER A 1 363 ? 14.945 10.024 -26.120 1.00 92.88 363 SER A O 1
ATOM 2810 N N . GLN A 1 364 ? 16.166 8.715 -27.468 1.00 95.00 364 GLN A N 1
ATOM 2811 C CA . GLN A 1 364 ? 15.372 7.508 -27.210 1.00 95.00 364 GLN A CA 1
ATOM 2812 C C . GLN A 1 364 ? 15.439 7.068 -25.743 1.00 95.00 364 GLN A C 1
ATOM 2814 O O . GLN A 1 364 ? 14.431 6.659 -25.175 1.00 95.00 364 GLN A O 1
ATOM 2819 N N . ARG A 1 365 ? 16.605 7.192 -25.092 1.00 92.88 365 ARG A N 1
ATOM 2820 C CA . ARG A 1 365 ? 16.742 6.919 -23.649 1.00 92.88 365 ARG A CA 1
ATOM 2821 C C . ARG A 1 365 ? 15.870 7.853 -22.821 1.00 92.88 365 ARG A C 1
ATOM 2823 O O . ARG A 1 365 ? 15.238 7.409 -21.864 1.00 92.88 365 ARG A O 1
ATOM 2830 N N . GLN A 1 366 ? 15.843 9.136 -23.178 1.00 89.38 366 GLN A N 1
ATOM 2831 C CA . GLN A 1 366 ? 15.024 10.129 -22.493 1.00 89.38 366 GLN A CA 1
ATOM 2832 C C . GLN A 1 366 ? 13.532 9.849 -22.684 1.00 89.38 366 GLN A C 1
ATOM 2834 O O . GLN A 1 366 ? 12.791 9.881 -21.704 1.00 89.38 366 GLN A O 1
ATOM 2839 N N . GLU A 1 367 ? 13.100 9.529 -23.904 1.00 91.62 367 GLU A N 1
ATOM 2840 C CA . GLU A 1 367 ? 11.697 9.221 -24.189 1.00 91.62 367 GLU A CA 1
ATOM 2841 C C . GLU A 1 367 ? 11.258 7.899 -23.550 1.00 91.62 367 GLU A C 1
ATOM 2843 O O . GLU A 1 367 ? 10.240 7.869 -22.865 1.00 91.62 367 GLU A O 1
ATOM 2848 N N . GLY A 1 368 ? 12.055 6.834 -23.642 1.00 92.75 368 GLY A N 1
ATOM 2849 C CA . GLY A 1 368 ? 11.746 5.570 -22.969 1.00 92.75 368 GLY A CA 1
ATOM 2850 C C . GLY A 1 368 ? 11.691 5.709 -21.451 1.00 92.75 368 GLY A C 1
ATOM 2851 O O . GLY A 1 368 ? 10.802 5.155 -20.806 1.00 92.75 368 GLY A O 1
ATOM 2852 N N . MET A 1 369 ? 12.557 6.543 -20.869 1.00 90.50 369 MET A N 1
ATOM 2853 C CA . MET A 1 369 ? 12.461 6.893 -19.454 1.00 90.50 369 MET A CA 1
ATOM 2854 C C . MET A 1 369 ? 11.185 7.692 -19.156 1.00 90.50 369 MET A C 1
ATOM 2856 O O . MET A 1 369 ? 10.458 7.365 -18.223 1.00 90.50 369 MET A O 1
ATOM 2860 N N . ARG A 1 370 ? 10.858 8.703 -19.969 1.00 89.12 370 ARG A N 1
ATOM 2861 C CA . ARG A 1 370 ? 9.615 9.484 -19.850 1.00 89.12 370 ARG A CA 1
ATOM 2862 C C . ARG A 1 370 ? 8.375 8.584 -19.931 1.00 89.12 370 ARG A C 1
ATOM 2864 O O . ARG A 1 370 ? 7.401 8.824 -19.208 1.00 89.12 370 ARG A O 1
ATOM 2871 N N . ARG A 1 371 ? 8.414 7.544 -20.768 1.00 90.75 371 ARG A N 1
ATOM 2872 C CA . ARG A 1 371 ? 7.349 6.549 -20.912 1.00 90.75 371 ARG A CA 1
ATOM 2873 C C . ARG A 1 371 ? 7.223 5.641 -19.713 1.00 90.75 371 ARG A C 1
ATOM 2875 O O . ARG A 1 371 ? 6.142 5.590 -19.131 1.00 90.75 371 ARG A O 1
ATOM 2882 N N . CYS A 1 372 ? 8.332 5.054 -19.272 1.00 89.31 372 CYS A N 1
ATOM 2883 C CA . CYS A 1 372 ? 8.393 4.294 -18.030 1.00 89.31 372 CYS A CA 1
ATOM 2884 C C . CYS A 1 372 ? 7.846 5.094 -16.851 1.00 89.31 372 CYS A C 1
ATOM 2886 O O . CYS A 1 372 ? 7.085 4.539 -16.081 1.00 89.31 372 CYS A O 1
ATOM 2888 N N . CYS A 1 373 ? 8.153 6.386 -16.737 1.00 83.69 373 CYS A N 1
ATOM 2889 C CA . CYS A 1 373 ? 7.683 7.234 -15.638 1.00 83.69 373 CYS A CA 1
ATOM 2890 C C . CYS A 1 373 ? 6.220 7.694 -15.763 1.00 83.69 373 CYS A C 1
ATOM 2892 O O . CYS A 1 373 ? 5.722 8.385 -14.874 1.00 83.69 373 CYS A O 1
ATOM 2894 N N . GLY A 1 374 ? 5.536 7.396 -16.871 1.00 82.94 374 GLY A N 1
ATOM 2895 C CA . GLY A 1 374 ? 4.199 7.925 -17.149 1.00 82.94 374 GLY A CA 1
ATOM 2896 C C . GLY A 1 374 ? 4.162 9.442 -17.399 1.00 82.94 374 GLY A C 1
ATOM 2897 O O . GLY A 1 374 ? 3.086 10.030 -17.424 1.00 82.94 374 GLY A O 1
ATOM 2898 N N . MET A 1 375 ? 5.311 10.091 -17.620 1.00 79.69 375 MET A N 1
ATOM 2899 C CA . MET A 1 375 ? 5.404 11.542 -17.852 1.00 79.69 375 MET A CA 1
ATOM 2900 C C . MET A 1 375 ? 4.873 11.963 -19.230 1.00 79.69 375 MET A C 1
ATOM 2902 O O . MET A 1 375 ? 4.472 13.110 -19.423 1.00 79.69 375 MET A O 1
ATOM 2906 N N . HIS A 1 376 ? 4.871 11.053 -20.206 1.00 75.75 376 HIS A N 1
ATOM 2907 C CA . HIS A 1 376 ? 4.251 11.282 -21.515 1.00 75.75 376 HIS A CA 1
ATOM 2908 C C . HIS A 1 376 ? 2.726 11.448 -21.404 1.00 75.75 376 HIS A C 1
ATOM 2910 O O . HIS A 1 376 ? 2.151 12.262 -22.116 1.00 75.75 376 HIS A O 1
ATOM 2916 N N . LEU A 1 377 ? 2.100 10.783 -20.429 1.00 70.31 377 LEU A N 1
ATOM 2917 C CA . LEU A 1 377 ? 0.652 10.806 -20.197 1.00 70.31 377 LEU A CA 1
ATOM 2918 C C . LEU A 1 377 ? 0.173 12.106 -19.543 1.00 70.31 377 LEU A C 1
ATOM 2920 O O . LEU A 1 377 ? -0.996 12.462 -19.629 1.00 70.31 377 LEU A O 1
ATOM 2924 N N . SER A 1 378 ? 1.071 12.841 -18.883 1.00 63.28 378 SER A N 1
ATOM 2925 C CA . SER A 1 378 ? 0.736 14.106 -18.216 1.00 63.28 378 SER A CA 1
ATOM 2926 C C . SER A 1 378 ? 0.707 15.301 -19.169 1.00 63.28 378 SER A C 1
ATOM 2928 O O . SER A 1 378 ? 0.280 16.384 -18.773 1.00 63.28 378 SER A O 1
ATOM 2930 N N . THR A 1 379 ? 1.210 15.138 -20.396 1.00 60.03 379 THR A N 1
ATOM 2931 C CA . THR A 1 379 ? 1.350 16.251 -21.338 1.00 60.03 379 THR A CA 1
ATOM 2932 C C . THR A 1 379 ? 0.204 16.168 -22.340 1.00 60.03 379 THR A C 1
ATOM 2934 O O . THR A 1 379 ? 0.176 15.209 -23.110 1.00 60.03 379 THR A O 1
ATOM 2937 N N . PRO A 1 380 ? -0.749 17.119 -22.359 1.00 55.75 380 PRO A N 1
ATOM 2938 C CA . PRO A 1 380 ? -1.720 17.167 -23.444 1.00 55.75 380 PRO A CA 1
ATOM 2939 C C . PRO A 1 380 ? -0.953 17.278 -24.773 1.00 55.75 380 PRO A C 1
ATOM 2941 O O . PRO A 1 380 ? 0.070 17.974 -24.814 1.00 55.75 380 PRO A O 1
ATOM 2944 N N . PRO A 1 381 ? -1.377 16.579 -25.840 1.00 53.97 381 PRO A N 1
ATOM 2945 C CA . PRO A 1 381 ? -0.663 16.584 -27.110 1.00 53.97 381 PRO A CA 1
ATOM 2946 C C . PRO A 1 381 ? -0.522 18.028 -27.602 1.00 53.97 381 PRO A C 1
ATOM 2948 O O . PRO A 1 381 ? -1.508 18.682 -27.936 1.00 53.97 381 PRO A O 1
ATOM 2951 N N . GLN A 1 382 ? 0.714 18.536 -27.649 1.00 49.47 382 GLN A N 1
ATOM 2952 C CA . GLN A 1 382 ? 1.039 19.922 -28.024 1.00 49.47 382 GLN A CA 1
ATOM 2953 C C . GLN A 1 382 ? 0.751 20.259 -29.507 1.00 49.47 382 GLN A C 1
ATOM 2955 O O . GLN A 1 382 ? 1.194 21.287 -30.002 1.00 49.47 382 GLN A O 1
ATOM 2960 N N . GLY A 1 383 ? -0.017 19.429 -30.221 1.00 53.72 383 GLY A N 1
ATOM 2961 C CA . GLY A 1 383 ? -0.362 19.609 -31.633 1.00 53.72 383 GLY A CA 1
ATOM 2962 C C . GLY A 1 383 ? -1.803 20.046 -31.920 1.00 53.72 383 GLY A C 1
ATOM 2963 O O . GLY A 1 383 ? -2.116 20.308 -33.075 1.00 53.72 383 GLY A O 1
ATOM 2964 N N . ALA A 1 384 ? -2.692 20.141 -30.923 1.00 50.22 384 ALA A N 1
ATOM 2965 C CA . ALA A 1 384 ? -4.119 20.413 -31.173 1.00 50.22 384 ALA A CA 1
ATOM 2966 C C . ALA A 1 384 ? -4.510 21.908 -31.151 1.00 50.22 384 ALA A C 1
ATOM 2968 O O . ALA A 1 384 ? -5.691 22.237 -31.211 1.00 50.22 384 ALA A O 1
ATOM 2969 N N . GLY A 1 385 ? -3.545 22.827 -31.052 1.00 55.72 385 GLY A N 1
ATOM 2970 C CA . GLY A 1 385 ? -3.814 24.248 -30.830 1.00 55.72 385 GLY A CA 1
ATOM 2971 C C . GLY A 1 385 ? -3.050 25.173 -31.766 1.00 55.72 385 GLY A C 1
ATOM 2972 O O . GLY A 1 385 ? -2.164 25.879 -31.304 1.00 55.72 385 GLY A O 1
ATOM 2973 N N . MET A 1 386 ? -3.391 25.203 -33.059 1.00 48.53 386 MET A N 1
ATOM 2974 C CA . MET A 1 386 ? -3.052 26.354 -33.918 1.00 48.53 386 MET A CA 1
ATOM 2975 C C . MET A 1 386 ? -3.987 26.584 -35.119 1.00 48.53 386 MET A C 1
ATOM 2977 O O . MET A 1 386 ? -3.609 27.240 -36.083 1.00 48.53 386 MET A O 1
ATOM 2981 N N . LEU A 1 387 ? -5.239 26.122 -35.050 1.00 49.72 387 LEU A N 1
ATOM 2982 C CA . LEU A 1 387 ? -6.306 26.603 -35.937 1.00 49.72 387 LEU A CA 1
ATOM 2983 C C . LEU A 1 387 ? -7.346 27.372 -35.118 1.00 49.72 387 LEU A C 1
ATOM 2985 O O . LEU A 1 387 ? -8.506 26.993 -35.002 1.00 49.72 387 LEU A O 1
ATOM 2989 N N . SER A 1 388 ? -6.906 28.478 -34.518 1.00 51.00 388 SER A N 1
ATOM 2990 C CA . SER A 1 388 ? -7.802 29.517 -34.017 1.00 51.00 388 SER A CA 1
ATOM 2991 C C . SER A 1 388 ? -8.356 30.293 -35.213 1.00 51.00 388 SER A C 1
ATOM 2993 O O . SER A 1 388 ? -7.752 31.262 -35.673 1.00 51.00 388 SER A O 1
ATOM 2995 N N . GLY A 1 389 ? -9.490 29.834 -35.736 1.00 52.47 389 GLY A N 1
ATOM 2996 C CA . GLY A 1 389 ? -10.169 30.443 -36.872 1.00 52.47 389 GLY A CA 1
ATOM 2997 C C . GLY A 1 389 ? -11.672 30.204 -36.830 1.00 52.47 389 GLY A C 1
ATOM 2998 O O . GLY A 1 389 ? -12.175 29.368 -37.559 1.00 52.47 389 GLY A O 1
ATOM 2999 N N . GLN A 1 390 ? -12.345 30.990 -35.986 1.00 50.00 390 GLN A N 1
ATOM 3000 C CA . GLN A 1 390 ? -13.764 31.364 -36.058 1.00 50.00 390 GLN A CA 1
ATOM 3001 C C . GLN A 1 390 ? -14.823 30.268 -35.843 1.00 50.00 390 GLN A C 1
ATOM 3003 O O . GLN A 1 390 ? -15.235 29.578 -36.761 1.00 50.00 390 GLN A O 1
ATOM 3008 N N . GLY A 1 391 ? -15.339 30.262 -34.607 1.00 59.78 391 GLY A N 1
ATOM 3009 C CA . GLY A 1 391 ? -16.764 30.168 -34.283 1.00 59.78 391 GLY A CA 1
ATOM 3010 C C . GLY A 1 391 ? -17.512 28.928 -34.756 1.00 59.78 391 GLY A C 1
ATOM 3011 O O . GLY A 1 391 ? -17.904 28.874 -35.910 1.00 59.78 391 GLY A O 1
ATOM 3012 N N . LEU A 1 392 ? -17.813 28.017 -33.823 1.00 50.12 392 LEU A N 1
ATOM 3013 C CA . LEU A 1 392 ? -19.140 27.415 -33.615 1.00 50.12 392 LEU A CA 1
ATOM 3014 C C . LEU A 1 392 ? -19.083 26.362 -32.484 1.00 50.12 392 LEU A C 1
ATOM 3016 O O . LEU A 1 392 ? -18.248 25.465 -32.501 1.00 50.12 392 LEU A O 1
ATOM 3020 N N . SER A 1 393 ? -20.032 26.506 -31.550 1.00 46.53 393 SER A N 1
ATOM 3021 C CA . SER A 1 393 ? -20.583 25.550 -30.563 1.00 46.53 393 SER A CA 1
ATOM 3022 C C . SER A 1 393 ? -19.708 24.958 -29.438 1.00 46.53 393 SER A C 1
ATOM 3024 O O . SER A 1 393 ? -18.695 24.305 -29.660 1.00 46.53 393 SER A O 1
ATOM 3026 N N . GLU A 1 394 ? -20.214 25.148 -28.214 1.00 54.81 394 GLU A N 1
ATOM 3027 C CA . GLU A 1 394 ? -19.696 24.824 -26.874 1.00 54.81 394 GLU A CA 1
ATOM 3028 C C . GLU A 1 394 ? -19.910 23.360 -26.413 1.00 54.81 394 GLU A C 1
ATOM 3030 O O . GLU A 1 394 ? -20.161 23.131 -25.237 1.00 54.81 394 GLU A O 1
ATOM 3035 N N . ASP A 1 395 ? -19.766 22.354 -27.278 1.00 52.97 395 ASP A N 1
ATOM 3036 C CA . ASP A 1 395 ? -19.915 20.935 -26.880 1.00 52.97 395 ASP A CA 1
ATOM 3037 C C . ASP A 1 395 ? -18.705 20.084 -27.310 1.00 52.97 395 ASP A C 1
ATOM 3039 O O . ASP A 1 395 ? -18.835 19.053 -27.967 1.00 52.97 395 ASP A O 1
ATOM 3043 N N . VAL A 1 396 ? -17.485 20.523 -26.973 1.00 54.56 396 VAL A N 1
ATOM 3044 C CA . VAL A 1 396 ? -16.281 19.700 -27.183 1.00 54.56 396 VAL A CA 1
ATOM 3045 C C . VAL A 1 396 ? -16.076 18.800 -25.969 1.00 54.56 396 VAL A C 1
ATOM 3047 O O . VAL A 1 396 ? -15.629 19.236 -24.910 1.00 54.56 396 VAL A O 1
ATOM 3050 N N . ASP A 1 397 ? -16.435 17.534 -26.164 1.00 53.69 397 ASP A N 1
ATOM 3051 C CA . ASP A 1 397 ? -16.336 16.418 -25.233 1.00 53.69 397 ASP A CA 1
ATOM 3052 C C . ASP A 1 397 ? -15.065 16.410 -24.364 1.00 53.69 397 ASP A C 1
ATOM 3054 O O . ASP A 1 397 ? -13.940 16.217 -24.834 1.00 53.69 397 ASP A O 1
ATOM 3058 N N . ASP A 1 398 ? -15.283 16.448 -23.049 1.00 55.84 398 ASP A N 1
ATOM 3059 C CA . ASP A 1 398 ? -14.318 16.264 -21.951 1.00 55.84 398 ASP A CA 1
ATOM 3060 C C . ASP A 1 398 ? -13.768 14.809 -21.865 1.00 55.84 398 ASP A C 1
ATOM 3062 O O . ASP A 1 398 ? -13.433 14.269 -20.805 1.00 55.84 398 ASP A O 1
ATOM 3066 N N . SER A 1 399 ? -13.739 14.108 -23.001 1.00 55.38 399 SER A N 1
ATOM 3067 C CA . SER A 1 399 ? -13.407 12.685 -23.126 1.00 55.38 399 SER A CA 1
ATOM 3068 C C . SER A 1 399 ? -11.899 12.440 -23.240 1.00 55.38 399 SER A C 1
ATOM 3070 O O . SER A 1 399 ? -11.412 11.410 -22.770 1.00 55.38 399 SER A O 1
ATOM 3072 N N . PHE A 1 400 ? -11.125 13.403 -23.755 1.00 50.78 400 PHE A N 1
ATOM 3073 C CA . PHE A 1 400 ? -9.670 13.253 -23.910 1.00 50.78 400 PHE A CA 1
ATOM 3074 C C . PHE A 1 400 ? -8.903 13.288 -22.577 1.00 50.78 400 PHE A C 1
ATOM 3076 O O . PHE A 1 400 ? -7.902 12.589 -22.427 1.00 50.78 400 PHE A O 1
ATOM 3083 N N . GLY A 1 401 ? -9.398 14.007 -21.563 1.00 53.97 401 GLY A N 1
ATOM 3084 C CA . GLY A 1 401 ? -8.778 14.041 -20.229 1.00 53.97 401 GLY A CA 1
ATOM 3085 C C . GLY A 1 401 ? -8.921 12.739 -19.424 1.00 53.97 401 GLY A C 1
ATOM 3086 O O . GLY A 1 401 ? -8.200 12.528 -18.445 1.00 53.97 401 GLY A O 1
ATOM 3087 N N . LYS A 1 402 ? -9.834 11.839 -19.819 1.00 59.34 402 LYS A N 1
ATOM 3088 C CA . LYS A 1 402 ? -10.091 10.577 -19.102 1.00 59.34 402 LYS A CA 1
ATOM 3089 C C . LYS A 1 402 ? -9.102 9.466 -19.469 1.00 59.34 402 LYS A C 1
ATOM 3091 O O . LYS A 1 402 ? -8.743 8.690 -18.584 1.00 59.34 402 LYS A O 1
ATOM 3096 N N . SER A 1 403 ? -8.626 9.408 -20.717 1.00 61.41 403 SER A N 1
ATOM 3097 C CA . SER A 1 403 ? -7.768 8.305 -21.193 1.00 61.41 403 SER A CA 1
ATOM 3098 C C . SER A 1 403 ? -6.384 8.305 -20.536 1.00 61.41 403 SER A C 1
ATOM 3100 O O . SER A 1 403 ? -5.928 7.277 -20.036 1.00 61.41 403 SER A O 1
ATOM 3102 N N . CYS A 1 404 ? -5.750 9.476 -20.413 1.00 73.94 404 CYS A N 1
ATOM 3103 C CA . CYS A 1 404 ? -4.388 9.586 -19.881 1.00 73.94 404 CYS A CA 1
ATOM 3104 C C . CYS A 1 404 ? -4.266 9.132 -18.414 1.00 73.94 404 CYS A C 1
ATOM 3106 O O . CYS A 1 404 ? -3.247 8.579 -17.999 1.00 73.94 404 CYS A O 1
ATOM 3108 N N . ASN A 1 405 ? -5.323 9.329 -17.619 1.00 75.62 405 ASN A N 1
ATOM 3109 C CA . ASN A 1 405 ? -5.355 8.885 -16.225 1.00 75.62 405 ASN A CA 1
ATOM 3110 C C . ASN A 1 405 ? -5.473 7.359 -16.101 1.00 75.62 405 ASN A C 1
ATOM 3112 O O . ASN A 1 405 ? -4.897 6.779 -15.177 1.00 75.62 405 ASN A O 1
ATOM 3116 N N . ALA A 1 406 ? -6.197 6.710 -17.018 1.00 80.94 406 ALA A N 1
ATOM 3117 C CA . ALA A 1 406 ? -6.358 5.259 -17.023 1.00 80.94 406 ALA A CA 1
ATOM 3118 C C . ALA A 1 406 ? -5.040 4.554 -17.372 1.00 80.94 406 ALA A C 1
ATOM 3120 O O . ALA A 1 406 ? -4.634 3.635 -16.660 1.00 80.94 406 ALA A O 1
ATOM 3121 N N . GLU A 1 407 ? -4.327 5.036 -18.391 1.00 84.06 407 GLU A N 1
ATOM 3122 C CA . GLU A 1 407 ? -3.018 4.498 -18.784 1.00 84.06 407 GLU A CA 1
ATOM 3123 C C . GLU A 1 407 ? -1.962 4.693 -17.692 1.00 84.06 407 GLU A C 1
ATOM 3125 O O . GLU A 1 407 ? -1.200 3.772 -17.395 1.00 84.06 407 GLU A O 1
ATOM 3130 N N . PHE A 1 408 ? -1.955 5.850 -17.021 1.00 84.81 408 PHE A N 1
ATOM 3131 C CA . PHE A 1 408 ? -1.015 6.109 -15.929 1.00 84.81 408 PHE A CA 1
ATOM 3132 C C . PHE A 1 408 ? -1.277 5.178 -14.744 1.00 84.81 408 PHE A C 1
ATOM 3134 O O . PHE A 1 408 ? -0.356 4.600 -14.157 1.00 84.81 408 PHE A O 1
ATOM 3141 N N . TRP A 1 409 ? -2.554 5.005 -14.399 1.00 85.88 409 TRP A N 1
ATOM 3142 C CA . TRP A 1 409 ? -2.975 4.071 -13.364 1.00 85.88 409 TRP A CA 1
ATOM 3143 C C . TRP A 1 409 ? -2.595 2.627 -13.719 1.00 85.88 409 TRP A C 1
ATOM 3145 O O . TRP A 1 409 ? -2.078 1.905 -12.861 1.00 85.88 409 TRP A O 1
ATOM 3155 N N . LEU A 1 410 ? -2.793 2.219 -14.975 1.00 88.56 410 LEU A N 1
ATOM 3156 C CA . LEU A 1 410 ? -2.459 0.884 -15.464 1.00 88.56 410 LEU A CA 1
ATOM 3157 C C . LEU A 1 410 ? -0.949 0.629 -15.410 1.00 88.56 410 LEU A C 1
ATOM 3159 O O . LEU A 1 410 ? -0.525 -0.331 -14.768 1.00 88.56 410 LEU A O 1
ATOM 3163 N N . LEU A 1 411 ? -0.136 1.524 -15.979 1.00 92.06 411 LEU A N 1
ATOM 3164 C CA . LEU A 1 411 ? 1.327 1.427 -15.965 1.00 92.06 411 LEU A CA 1
ATOM 3165 C C . LEU A 1 411 ? 1.869 1.298 -14.537 1.00 92.06 411 LEU A C 1
ATOM 3167 O O . LEU A 1 411 ? 2.677 0.415 -14.235 1.00 92.06 411 LEU A O 1
ATOM 3171 N N . ARG A 1 412 ? 1.365 2.125 -13.615 1.00 87.06 412 ARG A N 1
ATOM 3172 C CA . ARG A 1 412 ? 1.743 2.066 -12.200 1.00 87.06 412 ARG A CA 1
ATOM 3173 C C . ARG A 1 412 ? 1.429 0.705 -11.575 1.00 87.06 412 ARG A C 1
ATOM 3175 O O . ARG A 1 412 ? 2.235 0.187 -10.792 1.00 87.06 412 ARG A O 1
ATOM 3182 N N . ASN A 1 413 ? 0.267 0.132 -11.873 1.00 88.12 413 ASN A N 1
ATOM 3183 C CA . ASN A 1 413 ? -0.127 -1.170 -11.341 1.00 88.12 413 ASN A CA 1
ATOM 3184 C C . ASN A 1 413 ? 0.676 -2.315 -11.956 1.00 88.12 413 ASN A C 1
ATOM 3186 O O . ASN A 1 413 ? 1.115 -3.182 -11.202 1.00 88.12 413 ASN A O 1
ATOM 3190 N N . LEU A 1 414 ? 0.946 -2.284 -13.263 1.00 91.31 414 LEU A N 1
ATOM 3191 C CA . LEU A 1 414 ? 1.795 -3.267 -13.945 1.00 91.31 414 LEU A CA 1
ATOM 3192 C C . LEU A 1 414 ? 3.193 -3.303 -13.325 1.00 91.31 414 LEU A C 1
ATOM 3194 O O . LEU A 1 414 ? 3.658 -4.346 -12.866 1.00 91.31 414 LEU A O 1
ATOM 3198 N N . LEU A 1 415 ? 3.821 -2.140 -13.170 1.00 89.56 415 LEU A N 1
ATOM 3199 C CA . LEU A 1 415 ? 5.141 -2.048 -12.547 1.00 89.56 415 LEU A CA 1
ATOM 3200 C C . LEU A 1 415 ? 5.113 -2.440 -11.070 1.00 89.56 415 LEU A C 1
ATOM 3202 O O . LEU A 1 415 ? 6.097 -2.944 -10.532 1.00 89.56 415 LEU A O 1
ATOM 3206 N N . THR A 1 416 ? 3.999 -2.215 -10.372 1.00 88.56 416 THR A N 1
ATOM 3207 C CA . THR A 1 416 ? 3.810 -2.725 -9.005 1.00 88.56 416 THR A CA 1
ATOM 3208 C C . THR A 1 416 ? 3.698 -4.251 -8.994 1.00 88.56 416 THR A C 1
ATOM 3210 O O . THR A 1 416 ? 4.296 -4.890 -8.130 1.00 88.56 416 THR A O 1
ATOM 3213 N N . ALA A 1 417 ? 2.999 -4.852 -9.958 1.00 88.44 417 ALA A N 1
ATOM 3214 C CA . ALA A 1 417 ? 2.858 -6.300 -10.091 1.00 88.44 417 ALA A CA 1
ATOM 3215 C C . ALA A 1 417 ? 4.201 -6.984 -10.396 1.00 88.44 417 ALA A C 1
ATOM 3217 O O . ALA A 1 417 ? 4.517 -8.003 -9.775 1.00 88.44 417 ALA A O 1
ATOM 3218 N N . MET A 1 418 ? 5.043 -6.376 -11.239 1.00 92.12 418 MET A N 1
ATOM 3219 C CA . MET A 1 418 ? 6.420 -6.830 -11.513 1.00 92.12 418 MET A CA 1
ATOM 3220 C C . MET A 1 418 ? 7.323 -6.840 -10.265 1.00 92.12 418 MET A C 1
ATOM 3222 O O . MET A 1 418 ? 8.377 -7.473 -10.258 1.00 92.12 418 MET A O 1
ATOM 3226 N N . ARG A 1 419 ? 6.911 -6.150 -9.193 1.00 88.25 419 ARG A N 1
ATOM 3227 C CA . ARG A 1 419 ? 7.641 -6.021 -7.919 1.00 88.25 419 ARG A CA 1
ATOM 3228 C C . ARG A 1 419 ? 6.968 -6.696 -6.736 1.00 88.25 419 ARG A C 1
ATOM 3230 O O . ARG A 1 419 ? 7.507 -6.643 -5.632 1.00 88.25 419 ARG A O 1
ATOM 3237 N N . ALA A 1 420 ? 5.778 -7.255 -6.934 1.00 87.50 420 ALA A N 1
ATOM 3238 C CA . ALA A 1 420 ? 4.975 -7.785 -5.840 1.00 87.50 420 ALA A CA 1
ATOM 3239 C C . ALA A 1 420 ? 5.712 -8.900 -5.083 1.00 87.50 420 ALA A C 1
ATOM 3241 O O . ALA A 1 420 ? 5.555 -9.015 -3.868 1.00 87.50 420 ALA A O 1
ATOM 3242 N N . ASP A 1 421 ? 6.548 -9.666 -5.788 1.00 86.06 421 ASP A N 1
ATOM 3243 C CA . ASP A 1 421 ? 7.399 -10.680 -5.189 1.00 86.06 421 ASP A CA 1
ATOM 3244 C C . ASP A 1 421 ? 8.795 -10.104 -4.869 1.00 86.06 421 ASP A C 1
ATOM 3246 O O . ASP A 1 421 ? 9.556 -9.773 -5.785 1.00 86.06 421 ASP A O 1
ATOM 3250 N N . PRO A 1 422 ? 9.174 -9.977 -3.582 1.00 78.19 422 PRO A N 1
ATOM 3251 C CA . PRO A 1 422 ? 10.499 -9.497 -3.204 1.00 78.19 422 PRO A CA 1
ATOM 3252 C C . PRO A 1 422 ? 11.627 -10.427 -3.670 1.00 78.19 422 PRO A C 1
ATOM 3254 O O . PRO A 1 422 ? 12.756 -9.955 -3.803 1.00 78.19 422 PRO A O 1
ATOM 3257 N N . GLY A 1 423 ? 11.337 -11.710 -3.915 1.00 83.31 423 GLY A N 1
ATOM 3258 C CA . GLY A 1 423 ? 12.291 -12.691 -4.424 1.00 83.31 423 GLY A CA 1
ATOM 3259 C C . GLY A 1 423 ? 12.354 -12.759 -5.948 1.00 83.31 423 GLY A C 1
ATOM 3260 O O . GLY A 1 423 ? 13.336 -13.257 -6.473 1.00 83.31 423 GLY A O 1
ATOM 3261 N N . ALA A 1 424 ? 11.362 -12.243 -6.673 1.00 86.75 424 ALA A N 1
ATOM 3262 C CA . ALA A 1 424 ? 11.289 -12.358 -8.129 1.00 86.75 424 ALA A CA 1
ATOM 3263 C C . ALA A 1 424 ? 10.941 -11.017 -8.785 1.00 86.75 424 ALA A C 1
ATOM 3265 O O . ALA A 1 424 ? 9.950 -10.892 -9.503 1.00 86.75 424 ALA A O 1
ATOM 3266 N N . ARG A 1 425 ? 11.756 -9.989 -8.518 1.00 91.12 425 ARG A N 1
ATOM 3267 C CA . ARG A 1 425 ? 11.617 -8.695 -9.198 1.00 91.12 425 ARG A CA 1
ATOM 3268 C C . ARG A 1 425 ? 12.002 -8.855 -10.663 1.00 91.12 425 ARG A C 1
ATOM 3270 O O . ARG A 1 425 ? 13.107 -9.309 -10.944 1.00 91.12 425 ARG A O 1
ATOM 3277 N N . ILE A 1 426 ? 11.110 -8.459 -11.561 1.00 94.69 426 ILE A N 1
ATOM 3278 C CA . ILE A 1 426 ? 11.300 -8.609 -13.005 1.00 94.69 426 ILE A CA 1
ATOM 3279 C C . ILE A 1 426 ? 11.940 -7.328 -13.568 1.00 94.69 426 ILE A C 1
ATOM 3281 O O . ILE A 1 426 ? 11.332 -6.261 -13.454 1.00 94.69 426 ILE A O 1
ATOM 3285 N N . PRO A 1 427 ? 13.149 -7.398 -14.153 1.00 94.44 427 PRO A N 1
ATOM 3286 C CA . PRO A 1 427 ? 13.764 -6.304 -14.900 1.00 94.44 427 PRO A CA 1
ATOM 3287 C C . PRO A 1 427 ? 12.961 -5.922 -16.147 1.00 94.44 427 PRO A C 1
ATOM 3289 O O . PRO A 1 427 ? 12.525 -6.798 -16.892 1.00 94.44 427 PRO A O 1
ATOM 3292 N N . LEU A 1 428 ? 12.840 -4.625 -16.410 1.00 95.56 428 LEU A N 1
ATOM 3293 C CA . LEU A 1 428 ? 12.346 -4.048 -17.657 1.00 95.56 428 LEU A CA 1
ATOM 3294 C C . LEU A 1 428 ? 13.533 -3.484 -18.449 1.00 95.56 428 LEU A C 1
ATOM 3296 O O . LEU A 1 428 ? 14.290 -2.673 -17.925 1.00 95.56 428 LEU A O 1
ATOM 3300 N N . VAL A 1 429 ? 13.712 -3.890 -19.701 1.00 95.88 429 VAL A N 1
ATOM 3301 C CA . VAL A 1 429 ? 14.821 -3.485 -20.572 1.00 95.88 429 VAL A CA 1
ATOM 3302 C C . VAL A 1 429 ? 14.267 -2.721 -21.770 1.00 95.88 429 VAL A C 1
ATOM 3304 O O . VAL A 1 429 ? 13.524 -3.274 -22.576 1.00 95.88 429 VAL A O 1
ATOM 3307 N N . LEU A 1 430 ? 14.648 -1.452 -21.898 1.00 96.19 430 LEU A N 1
ATOM 3308 C CA . LEU A 1 430 ? 14.330 -0.615 -23.050 1.00 96.19 430 LEU A CA 1
ATOM 3309 C C . LEU A 1 430 ? 15.244 -0.982 -24.220 1.00 96.19 430 LEU A C 1
ATOM 3311 O O . LEU A 1 430 ? 16.470 -0.921 -24.085 1.00 96.19 430 LEU A O 1
ATOM 3315 N N . CYS A 1 431 ? 14.647 -1.337 -25.353 1.00 96.62 431 CYS A N 1
ATOM 3316 C CA . CYS A 1 431 ? 15.334 -1.771 -26.568 1.00 96.62 431 CYS A CA 1
ATOM 3317 C C . CYS A 1 431 ? 15.268 -0.709 -27.662 1.00 96.62 431 CYS A C 1
ATOM 3319 O O . CYS A 1 431 ? 14.325 0.086 -27.713 1.00 96.62 431 CYS A O 1
ATOM 3321 N N . ALA A 1 432 ? 16.263 -0.713 -28.552 1.00 94.50 432 ALA A N 1
ATOM 3322 C CA . ALA A 1 432 ? 16.284 0.166 -29.723 1.00 94.50 432 ALA A CA 1
ATOM 3323 C C . ALA A 1 432 ? 15.262 -0.252 -30.796 1.00 94.50 432 ALA A C 1
ATOM 3325 O O . ALA A 1 432 ? 14.751 0.608 -31.510 1.00 94.50 432 ALA A O 1
ATOM 3326 N N . ASN A 1 433 ? 14.952 -1.549 -30.882 1.00 92.12 433 ASN A N 1
ATOM 3327 C CA . ASN A 1 433 ? 13.991 -2.097 -31.837 1.00 92.12 433 ASN A CA 1
ATOM 3328 C C . ASN A 1 433 ? 12.554 -1.721 -31.450 1.00 92.12 433 ASN A C 1
ATOM 3330 O O . ASN A 1 433 ? 12.144 -1.936 -30.309 1.00 92.12 433 ASN A O 1
ATOM 3334 N N . GLU A 1 434 ? 11.789 -1.198 -32.409 1.00 86.06 434 GLU A N 1
ATOM 3335 C CA . GLU A 1 434 ? 10.430 -0.685 -32.176 1.00 86.06 434 GLU A CA 1
ATOM 3336 C C . GLU A 1 434 ? 9.359 -1.783 -32.057 1.00 86.06 434 GLU A C 1
ATOM 3338 O O . GLU A 1 434 ? 8.295 -1.539 -31.500 1.00 86.06 434 GLU A O 1
ATOM 3343 N N . GLU A 1 435 ? 9.642 -3.002 -32.523 1.00 82.31 435 GLU A N 1
ATOM 3344 C CA . GLU A 1 435 ? 8.641 -4.079 -32.624 1.00 82.31 435 GLU A CA 1
ATOM 3345 C C . GLU A 1 435 ? 8.782 -5.168 -31.543 1.00 82.31 435 GLU A C 1
ATOM 3347 O O . GLU A 1 435 ? 7.925 -6.039 -31.407 1.00 82.31 435 GLU A O 1
ATOM 3352 N N . ASP A 1 436 ? 9.843 -5.127 -30.735 1.00 82.88 436 ASP A N 1
ATOM 3353 C CA . ASP A 1 436 ? 10.221 -6.256 -29.882 1.00 82.88 436 ASP A CA 1
ATOM 3354 C C . ASP A 1 436 ? 9.646 -6.149 -28.460 1.00 82.88 436 ASP A C 1
ATOM 3356 O O . ASP A 1 436 ? 10.361 -5.849 -27.498 1.00 82.88 436 ASP A O 1
ATOM 3360 N N . TYR A 1 437 ? 8.360 -6.465 -28.305 1.00 95.56 437 TYR A N 1
ATOM 3361 C CA . TYR A 1 437 ? 7.823 -6.905 -27.014 1.00 95.56 437 TYR A CA 1
ATOM 3362 C C . TYR A 1 437 ? 8.191 -8.370 -26.809 1.00 95.56 437 TYR A C 1
ATOM 3364 O O . TYR A 1 437 ? 7.676 -9.250 -27.496 1.00 95.56 437 TYR A O 1
ATOM 3372 N N . ARG A 1 438 ? 9.096 -8.656 -25.873 1.00 96.12 438 ARG A N 1
ATOM 3373 C CA . ARG A 1 438 ? 9.472 -10.045 -25.576 1.00 96.12 438 ARG A CA 1
ATOM 3374 C C . ARG A 1 438 ? 9.808 -10.250 -24.112 1.00 96.12 438 ARG A C 1
ATOM 3376 O O . ARG A 1 438 ? 10.411 -9.398 -23.463 1.00 96.12 438 ARG A O 1
ATOM 3383 N N . ALA A 1 439 ? 9.472 -11.425 -23.609 1.00 96.06 439 ALA A N 1
ATOM 3384 C CA . ALA A 1 439 ? 9.901 -11.915 -22.313 1.00 96.06 439 ALA A CA 1
ATOM 3385 C C . ALA A 1 439 ? 11.029 -12.921 -22.544 1.00 96.06 439 ALA A C 1
ATOM 3387 O O . ALA A 1 439 ? 10.820 -13.977 -23.132 1.00 96.06 439 ALA A O 1
ATOM 3388 N N . GLU A 1 440 ? 12.245 -12.604 -22.108 1.00 94.38 440 GLU A N 1
ATOM 3389 C CA . GLU A 1 440 ? 13.341 -13.563 -22.191 1.00 94.38 440 GLU A CA 1
ATOM 3390 C C . GLU A 1 440 ? 14.133 -13.553 -20.900 1.00 94.38 440 GLU A C 1
ATOM 3392 O O . GLU A 1 440 ? 14.492 -12.514 -20.345 1.00 94.38 440 GLU A O 1
ATOM 3397 N N . ARG A 1 441 ? 14.463 -14.752 -20.433 1.00 90.25 441 ARG A N 1
ATOM 3398 C CA . ARG A 1 441 ? 15.395 -14.950 -19.335 1.00 90.25 441 ARG A CA 1
ATOM 3399 C C . ARG A 1 441 ? 15.015 -14.199 -18.048 1.00 90.25 441 ARG A C 1
ATOM 3401 O O . ARG A 1 441 ? 15.904 -13.688 -17.370 1.00 90.25 441 ARG A O 1
ATOM 3408 N N . GLY A 1 442 ? 13.739 -14.165 -17.680 1.00 93.44 442 GLY A N 1
ATOM 3409 C CA . GLY A 1 442 ? 13.295 -13.448 -16.481 1.00 93.44 442 GLY A CA 1
ATOM 3410 C C . GLY A 1 442 ? 13.344 -11.920 -16.610 1.00 93.44 442 GLY A C 1
ATOM 3411 O O . GLY A 1 442 ? 13.151 -11.246 -15.606 1.00 93.44 442 GLY A O 1
ATOM 3412 N N . CYS A 1 443 ? 13.591 -11.382 -17.807 1.00 94.94 443 CYS A N 1
ATOM 3413 C CA . CYS A 1 443 ? 13.539 -9.959 -18.122 1.00 94.94 443 CYS A CA 1
ATOM 3414 C C . CYS A 1 443 ? 12.426 -9.690 -19.141 1.00 94.94 443 CYS A C 1
ATOM 3416 O O . CYS A 1 443 ? 12.138 -10.522 -20.003 1.00 94.94 443 CYS A O 1
ATOM 3418 N N . VAL A 1 444 ? 11.838 -8.503 -19.064 1.00 96.62 444 VAL A N 1
ATOM 3419 C CA . VAL A 1 444 ? 10.864 -7.992 -20.029 1.00 96.62 444 VAL A CA 1
ATOM 3420 C C . VAL A 1 444 ? 11.574 -6.976 -20.905 1.00 96.62 444 VAL A C 1
ATOM 3422 O O . VAL A 1 444 ? 12.112 -5.999 -20.395 1.00 96.62 444 VAL A O 1
ATOM 3425 N N . PHE A 1 445 ? 11.587 -7.198 -22.209 1.00 96.56 445 PHE A N 1
ATOM 3426 C CA . PHE A 1 445 ? 12.133 -6.277 -23.194 1.00 96.56 445 PHE A CA 1
ATOM 3427 C C . PHE A 1 445 ? 10.974 -5.527 -23.842 1.00 96.56 445 PHE A C 1
ATOM 3429 O O . PHE A 1 445 ? 10.003 -6.149 -24.277 1.00 96.56 445 PHE A O 1
ATOM 3436 N N . VAL A 1 446 ? 11.075 -4.201 -23.872 1.00 97.00 446 VAL A N 1
ATOM 3437 C CA . VAL A 1 446 ? 10.095 -3.334 -24.528 1.00 97.00 446 VAL A CA 1
ATOM 3438 C C . VAL A 1 446 ? 10.786 -2.294 -25.405 1.00 97.00 446 VAL A C 1
ATOM 3440 O O . VAL A 1 446 ? 11.892 -1.854 -25.069 1.00 97.00 446 VAL A O 1
ATOM 3443 N N . PRO A 1 447 ? 10.140 -1.845 -26.490 1.00 97.38 447 PRO A N 1
ATOM 3444 C CA . PRO A 1 447 ? 10.600 -0.705 -27.273 1.00 97.38 447 PRO A CA 1
ATOM 3445 C C . PRO A 1 447 ? 10.759 0.564 -26.427 1.00 97.38 447 PRO A C 1
ATOM 3447 O O . PRO A 1 447 ? 10.002 0.794 -25.486 1.00 97.38 447 PRO A O 1
ATOM 3450 N N . TRP A 1 448 ? 11.696 1.449 -26.767 1.00 95.44 448 TRP A N 1
ATOM 3451 C CA . TRP A 1 448 ? 11.809 2.760 -26.102 1.00 95.44 448 TRP A CA 1
ATOM 3452 C C . TRP A 1 448 ? 10.544 3.627 -26.266 1.00 95.44 448 TRP A C 1
ATOM 3454 O O . TRP A 1 448 ? 10.259 4.465 -25.416 1.00 95.44 448 TRP A O 1
ATOM 3464 N N . ASN A 1 449 ? 9.765 3.408 -27.323 1.00 95.19 449 ASN A N 1
ATOM 3465 C CA . ASN A 1 449 ? 8.491 4.063 -27.622 1.00 95.19 449 ASN A CA 1
ATOM 3466 C C . ASN A 1 449 ? 7.272 3.175 -27.297 1.00 95.19 449 ASN A C 1
ATOM 3468 O O . ASN A 1 449 ? 6.219 3.354 -27.905 1.00 95.19 449 ASN A O 1
ATOM 3472 N N . PHE A 1 450 ? 7.390 2.234 -26.353 1.00 95.19 450 PHE A N 1
ATOM 3473 C CA . PHE A 1 450 ? 6.318 1.284 -26.038 1.00 95.19 450 PHE A CA 1
ATOM 3474 C C . PHE A 1 450 ? 4.985 1.960 -25.666 1.00 95.19 450 PHE A C 1
ATOM 3476 O O . PHE A 1 450 ? 4.945 3.019 -25.031 1.00 95.19 450 PHE A O 1
ATOM 3483 N N . GLU A 1 451 ? 3.884 1.308 -26.024 1.00 94.19 451 GLU A N 1
ATOM 3484 C CA . GLU A 1 451 ? 2.537 1.591 -25.531 1.00 94.19 451 GLU A CA 1
ATOM 3485 C C . GLU A 1 451 ? 2.231 0.768 -24.273 1.00 94.19 451 GLU A C 1
ATOM 3487 O O . GLU A 1 451 ? 2.626 -0.400 -24.159 1.00 94.19 451 GLU A O 1
ATOM 3492 N N . VAL A 1 452 ? 1.492 1.367 -23.329 1.00 94.00 452 VAL A N 1
ATOM 3493 C CA . VAL A 1 452 ? 1.103 0.711 -22.066 1.00 94.00 452 VAL A CA 1
ATOM 3494 C C . VAL A 1 452 ? 0.241 -0.525 -22.330 1.00 94.00 452 VAL A C 1
ATOM 3496 O O . VAL A 1 452 ? 0.393 -1.526 -21.633 1.00 94.00 452 VAL A O 1
ATOM 3499 N N . ALA A 1 453 ? -0.618 -0.481 -23.353 1.00 92.88 453 ALA A N 1
ATOM 3500 C CA . ALA A 1 453 ? -1.440 -1.615 -23.763 1.00 92.88 453 ALA A CA 1
ATOM 3501 C C . ALA A 1 453 ? -0.581 -2.817 -24.187 1.00 92.88 453 ALA A C 1
ATOM 3503 O O . ALA A 1 453 ? -0.774 -3.907 -23.659 1.00 92.88 453 ALA A O 1
ATOM 3504 N N . GLY A 1 454 ? 0.431 -2.607 -25.039 1.00 95.19 454 GLY A N 1
ATOM 3505 C CA . GLY A 1 454 ? 1.345 -3.676 -25.461 1.00 95.19 454 GLY A CA 1
ATOM 3506 C C . GLY A 1 454 ? 2.132 -4.287 -24.296 1.00 95.19 454 GLY A C 1
ATOM 3507 O O . GLY A 1 454 ? 2.266 -5.505 -24.202 1.00 95.19 454 GLY A O 1
ATOM 3508 N N . LEU A 1 455 ? 2.585 -3.458 -23.345 1.00 95.31 455 LEU A N 1
ATOM 3509 C CA . LEU A 1 455 ? 3.225 -3.955 -22.120 1.00 95.31 455 LEU A CA 1
ATOM 3510 C C . LEU A 1 455 ? 2.244 -4.760 -21.252 1.00 95.31 455 LEU A C 1
ATOM 3512 O O . LEU A 1 455 ? 2.645 -5.746 -20.636 1.00 95.31 455 LEU A O 1
ATOM 3516 N N . CYS A 1 456 ? 0.976 -4.348 -21.186 1.00 95.62 456 CYS A N 1
ATOM 3517 C CA . CYS A 1 456 ? -0.062 -5.061 -20.447 1.00 95.62 456 CYS A CA 1
ATOM 3518 C C . CYS A 1 456 ? -0.281 -6.462 -21.018 1.00 95.62 456 CYS A C 1
ATOM 3520 O O . CYS A 1 456 ? -0.201 -7.421 -20.256 1.00 95.62 456 CYS A O 1
ATOM 3522 N N . THR A 1 457 ? -0.475 -6.577 -22.335 1.00 95.94 457 THR A N 1
ATOM 3523 C CA . THR A 1 457 ? -0.659 -7.863 -23.023 1.00 95.94 457 THR A CA 1
ATOM 3524 C C . THR A 1 457 ? 0.525 -8.795 -22.778 1.00 95.94 457 THR A C 1
ATOM 3526 O O . THR A 1 457 ? 0.339 -9.927 -22.345 1.00 95.94 457 THR A O 1
ATOM 3529 N N . LEU A 1 458 ? 1.756 -8.293 -22.942 1.00 96.44 458 LEU A N 1
ATOM 3530 C CA . LEU A 1 458 ? 2.963 -9.088 -22.707 1.00 96.44 458 LEU A CA 1
ATOM 3531 C C . LEU A 1 458 ? 3.048 -9.604 -21.261 1.00 96.44 458 LEU A C 1
ATOM 3533 O O . LEU A 1 458 ? 3.415 -10.752 -21.025 1.00 96.44 458 LEU A O 1
ATOM 3537 N N . LEU A 1 459 ? 2.739 -8.760 -20.273 1.00 95.62 459 LEU A N 1
ATOM 3538 C CA . LEU A 1 459 ? 2.773 -9.170 -18.869 1.00 95.62 459 LEU A CA 1
ATOM 3539 C C . LEU A 1 459 ? 1.620 -10.114 -18.516 1.00 95.62 459 LEU A C 1
ATOM 3541 O O . LEU A 1 459 ? 1.806 -11.000 -17.693 1.00 95.62 459 LEU A O 1
ATOM 3545 N N . GLU A 1 460 ? 0.444 -9.953 -19.106 1.00 95.00 460 GLU A N 1
ATOM 3546 C CA . GLU A 1 460 ? -0.671 -10.873 -18.877 1.00 95.00 460 GLU A CA 1
ATOM 3547 C C . GLU A 1 460 ? -0.329 -12.299 -19.334 1.00 95.00 460 GLU A C 1
ATOM 3549 O O . GLU A 1 460 ? -0.640 -13.256 -18.626 1.00 95.00 460 GLU A O 1
ATOM 3554 N N . GLU A 1 461 ? 0.390 -12.432 -20.449 1.00 96.06 461 GLU A N 1
ATOM 3555 C CA . GLU A 1 461 ? 0.805 -13.723 -21.004 1.00 96.06 461 GLU A CA 1
ATOM 3556 C C . GLU A 1 461 ? 2.024 -14.328 -20.278 1.00 96.06 461 GLU A C 1
ATOM 3558 O O . GLU A 1 461 ? 2.040 -15.522 -19.976 1.00 96.06 461 GLU A O 1
ATOM 3563 N N . GLU A 1 462 ? 3.040 -13.519 -19.950 1.00 96.81 462 GLU A N 1
ATOM 3564 C CA . GLU A 1 462 ? 4.372 -14.031 -19.577 1.00 96.81 462 GLU A CA 1
ATOM 3565 C C . GLU A 1 462 ? 4.761 -13.833 -18.098 1.00 96.81 462 GLU A C 1
ATOM 3567 O O . GLU A 1 462 ? 5.790 -14.350 -17.648 1.00 96.81 462 GLU A O 1
ATOM 3572 N N . LEU A 1 463 ? 3.984 -13.100 -17.289 1.00 94.31 463 LEU A N 1
ATOM 3573 C CA . LEU A 1 463 ? 4.403 -12.716 -15.926 1.00 94.31 463 LEU A CA 1
ATOM 3574 C C . LEU A 1 463 ? 4.678 -13.918 -15.008 1.00 94.31 463 LEU A C 1
ATOM 3576 O O . LEU A 1 463 ? 5.651 -13.902 -14.247 1.00 94.31 463 LEU A O 1
ATOM 3580 N N . ASP A 1 464 ? 3.855 -14.962 -15.067 1.00 93.25 464 ASP A N 1
ATOM 3581 C CA . ASP A 1 464 ? 4.026 -16.147 -14.217 1.00 93.25 464 ASP A CA 1
ATOM 3582 C C . ASP A 1 464 ? 5.191 -17.035 -14.678 1.00 93.25 464 ASP A C 1
ATOM 3584 O O . ASP A 1 464 ? 5.919 -17.601 -13.847 1.00 93.25 464 ASP A O 1
ATOM 3588 N N . VAL A 1 465 ? 5.435 -17.091 -15.991 1.00 95.19 465 VAL A N 1
ATOM 3589 C CA . VAL A 1 465 ? 6.599 -17.766 -16.582 1.00 95.19 465 VAL A CA 1
ATOM 3590 C C . VAL A 1 465 ? 7.882 -17.060 -16.145 1.00 95.19 465 VAL A C 1
ATOM 3592 O O . VAL A 1 465 ? 8.800 -17.702 -15.626 1.00 95.19 465 VAL A O 1
ATOM 3595 N N . LEU A 1 466 ? 7.913 -15.728 -16.246 1.00 95.31 466 LEU A N 1
ATOM 3596 C CA . LEU A 1 466 ? 9.036 -14.891 -15.823 1.00 95.31 466 LEU A CA 1
ATOM 3597 C C . LEU A 1 466 ? 9.361 -15.058 -14.335 1.00 95.31 466 LEU A C 1
ATOM 3599 O O . LEU A 1 466 ? 10.527 -15.234 -13.972 1.00 95.31 466 LEU A O 1
ATOM 3603 N N . ARG A 1 467 ? 8.345 -15.054 -13.463 1.00 93.69 467 ARG A N 1
ATOM 3604 C CA . ARG A 1 467 ? 8.537 -15.289 -12.020 1.00 93.69 467 ARG A CA 1
ATOM 3605 C C . ARG A 1 467 ? 9.127 -16.665 -11.752 1.00 93.69 467 ARG A C 1
ATOM 3607 O O . ARG A 1 467 ? 10.108 -16.776 -11.016 1.00 93.69 467 ARG A O 1
ATOM 3614 N N . SER A 1 468 ? 8.579 -17.693 -12.394 1.00 92.50 468 SER A N 1
ATOM 3615 C CA . SER A 1 468 ? 9.064 -19.069 -12.266 1.00 92.50 468 SER A CA 1
ATOM 3616 C C . SER A 1 468 ? 10.521 -19.196 -12.718 1.00 92.50 468 SER A C 1
ATOM 3618 O O . SER A 1 468 ? 11.327 -19.853 -12.056 1.00 92.50 468 SER A O 1
ATOM 3620 N N . ASP A 1 469 ? 10.898 -18.525 -13.806 1.00 93.44 469 ASP A N 1
ATOM 3621 C CA . ASP A 1 469 ? 12.273 -18.467 -14.303 1.00 93.44 469 ASP A CA 1
ATOM 3622 C C . ASP A 1 469 ? 13.241 -17.816 -13.318 1.00 93.44 469 ASP A C 1
ATOM 3624 O O . ASP A 1 469 ? 14.320 -18.365 -13.059 1.00 93.44 469 ASP A O 1
ATOM 3628 N N . ILE A 1 470 ? 12.861 -16.679 -12.734 1.00 92.88 470 ILE A N 1
ATOM 3629 C CA . ILE A 1 470 ? 13.681 -15.993 -11.730 1.00 92.88 470 ILE A CA 1
ATOM 3630 C C . ILE A 1 470 ? 13.828 -16.869 -10.482 1.00 92.88 470 ILE A C 1
ATOM 3632 O O . ILE A 1 470 ? 14.950 -17.084 -10.013 1.00 92.88 470 ILE A O 1
ATOM 3636 N N . SER A 1 471 ? 12.735 -17.448 -9.978 1.00 91.69 471 SER A N 1
ATOM 3637 C CA . SER A 1 471 ? 12.773 -18.347 -8.820 1.00 91.69 471 SER A CA 1
ATOM 3638 C C . SER A 1 471 ? 13.666 -19.565 -9.070 1.00 91.69 471 SER A C 1
ATOM 3640 O O . SER A 1 471 ? 14.500 -19.895 -8.223 1.00 91.69 471 SER A O 1
ATOM 3642 N N . ARG A 1 472 ? 13.572 -20.199 -10.248 1.00 92.25 472 ARG A N 1
ATOM 3643 C CA . ARG A 1 472 ? 14.441 -21.329 -10.628 1.00 92.25 472 ARG A CA 1
ATOM 3644 C C . ARG A 1 472 ? 15.917 -20.941 -10.638 1.00 92.25 472 ARG A C 1
ATOM 3646 O O . ARG A 1 472 ? 16.761 -21.722 -10.199 1.00 92.25 472 ARG A O 1
ATOM 3653 N N . ARG A 1 473 ? 16.255 -19.739 -11.108 1.00 87.88 473 ARG A N 1
ATOM 3654 C CA . ARG A 1 473 ? 17.645 -19.251 -11.103 1.00 87.88 473 ARG A CA 1
ATOM 3655 C C . ARG A 1 473 ? 18.167 -19.003 -9.706 1.00 87.88 473 ARG A C 1
ATOM 3657 O O . ARG A 1 473 ? 19.280 -19.422 -9.410 1.00 87.88 473 ARG A O 1
ATOM 3664 N N . LEU A 1 474 ? 17.369 -18.373 -8.851 1.00 88.25 474 LEU A N 1
ATOM 3665 C CA . LEU A 1 474 ? 17.755 -18.124 -7.464 1.00 88.25 474 LEU A CA 1
ATOM 3666 C C . LEU A 1 474 ? 17.955 -19.428 -6.688 1.00 88.25 474 LEU A C 1
ATOM 3668 O O . LEU A 1 474 ? 18.889 -19.546 -5.895 1.00 88.25 474 LEU A O 1
ATOM 3672 N N . GLN A 1 475 ? 17.142 -20.446 -6.969 1.00 90.62 475 GLN A N 1
ATOM 3673 C CA . GLN A 1 475 ? 17.357 -21.781 -6.414 1.00 90.62 475 GLN A CA 1
ATOM 3674 C C . GLN A 1 475 ? 18.675 -22.393 -6.913 1.00 90.62 475 GLN A C 1
ATOM 3676 O O . GLN A 1 475 ? 19.463 -22.872 -6.096 1.00 90.62 475 GLN A O 1
ATOM 3681 N N . ARG A 1 476 ? 18.980 -22.306 -8.216 1.00 90.94 476 ARG A N 1
ATOM 3682 C CA . ARG A 1 476 ? 20.251 -22.806 -8.780 1.00 90.94 476 ARG A CA 1
ATOM 3683 C C . ARG A 1 476 ? 21.482 -22.107 -8.198 1.00 90.94 476 ARG A C 1
ATOM 3685 O O . ARG A 1 476 ? 22.454 -22.782 -7.862 1.00 90.94 476 ARG A O 1
ATOM 3692 N N . THR A 1 477 ? 21.448 -20.784 -8.036 1.00 86.12 477 THR A N 1
ATOM 3693 C CA . THR A 1 477 ? 22.580 -20.037 -7.461 1.00 86.12 477 THR A CA 1
ATOM 3694 C C . THR A 1 477 ? 22.776 -20.345 -5.978 1.00 86.12 477 THR A C 1
ATOM 3696 O O . THR A 1 477 ? 23.916 -20.415 -5.517 1.00 86.12 477 THR A O 1
ATOM 3699 N N . SER A 1 478 ? 21.695 -20.601 -5.233 1.00 84.81 478 SER A N 1
ATOM 3700 C CA . SER A 1 478 ? 21.788 -21.018 -3.829 1.00 84.81 478 SER A CA 1
ATOM 3701 C C . SER A 1 478 ? 22.384 -22.424 -3.664 1.00 84.81 478 SER A C 1
ATOM 3703 O O . SER A 1 478 ? 23.264 -22.610 -2.825 1.00 84.81 478 SER A O 1
ATOM 3705 N N . ALA A 1 479 ? 22.003 -23.381 -4.518 1.00 82.50 479 ALA A N 1
ATOM 3706 C CA . ALA A 1 479 ? 22.521 -24.752 -4.487 1.00 82.50 479 ALA A CA 1
ATOM 3707 C C . ALA A 1 479 ? 24.012 -24.843 -4.865 1.00 82.50 479 ALA A C 1
ATOM 3709 O O . ALA A 1 479 ? 24.754 -25.635 -4.287 1.00 82.50 479 ALA A O 1
ATOM 3710 N N . SER A 1 480 ? 24.481 -23.997 -5.790 1.00 78.69 480 SER A N 1
ATOM 3711 C CA . SER A 1 480 ? 25.902 -23.951 -6.166 1.00 78.69 480 SER A CA 1
ATOM 3712 C C . SER A 1 480 ? 26.810 -23.458 -5.034 1.00 78.69 480 SER A C 1
ATOM 3714 O O . SER A 1 480 ? 27.997 -23.772 -5.036 1.00 78.69 480 SER A O 1
ATOM 3716 N N . ARG A 1 481 ? 26.289 -22.687 -4.070 1.00 71.75 481 ARG A N 1
ATOM 3717 C CA . ARG A 1 481 ? 27.083 -22.139 -2.957 1.00 71.75 481 ARG A CA 1
ATOM 3718 C C . ARG A 1 481 ? 27.285 -23.114 -1.799 1.00 71.75 481 ARG A C 1
ATOM 3720 O O . ARG A 1 481 ? 28.169 -22.890 -0.979 1.00 71.75 481 ARG A O 1
ATOM 3727 N N . THR A 1 482 ? 26.492 -24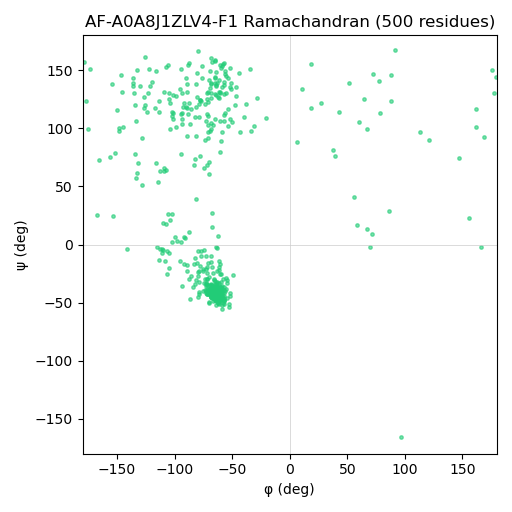.180 -1.710 1.00 69.12 482 THR A N 1
ATOM 3728 C CA . THR A 1 482 ? 26.552 -25.133 -0.589 1.00 69.12 482 THR A CA 1
ATOM 3729 C C . THR A 1 482 ? 27.499 -26.306 -0.814 1.00 69.12 482 THR A C 1
ATOM 3731 O O . THR A 1 482 ? 27.567 -27.184 0.040 1.00 69.12 482 THR A O 1
ATOM 3734 N N . HIS A 1 483 ? 28.257 -26.327 -1.912 1.00 61.25 483 HIS A N 1
ATOM 3735 C CA . HIS A 1 483 ? 29.442 -27.173 -2.003 1.00 61.25 483 HIS A CA 1
ATOM 3736 C C . HIS A 1 483 ? 30.641 -26.376 -1.471 1.00 61.25 483 HIS A C 1
ATOM 3738 O O . HIS A 1 483 ? 31.242 -25.622 -2.236 1.00 61.25 483 HIS A O 1
ATOM 3744 N N . PRO A 1 484 ? 31.000 -26.487 -0.173 1.00 57.22 484 PRO A N 1
ATOM 3745 C CA . PRO A 1 484 ? 32.295 -25.997 0.262 1.00 57.22 484 PRO A CA 1
ATOM 3746 C C . PRO A 1 484 ? 33.332 -26.731 -0.578 1.00 57.22 484 PRO A C 1
ATOM 3748 O O . PRO A 1 484 ? 33.254 -27.957 -0.702 1.00 57.22 484 PRO A O 1
ATOM 3751 N N . GLU A 1 485 ? 34.255 -25.982 -1.180 1.00 53.38 485 GLU A N 1
ATOM 3752 C CA . GLU A 1 485 ? 35.471 -26.507 -1.789 1.00 53.38 485 GLU A CA 1
ATOM 3753 C C . GLU A 1 485 ? 36.062 -27.559 -0.853 1.00 53.38 485 GLU A C 1
ATOM 3755 O O . GLU A 1 485 ? 36.754 -27.262 0.125 1.00 53.38 485 GLU A O 1
ATOM 3760 N N . ARG A 1 486 ? 35.767 -28.828 -1.129 1.00 52.97 486 ARG A N 1
ATOM 3761 C CA . ARG A 1 486 ? 36.408 -29.948 -0.467 1.00 52.97 486 ARG A CA 1
ATOM 3762 C C . ARG A 1 486 ? 37.764 -30.074 -1.141 1.00 52.97 486 ARG A C 1
ATOM 3764 O O . ARG A 1 486 ? 37.967 -30.912 -2.004 1.00 52.97 486 ARG A O 1
ATOM 3771 N N . SER A 1 487 ? 38.649 -29.155 -0.758 1.00 53.28 487 SER A N 1
ATOM 3772 C CA . SER A 1 487 ? 40.081 -29.354 -0.607 1.00 53.28 487 SER A CA 1
ATOM 3773 C C . SER A 1 487 ? 40.698 -30.271 -1.666 1.00 53.28 487 SER A C 1
ATOM 3775 O O . SER A 1 487 ? 41.012 -31.428 -1.383 1.00 53.28 487 SER A O 1
ATOM 3777 N N . ASN A 1 488 ? 40.976 -29.721 -2.848 1.00 53.53 488 ASN A N 1
ATOM 3778 C CA . ASN A 1 488 ? 41.965 -30.293 -3.756 1.00 53.53 488 ASN A CA 1
ATOM 3779 C C . ASN A 1 488 ? 43.384 -29.998 -3.214 1.00 53.53 488 ASN A C 1
ATOM 3781 O O . ASN A 1 488 ? 44.138 -29.209 -3.773 1.00 53.53 488 ASN A O 1
ATOM 3785 N N . ARG A 1 489 ? 43.717 -30.581 -2.052 1.00 54.94 489 ARG A N 1
ATOM 3786 C CA . ARG A 1 489 ? 45.030 -30.469 -1.379 1.00 54.94 489 ARG A CA 1
ATOM 3787 C C . ARG A 1 489 ? 46.049 -31.520 -1.847 1.00 54.94 489 ARG A C 1
ATOM 3789 O O . ARG A 1 489 ? 47.109 -31.623 -1.243 1.00 54.94 489 ARG A O 1
ATOM 3796 N N . ASN A 1 490 ? 45.782 -32.265 -2.921 1.00 56.38 490 ASN A N 1
ATOM 3797 C CA . ASN A 1 490 ? 46.632 -33.390 -3.334 1.00 56.38 490 ASN A CA 1
ATOM 3798 C C . ASN A 1 490 ? 47.542 -33.133 -4.546 1.00 56.38 490 ASN A C 1
ATOM 3800 O O . ASN A 1 490 ? 48.049 -34.090 -5.116 1.00 56.38 490 ASN A O 1
ATOM 3804 N N . ASN A 1 491 ? 47.844 -31.878 -4.888 1.00 53.09 491 ASN A N 1
ATOM 3805 C CA . ASN A 1 491 ? 48.956 -31.569 -5.796 1.00 53.09 491 ASN A CA 1
ATOM 3806 C C . ASN A 1 491 ? 50.119 -30.937 -5.016 1.00 53.09 491 ASN A C 1
ATOM 3808 O O . ASN A 1 491 ? 50.473 -29.777 -5.218 1.00 53.09 491 ASN A O 1
ATOM 3812 N N . MET A 1 492 ? 50.717 -31.710 -4.099 1.00 45.28 492 MET A N 1
ATOM 3813 C CA . MET A 1 492 ? 52.097 -31.453 -3.687 1.00 45.28 492 MET A CA 1
ATOM 3814 C C . MET A 1 492 ? 53.009 -31.860 -4.841 1.00 45.28 492 MET A C 1
ATOM 3816 O O . MET A 1 492 ? 53.127 -33.031 -5.184 1.00 45.28 492 MET A O 1
ATOM 3820 N N . CYS A 1 493 ? 53.631 -30.848 -5.430 1.00 46.88 493 CYS A N 1
ATOM 3821 C CA . CYS A 1 493 ? 54.694 -30.948 -6.410 1.00 46.88 493 CYS A CA 1
ATOM 3822 C C . CYS A 1 493 ? 55.861 -31.760 -5.818 1.00 46.88 493 CYS A C 1
ATOM 3824 O O . CYS A 1 493 ? 56.590 -31.274 -4.951 1.00 46.88 493 CYS A O 1
ATOM 3826 N N . THR A 1 494 ? 56.036 -33.003 -6.262 1.00 46.53 494 THR A N 1
ATOM 3827 C CA . THR A 1 494 ? 57.263 -33.775 -6.053 1.00 46.53 494 THR A CA 1
ATOM 3828 C C . THR A 1 494 ? 58.352 -33.155 -6.926 1.00 46.53 494 THR A C 1
ATOM 3830 O O . THR A 1 494 ? 58.507 -33.493 -8.097 1.00 46.53 494 THR A O 1
ATOM 3833 N N . VAL A 1 495 ? 59.105 -32.207 -6.366 1.00 46.66 495 VAL A N 1
ATOM 3834 C CA . VAL A 1 495 ? 60.375 -31.757 -6.945 1.00 46.66 495 VAL A CA 1
ATOM 3835 C C . VAL A 1 4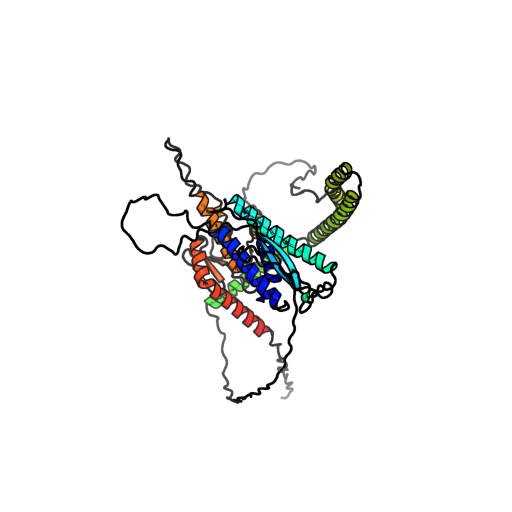95 ? 61.375 -32.891 -6.743 1.00 46.66 495 VAL A C 1
ATOM 3837 O O . VAL A 1 495 ? 61.934 -33.065 -5.661 1.00 46.66 495 VAL A O 1
ATOM 3840 N N . ALA A 1 496 ? 61.550 -33.713 -7.775 1.00 47.66 496 ALA A N 1
ATOM 3841 C CA . ALA A 1 496 ? 62.606 -34.709 -7.822 1.00 47.66 496 ALA A CA 1
ATOM 3842 C C . ALA A 1 496 ? 63.959 -33.990 -7.935 1.00 47.66 496 ALA A C 1
ATOM 3844 O O . ALA A 1 496 ? 64.326 -33.474 -8.990 1.00 47.66 496 ALA A O 1
ATOM 3845 N N . ALA A 1 497 ? 64.695 -33.955 -6.826 1.00 50.56 497 ALA A N 1
ATOM 3846 C CA . ALA A 1 497 ? 66.121 -33.684 -6.819 1.00 50.56 497 ALA A CA 1
ATOM 3847 C C . ALA A 1 497 ? 66.849 -34.885 -7.448 1.00 50.56 497 ALA A C 1
ATOM 3849 O O . ALA A 1 497 ? 67.067 -35.902 -6.795 1.00 50.56 497 ALA A O 1
ATOM 3850 N N . GLY A 1 498 ? 67.184 -34.775 -8.733 1.00 47.38 498 GLY A N 1
ATOM 3851 C CA . GLY A 1 498 ? 68.099 -35.679 -9.425 1.00 47.38 498 GLY A CA 1
ATOM 3852 C C . GLY A 1 498 ? 69.480 -35.040 -9.504 1.00 47.38 498 GLY A C 1
ATOM 3853 O O . GLY A 1 498 ? 69.703 -34.147 -10.317 1.00 47.38 498 GLY A O 1
ATOM 3854 N N . GLY A 1 499 ? 70.386 -35.474 -8.630 1.00 52.66 499 GLY A N 1
ATOM 3855 C CA . GLY A 1 499 ? 71.803 -35.144 -8.696 1.00 52.66 499 GLY A CA 1
ATOM 3856 C C . GLY A 1 499 ? 72.593 -36.147 -9.546 1.00 52.66 499 GLY A C 1
ATOM 3857 O O . GLY A 1 499 ? 72.418 -37.348 -9.386 1.00 52.66 499 GLY A O 1
ATOM 3858 N N . ALA A 1 500 ? 73.504 -35.585 -10.346 1.00 46.50 500 ALA A N 1
ATOM 3859 C CA . ALA A 1 500 ? 74.879 -36.019 -10.637 1.00 46.50 500 ALA A CA 1
ATOM 3860 C C . ALA A 1 500 ? 75.211 -37.262 -11.511 1.00 46.50 500 ALA A C 1
ATOM 3862 O O . ALA A 1 500 ? 74.622 -38.330 -11.383 1.00 46.50 500 ALA A O 1
ATOM 3863 N N . ILE A 1 501 ? 76.353 -37.085 -12.215 1.00 44.00 501 ILE A N 1
ATOM 3864 C CA . ILE A 1 501 ? 77.298 -38.045 -12.850 1.00 44.00 501 ILE A CA 1
ATOM 3865 C C . ILE A 1 501 ? 76.918 -38.421 -14.308 1.00 44.00 501 ILE A C 1
ATOM 3867 O O . ILE A 1 501 ? 75.805 -38.875 -14.530 1.00 44.00 501 ILE A O 1
ATOM 3871 N N . ALA A 1 502 ? 77.733 -38.269 -15.367 1.00 49.84 502 ALA A N 1
ATOM 3872 C CA . ALA A 1 502 ? 79.182 -38.090 -15.562 1.00 49.84 502 ALA A CA 1
ATOM 3873 C C . ALA A 1 502 ? 79.502 -37.028 -16.632 1.00 49.84 502 ALA A C 1
ATOM 3875 O O . ALA A 1 502 ? 78.652 -36.836 -17.532 1.00 49.84 502 ALA A O 1
#

pLDDT: mean 71.88, std 22.48, range [29.55, 98.31]

Radius of gyration: 35.76 Å; Cα contacts (8 Å, |Δi|>4): 338; chains: 1; bounding box: 126×97×70 Å

Nearest PDB structures (foldseek):
  4kwy-assembly1_A  TM=3.326E-01  e=1.991E+00  Caulobacter vibrioides CB15

Sequence (502 aa):
MATSTRKSLHFFVKKVHPDLSQTLPAHAKRINQQSLMVLNQWIDRIDCSSATNAGGGLSESNNAGGRGGADGENSLRAPFVQTTLAFFRPVTRRSTGEVLPNRAAPLSLELPSLPPGRPPFALRDRLVSDLLHQAETALETSSLAARFRGNIDPATWPQFAHPALGLFRRPGNNQSSAHTSTHEHESGRSEHPGVSRDGSTTAASNPGCDFSTGSPQQQRFEKFSDLWHSQTHETMFKDSLYDDPAATRRWAAMESFRRKYRAQYLRKALKTKTKQARRKRLEAVSAHVEARVREKFGTAYSEKEVHEEGGNTGAGEACSPKEGAESESVAGVGVDTSRMRVRMIEDGYHPDLVFMEPGLTASQRQEGMRRCCGMHLSTPPQGAGMLSGQGLSEDVDDSFGKSCNAEFWLLRNLLTAMRADPGARIPLVLCANEEDYRAERGCVFVPWNFEVAGLCTLLEEELDVLRSDISRRLQRTSASRTHPERSNRNNMCTVAAGGAIA

Foldseek 3Di:
DVVVLVVLVVVLCCFFALVNQVQEDPVLNVLSVVLVVVVVVLVCLQVVLPPDPDDDDDDPDDDPDDDDDPDPDPPQPDKAAKDKRKTWGFDADPVPRDTDHHDIQIFIFIQHIDPRHHDPPVVSVVSSVNRSVRSVVRVVVSVVVSVPDDDDDPVNDPPPDDPDPDDDDDDDDDDDDDDDDDDDDDDDDDDDDDDDDDDDDDDDDDDDDPDDPDDPVVVVVVVVVVVLVVVVCVVVVVVVVPPPVVVVVLVVVLVVQLVVQLVVQLVVLVPDPDPVSSVVSNVCSNVVSVVVSCVVPHPPPPDDPPDDPPDDPDDDDDDDDDDDDDDPDPPPPPPVVVVLQVVCVVLPHDPSQEAEDPPDDPVLQVLLSCVLSLVVLVDDPPPPPDPPDDDDDDDDDPPSNPPSVVLNVLSSVLQCLCPVDVQQREHEYEYCDQPDQDDDQLHTYHHSNDGSVSSVVSCVPCVVVSSVSSVVVVVVVVVVVPPDPPDPPPPPDPPDPDDDDD

Mean predicted aligned error: 20.02 Å